Protein AF-0000000081412700 (afdb_homodimer)

Sequence (424 aa):
MPMPERCSRFAEYRDKVLELFASKGFGQVGMRELATCLGLAPGSLYHHYPSKQHLLLDLIEEFYEELLATLERIEQTPPTQRGRLNQLICAHLNLHQEMPWHFRLAERDSGCLNEDQHEQVRQLRTQYERKLLMMLGARPLLSEQALLAAGHAVASLLNSAPSWLRHYSLDERERDTLMVSMVSGAIERLLAPNRTSETISVASQRPRQSTKMPMPERCSRFAEYRDKVLELFASKGFGQVGMRELATCLGLAPGSLYHHYPSKQHLLLDLIEEFYEELLATLERIEQTPPTQRGRLNQLICAHLNLHQEMPWHFRLAERDSGCLNEDQHEQVRQLRTQYERKLLMMLGARPLLSEQALLAAGHAVASLLNSAPSWLRHYSLDERERDTLMVSMVSGAIERLLAPNRTSETISVASQRPRQSTK

Secondary structure (DSSP, 8-state):
--HHHHHHHHHHHHHHHHHHHHHH-GGG--HHHHHHHTT--HHHHHHH-SSHHHHHHHHHHHHHHHHHHHHHHHHTSPPPTT-HHHHHHHHHHHHHHH-HHHHHHHHHGGGGS-HHHHHHHHHHHHHHHHHHHHHTT--TTS-HHHHHHHHHHHHHHHHHHHHHTTTS---HHHHHHHHHHHHHHHHHHHHS--TT------S---------/--HHHHHHHHHHHHHHHHHHHHHH-GGG--HHHHHHHTT--HHHHHHH-SSHHHHHHHHHHHHHHHHHHHHHHHHTSPPPTT-HHHHHHHHHHHHHHH-HHHHHHHHHGGGGS-HHHHHHHHHHHHHHHHHHHHHTT--TTS-HHHHHHHHHHHHHHHHHHHHHSTTS---HHHHHHHHHHHHHHHHHHHHS--TT-----SS---------

Radius of gyration: 23.93 Å; Cα contacts (8 Å, |Δi|>4): 379; chains: 2; bounding box: 54×68×72 Å

Solvent-accessible surface area (backbone atoms only — not comparable to full-atom values): 23801 Å² total; per-residue (Å²): 135,64,75,65,64,59,54,49,55,46,53,69,36,42,57,55,52,34,46,48,36,53,73,66,31,60,88,73,56,47,66,59,58,49,12,55,74,64,72,41,55,52,68,60,42,41,72,78,31,84,40,69,52,56,50,50,48,51,53,44,48,51,43,47,50,49,53,45,49,50,52,51,54,50,72,74,40,78,66,51,97,78,29,56,62,51,52,50,52,48,52,51,55,47,45,46,70,76,37,48,46,50,56,52,38,56,71,67,50,57,74,72,42,52,72,69,54,35,51,53,50,49,50,46,51,49,50,43,26,50,52,52,34,55,71,67,58,56,64,76,87,45,53,71,62,52,46,52,34,48,18,42,32,50,53,49,47,66,67,45,47,69,64,47,46,64,91,46,90,58,56,68,63,59,47,38,50,53,48,50,33,23,54,49,21,15,51,50,21,60,59,51,63,63,82,78,70,60,87,63,73,74,72,71,84,58,79,78,77,71,86,120,135,64,76,65,62,58,53,50,56,45,52,68,37,43,56,56,50,34,45,49,36,54,73,66,32,60,89,71,56,48,67,60,58,48,13,55,75,64,70,40,54,51,68,59,42,43,72,78,32,84,40,69,52,55,50,49,48,52,53,46,50,50,45,47,51,50,53,43,50,50,52,52,53,50,72,74,40,77,68,52,96,76,30,56,65,51,52,51,51,46,52,50,53,45,45,44,70,75,38,48,45,51,56,53,38,56,71,67,48,59,75,72,43,52,72,70,54,37,51,53,51,49,50,47,50,49,51,42,27,49,51,52,34,54,72,67,58,55,65,78,89,46,54,71,62,52,47,53,34,49,17,43,31,51,50,48,48,64,70,46,48,68,64,46,46,64,92,45,89,59,56,69,63,57,46,38,51,54,49,50,32,22,53,48,22,15,51,51,21,60,60,52,62,62,82,78,70,60,86,62,70,78,73,67,82,57,78,78,77,72,86,121

Foldseek 3Di:
DDPPVVVVLVVVQVVQLLCVCLPQNLVRDALCNSCVSSVHDSVVSCVVPVGVLRVLLVLLVVLLVVLVVLLVVLVVDPADPVGSLLSNLVSLVVVCVVCVSNLSSNVPCLPVHDPVSNVVSVVSLQVSLLSVCVSLVQDPPDDPVVSSVLSVVLVVLSSCLVVVCVPPDDDPVVSCCVSSVVSVVVNVCNRVVPPVPPDPPPDDPPPPPPPD/DDPVVVVVLVVVLVVQLLCVCLPQNLVVDALCNSCVSSVHDSVVSCVVPVGVLRVLLVLLVVLLVVLVVLLVVLVVDPADPVGSLLSNLVSLVVVCVVCVSNLSSNVPCLPVHDPVSNVVSVVSLQVSLLSVCVSLVQDDPDDPVVSSVLSVVLVVLSSCLVVVCVPDDDDPVVSCCVSSVVSVVVNVCNRVVPVVPPDPPPPPPPPPPPPD

Organism: NCBI:txid198620

pLDDT: mean 80.53, std 16.9, range [24.94, 96.38]

Structure (mmCIF, N/CA/C/O backbone):
data_AF-0000000081412700-model_v1
#
loop_
_entity.id
_entity.type
_entity.pdbx_description
1 polymer 'TetR/AcrR family transcriptional regulator'
#
loop_
_atom_site.group_PDB
_atom_site.id
_atom_site.type_symbol
_atom_site.label_atom_id
_atom_site.label_alt_id
_atom_site.label_comp_id
_atom_site.label_asym_id
_atom_site.label_entity_id
_atom_site.label_seq_id
_atom_site.pdbx_PDB_ins_code
_atom_site.Cartn_x
_atom_site.Cartn_y
_atom_site.Cartn_z
_atom_site.occupancy
_atom_site.B_iso_or_equiv
_atom_site.auth_seq_id
_atom_site.auth_comp_id
_atom_site.auth_asym_id
_atom_site.auth_atom_id
_atom_site.pdbx_PDB_model_num
ATOM 1 N N . MET A 1 1 ? -17.891 39.562 9.047 1 30.22 1 MET A N 1
ATOM 2 C CA . MET A 1 1 ? -17.906 38.312 9.82 1 30.22 1 MET A CA 1
ATOM 3 C C . MET A 1 1 ? -16.594 37.562 9.648 1 30.22 1 MET A C 1
ATOM 5 O O . MET A 1 1 ? -16.203 37.219 8.531 1 30.22 1 MET A O 1
ATOM 9 N N . PRO A 1 2 ? -15.586 37.469 10.531 1 35.38 2 PRO A N 1
ATOM 10 C CA . PRO A 1 2 ? -14.141 37.281 10.352 1 35.38 2 PRO A CA 1
ATOM 11 C C . PRO A 1 2 ? -13.797 35.844 9.922 1 35.38 2 PRO A C 1
ATOM 13 O O . PRO A 1 2 ? -14.594 34.938 10.125 1 35.38 2 PRO A O 1
ATOM 16 N N . MET A 1 3 ? -12.812 35.688 9.164 1 39.5 3 MET A N 1
ATOM 17 C CA . MET A 1 3 ? -12.141 34.469 8.664 1 39.5 3 MET A CA 1
ATOM 18 C C . MET A 1 3 ? -12.023 33.406 9.75 1 39.5 3 MET A C 1
ATOM 20 O O . MET A 1 3 ? -11.828 32.25 9.445 1 39.5 3 MET A O 1
ATOM 24 N N . PRO A 1 4 ? -11.867 33.812 10.938 1 42.22 4 PRO A N 1
ATOM 25 C CA . PRO A 1 4 ? -11.633 32.844 12.039 1 42.22 4 PRO A CA 1
ATOM 26 C C . PRO A 1 4 ? -12.844 31.969 12.32 1 42.22 4 PRO A C 1
ATOM 28 O O . PRO A 1 4 ? -12.688 30.812 12.688 1 42.22 4 PRO A O 1
ATOM 31 N N . GLU A 1 5 ? -14.07 32.531 12.516 1 44.72 5 GLU A N 1
ATOM 32 C CA . GLU A 1 5 ? -15.297 31.797 12.828 1 44.72 5 GLU A CA 1
ATOM 33 C C . GLU A 1 5 ? -15.633 30.781 11.742 1 44.72 5 GLU A C 1
ATOM 35 O O . GLU A 1 5 ? -16.281 29.766 12.016 1 44.72 5 GLU A O 1
ATOM 40 N N . ARG A 1 6 ? -15.484 31.188 10.547 1 42.88 6 ARG A N 1
ATOM 41 C CA . ARG A 1 6 ? -15.719 30.359 9.359 1 42.88 6 ARG A CA 1
ATOM 42 C C . ARG A 1 6 ? -14.828 29.125 9.367 1 42.88 6 ARG A C 1
ATOM 44 O O . ARG A 1 6 ? -15.219 28.062 8.867 1 42.88 6 ARG A O 1
ATOM 51 N N . CYS A 1 7 ? -13.602 29.359 9.852 1 44.53 7 CYS A N 1
ATOM 52 C CA . CYS A 1 7 ? -12.578 28.312 9.961 1 44.53 7 CYS A CA 1
ATOM 53 C C . CYS A 1 7 ? -13 27.25 10.969 1 44.53 7 CYS A C 1
ATOM 55 O O . CYS A 1 7 ? -12.656 26.078 10.812 1 44.53 7 CYS A O 1
ATOM 57 N N . SER A 1 8 ? -13.781 27.781 12.008 1 48.72 8 SER A N 1
ATOM 58 C CA . SER A 1 8 ? -14.203 26.891 13.078 1 48.72 8 SER A CA 1
ATOM 59 C C . SER A 1 8 ? -15.289 25.938 12.602 1 48.72 8 SER A C 1
ATOM 61 O O . SER A 1 8 ? -15.266 24.75 12.938 1 48.72 8 SER A O 1
ATOM 63 N N . ARG A 1 9 ? -16.344 26.547 12.047 1 49.03 9 ARG A N 1
ATOM 64 C CA . ARG A 1 9 ? -17.469 25.703 11.641 1 49.03 9 ARG A CA 1
ATOM 65 C C . ARG A 1 9 ? -17.031 24.703 10.578 1 49.03 9 ARG A C 1
ATOM 67 O O . ARG A 1 9 ? -17.531 23.562 10.555 1 49.03 9 ARG A O 1
ATOM 74 N N . PHE A 1 10 ? -16.234 25.219 9.75 1 53.38 10 PHE A N 1
ATOM 75 C CA . PHE A 1 10 ? -15.75 24.312 8.711 1 53.38 10 PHE A CA 1
ATOM 76 C C . PHE A 1 10 ? -14.93 23.188 9.32 1 53.38 10 PHE A C 1
ATOM 78 O O . PHE A 1 10 ? -14.938 22.062 8.805 1 53.38 10 PHE A O 1
ATOM 85 N N . ALA A 1 11 ? -14.445 23.531 10.508 1 59.16 11 ALA A N 1
ATOM 86 C CA . ALA A 1 11 ? -13.75 22.453 11.195 1 59.16 11 ALA A CA 1
ATOM 87 C C . ALA A 1 11 ? -14.703 21.312 11.539 1 59.16 11 ALA A C 1
ATOM 89 O O . ALA A 1 11 ? -14.359 20.141 11.383 1 59.16 11 ALA A O 1
ATOM 90 N N . GLU A 1 12 ? -15.938 21.719 11.977 1 60.12 12 GLU A N 1
ATOM 91 C CA . GLU A 1 12 ? -16.938 20.719 12.328 1 60.12 12 GLU A CA 1
ATOM 92 C C . GLU A 1 12 ? -17.422 19.969 11.094 1 60.12 12 GLU A C 1
ATOM 94 O O . GLU A 1 12 ? -17.75 18.781 11.172 1 60.12 12 GLU A O 1
ATOM 99 N N . TYR A 1 13 ? -17.266 20.625 10.031 1 69.06 13 TYR A N 1
ATOM 100 C CA . TYR A 1 13 ? -17.859 20.047 8.828 1 69.06 13 TYR A CA 1
ATOM 101 C C . TYR A 1 13 ? -16.828 19.328 7.988 1 69.06 13 TYR A C 1
ATOM 103 O O . TYR A 1 13 ? -17.172 18.562 7.086 1 69.06 13 TYR A O 1
ATOM 111 N N . ARG A 1 14 ? -15.688 19.531 8.445 1 77 14 ARG A N 1
ATOM 112 C CA . ARG A 1 14 ? -14.617 18.969 7.633 1 77 14 ARG A CA 1
ATOM 113 C C . ARG A 1 14 ? -14.648 17.438 7.676 1 77 14 ARG A C 1
ATOM 115 O O . ARG A 1 14 ? -14.453 16.781 6.652 1 77 14 ARG A O 1
ATOM 122 N N . ASP A 1 15 ? -15.148 17.016 8.781 1 81.06 15 ASP A N 1
ATOM 123 C CA . ASP A 1 15 ? -15.195 15.555 8.93 1 81.06 15 ASP A CA 1
ATOM 124 C C . ASP A 1 15 ? -16.266 14.953 8.039 1 81.06 15 ASP A C 1
ATOM 126 O O . ASP A 1 15 ? -16.062 13.891 7.441 1 81.06 15 ASP A O 1
ATOM 130 N N . LYS A 1 16 ? -17.281 15.711 7.953 1 83.31 16 LYS A N 1
ATOM 131 C CA . LYS A 1 16 ? -18.375 15.219 7.129 1 83.31 16 LYS A CA 1
ATOM 132 C C . LYS A 1 16 ? -18 15.242 5.648 1 83.31 16 LYS A C 1
ATOM 134 O O . LYS A 1 16 ? -18.328 14.312 4.91 1 83.31 16 LYS A O 1
ATOM 139 N N . VAL A 1 17 ? -17.406 16.312 5.32 1 87.19 17 VAL A N 1
ATOM 140 C CA . VAL A 1 17 ? -17 16.469 3.928 1 87.19 17 VAL A CA 1
ATOM 141 C C . VAL A 1 17 ? -15.953 15.406 3.584 1 87.19 17 VAL A C 1
ATOM 143 O O . VAL A 1 17 ? -16.016 14.773 2.523 1 87.19 17 VAL A O 1
ATOM 146 N N . LEU A 1 18 ? -15.086 15.188 4.527 1 87.75 18 LEU A N 1
ATOM 147 C CA . LEU A 1 18 ? -14.039 14.195 4.352 1 87.75 18 LEU A CA 1
ATOM 148 C C . LEU A 1 18 ? -14.633 12.805 4.164 1 87.75 18 LEU A C 1
ATOM 150 O O . LEU A 1 18 ? -14.234 12.062 3.258 1 87.75 18 LEU A O 1
ATOM 154 N N . GLU A 1 19 ? -15.562 12.578 4.977 1 85.69 19 GLU A N 1
ATOM 155 C CA . GLU A 1 19 ? -16.234 11.281 4.887 1 85.69 19 GLU A CA 1
ATOM 156 C C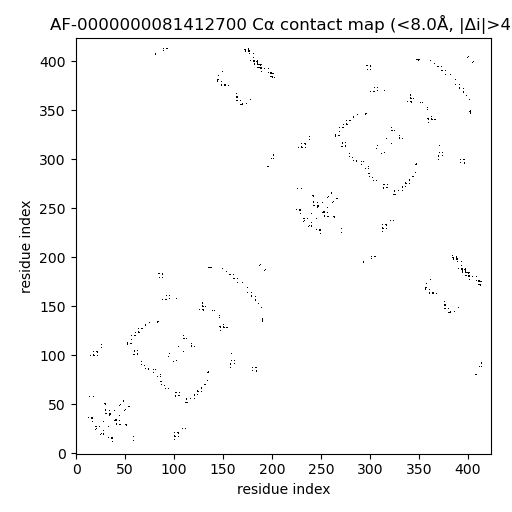 . GLU A 1 19 ? -16.953 11.125 3.553 1 85.69 19 GLU A C 1
ATOM 158 O O . GLU A 1 19 ? -16.906 10.062 2.936 1 85.69 19 GLU A O 1
ATOM 163 N N . LEU A 1 20 ? -17.547 12.172 3.186 1 87.69 20 LEU A N 1
ATOM 164 C CA . LEU A 1 20 ? -18.281 12.164 1.921 1 87.69 20 LEU A CA 1
ATOM 165 C C . LEU A 1 20 ? -17.328 11.906 0.751 1 87.69 20 LEU A C 1
ATOM 167 O O . LEU A 1 20 ? -17.594 11.039 -0.084 1 87.69 20 LEU A O 1
ATOM 171 N N . PHE A 1 21 ? -16.25 12.648 0.715 1 87.19 21 PHE A N 1
ATOM 172 C CA . PHE A 1 21 ? -15.25 12.477 -0.34 1 87.19 21 PHE A CA 1
ATOM 173 C C . PHE A 1 21 ? -14.625 11.086 -0.273 1 87.19 21 PHE A C 1
ATOM 175 O O . PHE A 1 21 ? -14.422 10.445 -1.303 1 87.19 21 PHE A O 1
ATOM 182 N N . ALA A 1 22 ? -14.352 10.633 0.883 1 82 22 ALA A N 1
ATOM 183 C CA . ALA A 1 22 ? -13.656 9.359 1.067 1 82 22 ALA A CA 1
ATOM 184 C C . ALA A 1 22 ? -14.562 8.188 0.718 1 82 22 ALA A C 1
ATOM 186 O O . ALA A 1 22 ? -14.102 7.172 0.186 1 82 22 ALA A O 1
ATOM 187 N N . SER A 1 23 ? -15.859 8.266 0.949 1 82.31 23 SER A N 1
ATOM 188 C CA . SER A 1 23 ? -16.812 7.176 0.768 1 82.31 23 SER A CA 1
ATOM 189 C C . SER A 1 23 ? -17.297 7.105 -0.674 1 82.31 23 SER A C 1
ATOM 191 O O . SER A 1 23 ? -17.344 6.027 -1.271 1 82.31 23 SER A O 1
ATOM 193 N N . LYS A 1 24 ? -17.625 8.242 -1.285 1 82.62 24 LYS A N 1
ATOM 194 C CA . LYS A 1 24 ? -18.234 8.258 -2.611 1 82.62 24 LYS A CA 1
ATOM 195 C C . LYS A 1 24 ? -17.188 8.5 -3.695 1 82.62 24 LYS A C 1
ATOM 197 O O . LYS A 1 24 ? -17.391 8.133 -4.855 1 82.62 24 LYS A O 1
ATOM 202 N N . GLY A 1 25 ? -16.109 9.039 -3.209 1 83 25 GLY A N 1
ATOM 203 C CA . GLY A 1 25 ? -15.141 9.484 -4.191 1 83 25 GLY A CA 1
ATOM 204 C C . GLY A 1 25 ? -15.32 10.93 -4.605 1 83 25 GLY A C 1
ATOM 205 O O . GLY A 1 25 ? -16.453 11.391 -4.793 1 83 25 GLY A O 1
ATOM 206 N N . PHE A 1 26 ? -14.32 11.594 -4.809 1 85.31 26 PHE A N 1
ATOM 207 C CA . PHE A 1 26 ? -14.312 13.023 -5.113 1 85.31 26 PHE A CA 1
ATOM 208 C C . PHE A 1 26 ? -15.07 13.312 -6.402 1 85.31 26 PHE A C 1
ATOM 210 O O . PHE A 1 26 ? -15.867 14.242 -6.469 1 85.31 26 PHE A O 1
ATOM 217 N N . GLY A 1 27 ? -14.836 12.57 -7.379 1 83.44 27 GLY A N 1
ATOM 218 C CA . GLY A 1 27 ? -15.445 12.797 -8.68 1 83.44 27 GLY A CA 1
ATOM 219 C C . GLY A 1 27 ? -16.953 12.656 -8.664 1 83.44 27 GLY A C 1
ATOM 220 O O . GLY A 1 27 ? -17.641 13.227 -9.508 1 83.44 27 GLY A O 1
ATOM 221 N N . GLN A 1 28 ? -17.469 11.953 -7.738 1 86.06 28 GLN A N 1
ATOM 222 C CA . GLN A 1 28 ? -18.891 11.641 -7.703 1 86.06 28 GLN A CA 1
ATOM 223 C C . GLN A 1 28 ? -19.656 12.641 -6.848 1 86.06 28 GLN A C 1
ATOM 225 O O . GLN A 1 28 ? -20.891 12.586 -6.766 1 86.06 28 GLN A O 1
ATOM 230 N N . VAL A 1 29 ? -18.984 13.422 -6.152 1 90.44 29 VAL A N 1
ATOM 231 C CA . VAL A 1 29 ? -19.641 14.391 -5.281 1 90.44 29 VAL A CA 1
ATOM 232 C C . VAL A 1 29 ? -19.703 15.75 -5.98 1 90.44 29 VAL A C 1
ATOM 234 O O . VAL A 1 29 ? -18.703 16.234 -6.523 1 90.44 29 VAL A O 1
ATOM 237 N N . GLY A 1 30 ? -20.891 16.266 -6.02 1 90.81 30 GLY A N 1
ATOM 238 C CA . GLY A 1 30 ? -21.062 17.578 -6.613 1 90.81 30 GLY A CA 1
ATOM 239 C C . GLY A 1 30 ? -21.156 18.688 -5.586 1 90.81 30 GLY A C 1
ATOM 240 O O . GLY A 1 30 ? -21.234 18.422 -4.383 1 90.81 30 GLY A O 1
ATOM 241 N N . MET A 1 31 ? -21.141 19.922 -6.133 1 91.19 31 MET A N 1
ATOM 242 C CA . MET A 1 31 ? -21.172 21.094 -5.258 1 91.19 31 MET A CA 1
ATOM 243 C C . MET A 1 31 ? -22.5 21.188 -4.52 1 91.19 31 MET A C 1
ATOM 245 O O . MET A 1 31 ? -22.531 21.562 -3.348 1 91.19 31 MET A O 1
ATOM 249 N N . ARG A 1 32 ? -23.5 20.828 -5.145 1 91.38 32 ARG A N 1
ATOM 250 C CA . ARG A 1 32 ? -24.812 20.891 -4.512 1 91.38 32 ARG A CA 1
ATOM 251 C C . ARG A 1 32 ? -24.922 19.891 -3.363 1 91.38 32 ARG A C 1
ATOM 253 O O . ARG A 1 32 ? -25.422 20.219 -2.289 1 91.38 32 ARG A O 1
ATOM 260 N N . GLU A 1 33 ? -24.453 18.734 -3.586 1 91.62 33 GLU A N 1
ATOM 261 C CA . GLU A 1 33 ? -24.438 17.703 -2.547 1 91.62 33 GLU A CA 1
ATOM 262 C C . GLU A 1 33 ? -23.547 18.125 -1.378 1 91.62 33 GLU A C 1
ATOM 264 O O . GLU A 1 33 ? -23.891 17.891 -0.216 1 91.62 33 GLU A O 1
ATOM 269 N N . LEU A 1 34 ? -22.484 18.672 -1.702 1 91.06 34 LEU A N 1
ATOM 270 C CA . LEU A 1 34 ? -21.562 19.172 -0.682 1 91.06 34 LEU A CA 1
ATOM 271 C C . LEU A 1 34 ? -22.234 20.234 0.177 1 91.06 34 LEU A C 1
ATOM 273 O O . LEU A 1 34 ? -22.094 20.234 1.402 1 91.06 34 LEU A O 1
ATOM 277 N N . ALA A 1 35 ? -22.906 21.141 -0.507 1 89.88 35 ALA A N 1
ATOM 278 C CA . ALA A 1 35 ? -23.609 22.188 0.213 1 89.88 35 ALA A CA 1
ATOM 279 C C . ALA A 1 35 ? -24.641 21.609 1.179 1 89.88 35 ALA A C 1
ATOM 281 O O . ALA A 1 35 ? -24.719 22.016 2.336 1 89.88 35 ALA A O 1
ATOM 282 N N . THR A 1 36 ? -25.312 20.609 0.719 1 88.81 36 THR A N 1
ATOM 283 C CA . THR A 1 36 ? -26.328 19.938 1.531 1 88.81 36 THR A CA 1
ATOM 284 C C . THR A 1 36 ? -25.688 19.266 2.74 1 88.81 36 THR A C 1
ATOM 286 O O . THR A 1 36 ? -26.188 19.375 3.859 1 88.81 36 THR A O 1
ATOM 289 N N . CYS A 1 37 ? -24.609 18.625 2.479 1 87 37 CYS A N 1
ATOM 290 C CA . CYS A 1 37 ? -23.891 17.938 3.537 1 87 37 CYS A CA 1
ATOM 291 C C . CYS A 1 37 ? -23.438 18.906 4.613 1 87 37 CYS A C 1
ATOM 293 O O . CYS A 1 37 ? -23.438 18.578 5.801 1 87 37 CYS A O 1
ATOM 295 N N . LEU A 1 38 ? -23.078 20.062 4.207 1 84.69 38 LEU A N 1
ATOM 296 C CA . LEU A 1 38 ? -22.531 21.078 5.117 1 84.69 38 LEU A CA 1
ATOM 297 C C . LEU A 1 38 ? -23.656 21.906 5.727 1 84.69 38 LEU A C 1
ATOM 299 O O . LEU A 1 38 ? -23.406 22.766 6.578 1 84.69 38 LEU A O 1
ATOM 303 N N . GLY A 1 39 ? -24.828 21.609 5.246 1 84.25 39 GLY A N 1
ATOM 304 C CA . GLY A 1 39 ? -25.953 22.406 5.719 1 84.25 39 GLY A CA 1
ATOM 305 C C . GLY A 1 39 ? -25.938 23.828 5.219 1 84.25 39 GLY A C 1
ATOM 306 O O . GLY A 1 39 ? -26.344 24.75 5.93 1 84.25 39 GLY A O 1
ATOM 307 N N . LEU A 1 40 ? -25.344 24.031 4.199 1 84.69 40 LEU A N 1
ATOM 308 C CA . LEU A 1 40 ? -25.234 25.359 3.592 1 84.69 40 LEU A CA 1
ATOM 309 C C . LEU A 1 40 ? -26.109 25.469 2.35 1 84.69 40 LEU A C 1
ATOM 311 O O . LEU A 1 40 ? -26.422 24.453 1.719 1 84.69 40 LEU A O 1
ATOM 315 N N . ALA A 1 41 ? -26.484 26.703 2.109 1 87.19 41 ALA A N 1
ATOM 316 C CA . ALA A 1 41 ? -27.031 26.969 0.78 1 87.19 41 ALA A CA 1
ATOM 317 C C . ALA A 1 41 ? -25.953 26.844 -0.292 1 87.19 41 ALA A C 1
ATOM 319 O O . ALA A 1 41 ? -24.797 27.219 -0.068 1 87.19 41 ALA A O 1
ATOM 320 N N . PRO A 1 42 ? -26.297 26.266 -1.436 1 86.81 42 PRO A N 1
ATOM 321 C CA . PRO A 1 42 ? -25.312 26.125 -2.502 1 86.81 42 PRO A CA 1
ATOM 322 C C . PRO A 1 42 ? -24.562 27.422 -2.795 1 86.81 42 PRO A C 1
ATOM 324 O O . PRO A 1 42 ? -23.344 27.406 -3.002 1 86.81 42 PRO A O 1
ATOM 327 N N . GLY A 1 43 ? -25.234 28.5 -2.828 1 87.44 43 GLY A N 1
ATOM 328 C CA . GLY A 1 43 ? -24.609 29.781 -3.09 1 87.44 43 GLY A CA 1
ATOM 329 C C . GLY A 1 43 ? -23.562 30.172 -2.064 1 87.44 43 GLY A C 1
ATOM 330 O O . GLY A 1 43 ? -22.516 30.703 -2.416 1 87.44 43 GLY A O 1
ATOM 331 N N . SER A 1 44 ? -23.844 29.922 -0.834 1 86.81 44 SER A N 1
ATOM 332 C CA . SER A 1 44 ? -22.906 30.203 0.245 1 86.81 44 SER A CA 1
ATOM 333 C C . SER A 1 44 ? -21.625 29.406 0.091 1 86.81 44 SER A C 1
ATOM 335 O O . SER A 1 44 ? -20.531 29.922 0.298 1 86.81 44 SER A O 1
ATOM 337 N N . LEU A 1 45 ? -21.719 28.109 -0.281 1 86.88 45 LEU A N 1
ATOM 338 C CA . LEU A 1 45 ? -20.547 27.266 -0.476 1 86.88 45 LEU A CA 1
ATOM 339 C C . LEU A 1 45 ? -19.672 27.797 -1.616 1 86.88 45 LEU A C 1
ATOM 341 O O . LEU A 1 45 ? -18.453 27.844 -1.498 1 86.88 45 LEU A O 1
ATOM 345 N N . TYR A 1 46 ? -20.359 28.25 -2.625 1 88.75 46 TYR A N 1
ATOM 346 C CA . TYR A 1 46 ? -19.656 28.75 -3.797 1 88.75 46 TYR A CA 1
ATOM 347 C C . TYR A 1 46 ? -18.875 30.016 -3.463 1 88.75 46 TYR A C 1
ATOM 349 O O . TYR A 1 46 ? -17.828 30.281 -4.051 1 88.75 46 TYR A O 1
ATOM 357 N N . HIS A 1 47 ? -19.438 30.75 -2.541 1 88.44 47 HIS A N 1
ATOM 358 C CA . HIS A 1 47 ? -18.75 31.969 -2.104 1 88.44 47 HIS A CA 1
ATOM 359 C C . HIS A 1 47 ? -17.453 31.641 -1.378 1 88.44 47 HIS A C 1
ATOM 361 O O . HIS A 1 47 ? -16.453 32.344 -1.546 1 88.44 47 HIS A O 1
ATOM 367 N N . HIS A 1 48 ? -17.422 30.578 -0.677 1 84.5 48 HIS A N 1
ATOM 368 C CA . HIS A 1 48 ? -16.25 30.188 0.093 1 84.5 48 HIS A CA 1
ATOM 369 C C . HIS A 1 48 ? -15.297 29.328 -0.743 1 84.5 48 HIS A C 1
ATOM 371 O O . HIS A 1 48 ? -14.078 29.453 -0.625 1 84.5 48 HIS A O 1
ATOM 377 N N . TYR A 1 49 ? -15.977 28.469 -1.54 1 89 49 TYR A N 1
ATOM 378 C CA . TYR A 1 49 ? -15.211 27.547 -2.377 1 89 49 TYR A CA 1
ATOM 379 C C . TYR A 1 49 ? -15.727 27.562 -3.811 1 89 49 TYR A C 1
ATOM 381 O O . TYR A 1 49 ? -16.734 26.922 -4.121 1 89 49 TYR A O 1
ATOM 389 N N . PRO A 1 50 ? -14.961 28.25 -4.637 1 87.81 50 PRO A N 1
ATOM 390 C CA . PRO A 1 50 ? -15.398 28.359 -6.031 1 87.81 50 PRO A CA 1
ATOM 391 C C . PRO A 1 50 ? -15.555 27 -6.707 1 87.81 50 PRO A C 1
ATOM 393 O O . PRO A 1 50 ? -16.281 26.875 -7.691 1 87.81 50 PRO A O 1
ATOM 396 N N . SER A 1 51 ? -14.797 26.047 -6.184 1 88.94 51 SER A N 1
ATOM 397 C CA . SER A 1 51 ? -14.906 24.688 -6.719 1 88.94 51 SER A CA 1
ATOM 398 C C . SER A 1 51 ? -14.625 23.641 -5.645 1 88.94 51 SER A C 1
ATOM 400 O O . SER A 1 51 ? -14.07 23.969 -4.59 1 88.94 51 SER A O 1
ATOM 402 N N . LYS A 1 52 ? -15.047 22.453 -5.957 1 89.62 52 LYS A N 1
ATOM 403 C CA . LYS A 1 52 ? -14.773 21.375 -5.004 1 89.62 52 LYS A CA 1
ATOM 404 C C . LYS A 1 52 ? -13.273 21.094 -4.918 1 89.62 52 LYS A C 1
ATOM 406 O O . LYS A 1 52 ? -12.797 20.562 -3.91 1 89.62 52 LYS A O 1
ATOM 411 N N . GLN A 1 53 ? -12.57 21.453 -5.938 1 90.31 53 GLN A N 1
ATOM 412 C CA . GLN A 1 53 ? -11.125 21.266 -5.926 1 90.31 53 GLN A CA 1
ATOM 413 C C . GLN A 1 53 ? -10.461 22.109 -4.852 1 90.31 53 GLN A C 1
ATOM 415 O O . GLN A 1 53 ? -9.484 21.688 -4.223 1 90.31 53 GLN A O 1
ATOM 420 N N . HIS A 1 54 ? -10.992 23.266 -4.699 1 90 54 HIS A N 1
ATOM 421 C CA . HIS A 1 54 ? -10.445 24.141 -3.662 1 90 54 HIS A CA 1
ATOM 422 C C . HIS A 1 54 ? -10.672 23.562 -2.273 1 90 54 HIS A C 1
ATOM 424 O O . HIS A 1 54 ? -9.797 23.656 -1.404 1 90 54 HIS A O 1
ATOM 430 N N . LEU A 1 55 ? -11.812 23 -2.145 1 88.12 55 LEU A N 1
ATOM 431 C CA . LEU A 1 55 ? -12.117 22.359 -0.875 1 88.12 55 LEU A CA 1
ATOM 432 C C . LEU A 1 55 ? -11.227 21.141 -0.663 1 88.12 55 LEU A C 1
ATOM 434 O O . LEU A 1 55 ? -10.711 20.922 0.437 1 88.12 55 LEU A O 1
ATOM 438 N N . LEU A 1 56 ? -11.07 20.375 -1.68 1 90.19 56 LEU A N 1
ATOM 439 C CA . LEU A 1 56 ? -10.195 19.203 -1.627 1 90.19 56 LEU A CA 1
ATOM 440 C C . LEU A 1 56 ? -8.773 19.594 -1.254 1 90.19 56 LEU A C 1
ATOM 442 O O . LEU A 1 56 ? -8.148 18.953 -0.407 1 90.19 56 LEU A O 1
ATOM 446 N N . LEU A 1 57 ? -8.312 20.641 -1.875 1 91.12 57 LEU A N 1
ATOM 447 C CA . LEU A 1 57 ? -6.965 21.125 -1.592 1 91.12 57 LEU A CA 1
ATOM 448 C C . LEU A 1 57 ? -6.82 21.5 -0.119 1 91.12 57 LEU A C 1
ATOM 450 O O . LEU A 1 57 ? -5.832 21.125 0.521 1 91.12 57 LEU A O 1
ATOM 454 N N . ASP A 1 58 ? -7.793 22.141 0.388 1 90.25 58 ASP A N 1
ATOM 455 C CA . ASP A 1 58 ? -7.773 22.547 1.788 1 90.25 58 ASP A CA 1
ATOM 456 C C . ASP A 1 58 ? -7.66 21.344 2.715 1 90.25 58 ASP A C 1
ATOM 458 O O . ASP A 1 58 ? -6.906 21.375 3.691 1 90.25 58 ASP A O 1
ATOM 462 N N . LEU A 1 59 ? -8.367 20.375 2.439 1 90.31 59 LEU A N 1
ATOM 463 C CA . LEU A 1 59 ? -8.375 19.172 3.254 1 90.31 59 LEU A CA 1
ATOM 464 C C . LEU A 1 59 ? -7.031 18.453 3.17 1 90.31 59 LEU A C 1
ATOM 466 O O . LEU A 1 59 ? -6.512 17.969 4.18 1 90.31 59 LEU A O 1
ATOM 470 N N . ILE A 1 60 ? -6.461 18.391 2.018 1 91.31 60 ILE A N 1
ATOM 471 C CA . ILE A 1 60 ? -5.184 17.703 1.814 1 91.31 60 ILE A CA 1
ATOM 472 C C . ILE A 1 60 ? -4.066 18.5 2.48 1 91.31 60 ILE A C 1
ATOM 474 O O . ILE A 1 60 ? -3.174 17.938 3.109 1 91.31 60 ILE A O 1
ATOM 478 N N . GLU A 1 61 ? -4.145 19.812 2.318 1 91.81 61 GLU A N 1
ATOM 479 C CA . GLU A 1 61 ? -3.145 20.656 2.955 1 91.81 61 GLU A CA 1
ATOM 480 C C . GLU A 1 61 ? -3.182 20.516 4.473 1 91.81 61 GLU A C 1
ATOM 482 O O . GLU A 1 61 ? -2.137 20.453 5.121 1 91.81 61 GLU A O 1
ATOM 487 N N . GLU A 1 62 ? -4.352 20.484 4.98 1 90.56 62 GLU A N 1
ATOM 488 C CA . GLU A 1 62 ? -4.516 20.266 6.418 1 90.56 62 GLU A CA 1
ATOM 489 C C . GLU A 1 62 ? -3.842 18.969 6.859 1 90.56 62 GLU A C 1
ATOM 491 O O . GLU A 1 62 ? -3.211 18.922 7.918 1 90.56 62 GLU A O 1
ATOM 496 N N . PHE A 1 63 ? -4 18.031 6.105 1 91.19 63 PHE A N 1
ATOM 497 C CA . PHE A 1 63 ? -3.426 16.719 6.395 1 91.19 63 PHE A CA 1
ATOM 498 C C . PHE A 1 63 ? -1.906 16.812 6.473 1 91.19 63 PHE A C 1
ATOM 500 O O . PHE A 1 63 ? -1.306 16.375 7.461 1 91.19 63 PHE A O 1
ATOM 507 N N . TYR A 1 64 ? -1.288 17.359 5.48 1 93.94 64 TYR A N 1
ATOM 508 C CA . TYR A 1 64 ? 0.169 17.406 5.441 1 93.94 64 TYR A CA 1
ATOM 509 C C . TYR A 1 64 ? 0.701 18.375 6.492 1 93.94 64 TYR A C 1
ATOM 511 O O . TYR A 1 64 ? 1.777 18.172 7.055 1 93.94 64 TYR A O 1
ATOM 519 N N . GLU A 1 65 ? -0.079 19.438 6.746 1 93.94 65 GLU A N 1
ATOM 520 C CA . GLU A 1 65 ? 0.312 20.359 7.812 1 93.94 65 GLU A CA 1
ATOM 521 C C . GLU A 1 65 ? 0.328 19.656 9.164 1 93.94 65 GLU A C 1
ATOM 523 O O . GLU A 1 65 ? 1.227 19.875 9.977 1 93.94 65 GLU A O 1
ATOM 528 N N . GLU A 1 66 ? -0.634 18.797 9.328 1 94.62 66 GLU A N 1
ATOM 529 C CA . GLU A 1 66 ? -0.673 18.031 10.57 1 94.62 66 GLU A CA 1
ATOM 530 C C . GLU A 1 66 ? 0.484 17.047 10.648 1 94.62 66 GLU A C 1
ATOM 532 O O . GLU A 1 66 ? 1.079 16.859 11.711 1 94.62 66 GLU A O 1
ATOM 537 N N . LEU A 1 67 ? 0.797 16.422 9.594 1 95.69 67 LEU A N 1
ATOM 538 C CA . LEU A 1 67 ? 1.939 15.516 9.539 1 95.69 67 LEU A CA 1
ATOM 539 C C . LEU A 1 67 ? 3.23 16.25 9.883 1 95.69 67 LEU A C 1
ATOM 541 O O . LEU A 1 67 ? 4.02 15.773 10.703 1 95.69 67 LEU A O 1
ATOM 545 N N . LEU A 1 68 ? 3.402 17.438 9.289 1 96.38 68 LEU A N 1
ATOM 546 C CA . LEU A 1 68 ? 4.605 18.234 9.531 1 96.38 68 LEU A CA 1
ATOM 547 C C . LEU A 1 68 ? 4.668 18.703 10.977 1 96.38 68 LEU A C 1
ATOM 549 O O . LEU A 1 68 ? 5.734 18.688 11.594 1 96.38 68 LEU A O 1
ATOM 553 N N . ALA A 1 69 ? 3.504 19.109 11.484 1 95.75 69 ALA A N 1
ATOM 554 C CA . ALA A 1 69 ? 3.439 19.531 12.883 1 95.75 69 ALA A CA 1
ATOM 555 C C . ALA A 1 69 ? 3.818 18.391 13.82 1 95.75 69 ALA A C 1
ATOM 557 O O . ALA A 1 69 ? 4.484 18.609 14.836 1 95.75 69 ALA A O 1
ATOM 558 N N . THR A 1 70 ? 3.363 17.25 13.492 1 94.75 70 THR A N 1
ATOM 559 C CA . THR A 1 70 ? 3.689 16.078 14.289 1 94.75 70 THR A CA 1
ATOM 560 C C . THR A 1 70 ? 5.195 15.828 14.305 1 94.75 70 THR A C 1
ATOM 562 O O . THR A 1 70 ? 5.777 15.562 15.359 1 94.75 70 THR A O 1
ATOM 565 N N . LEU A 1 71 ? 5.844 15.898 13.18 1 95.19 71 LEU A N 1
ATOM 566 C CA . LEU A 1 71 ? 7.289 15.734 13.102 1 95.19 71 LEU A CA 1
ATOM 567 C C . LEU A 1 71 ? 8 16.781 13.945 1 95.19 71 LEU A C 1
ATOM 569 O O . LEU A 1 71 ? 8.984 16.484 14.625 1 95.19 71 LEU A O 1
ATOM 573 N N . GLU A 1 72 ? 7.504 18 13.883 1 95 72 GLU A N 1
ATOM 574 C CA . GLU A 1 72 ? 8.109 19.078 14.648 1 95 72 GLU A CA 1
ATOM 575 C C . GLU A 1 72 ? 8.016 18.812 16.156 1 95 72 GLU A C 1
ATOM 577 O O . GLU A 1 72 ? 8.977 19.062 16.891 1 95 72 GLU A O 1
ATOM 582 N N . ARG A 1 73 ? 6.914 18.344 16.547 1 93.81 73 ARG A N 1
ATOM 583 C CA . ARG A 1 73 ? 6.73 18 17.969 1 93.81 73 ARG A CA 1
ATOM 584 C C . ARG A 1 73 ? 7.711 16.922 18.391 1 93.81 73 ARG A C 1
ATOM 586 O O . ARG A 1 73 ? 8.305 17 19.469 1 93.81 73 ARG A O 1
ATOM 593 N N . ILE A 1 74 ? 7.887 15.969 17.562 1 93.31 74 ILE A N 1
ATOM 594 C CA . ILE A 1 74 ? 8.789 14.859 17.875 1 93.31 74 ILE A CA 1
ATOM 595 C C . ILE A 1 74 ? 10.227 15.367 17.938 1 93.31 74 ILE A C 1
ATOM 597 O O . ILE A 1 74 ? 11 14.953 18.797 1 93.31 74 ILE A O 1
ATOM 601 N N . GLU A 1 75 ? 10.578 16.172 17 1 90.5 75 GLU A N 1
ATOM 602 C CA . GLU A 1 75 ? 11.922 16.734 16.938 1 90.5 75 GLU A CA 1
ATOM 603 C C . GLU A 1 75 ? 12.25 17.5 18.234 1 90.5 75 GLU A C 1
ATOM 605 O O . GLU A 1 75 ? 13.406 17.531 18.656 1 90.5 75 GLU A O 1
ATOM 610 N N . GLN A 1 76 ? 11.273 18.094 18.828 1 91.06 76 GLN A N 1
ATOM 611 C CA . GLN A 1 76 ? 11.461 18.906 20.016 1 91.06 76 GLN A CA 1
ATOM 612 C C . GLN A 1 76 ? 11.438 18.047 21.281 1 91.06 76 GLN A C 1
ATOM 614 O O . GLN A 1 76 ? 11.734 18.531 22.375 1 91.06 76 GLN A O 1
ATOM 619 N N . THR A 1 77 ? 11.125 16.781 21.109 1 87.69 77 THR A N 1
ATOM 620 C CA . THR A 1 77 ? 11.078 15.852 22.234 1 87.69 77 THR A CA 1
ATOM 621 C C . THR A 1 77 ? 12.305 14.953 22.234 1 87.69 77 THR A C 1
ATOM 623 O O . THR A 1 77 ? 12.688 14.406 21.203 1 87.69 77 THR A O 1
ATOM 626 N N . PRO A 1 78 ? 12.977 14.891 23.281 1 83.12 78 PRO A N 1
ATOM 627 C CA . PRO A 1 78 ? 14.109 13.969 23.344 1 83.12 78 PRO A CA 1
ATOM 628 C C . PRO A 1 78 ? 13.734 12.547 22.953 1 83.12 78 PRO A C 1
ATOM 630 O O . PRO A 1 78 ? 12.602 12.117 23.188 1 83.12 78 PRO A O 1
ATOM 633 N N . PRO A 1 79 ? 14.664 11.945 22.281 1 76.62 79 PRO A N 1
ATOM 634 C CA . PRO A 1 79 ? 14.359 10.562 21.906 1 76.62 79 PRO A CA 1
ATOM 635 C C . PRO A 1 79 ? 14.062 9.672 23.125 1 76.62 79 PRO A C 1
ATOM 637 O O . PRO A 1 79 ? 14.641 9.875 24.188 1 76.62 79 PRO A O 1
ATOM 640 N N . THR A 1 80 ? 13.117 8.906 22.891 1 72.81 80 THR A N 1
ATOM 641 C CA . THR A 1 80 ? 12.75 7.965 23.938 1 72.81 80 THR A CA 1
ATOM 642 C C . THR A 1 80 ? 13.758 6.82 24 1 72.81 80 THR A C 1
ATOM 644 O O . THR A 1 80 ? 14.703 6.766 23.219 1 72.81 80 THR A O 1
ATOM 647 N N . GLN A 1 81 ? 13.562 6.047 24.969 1 64.81 81 GLN A N 1
ATOM 648 C CA . GLN A 1 81 ? 14.391 4.859 25.125 1 64.81 81 GLN A CA 1
ATOM 649 C C . GLN A 1 81 ? 14.352 3.986 23.859 1 64.81 81 GLN A C 1
ATOM 651 O O . GLN A 1 81 ? 15.336 3.342 23.516 1 64.81 81 GLN A O 1
ATOM 656 N N . ARG A 1 82 ? 13.258 4.066 23.172 1 70.69 82 ARG A N 1
ATOM 657 C CA . ARG A 1 82 ? 13.062 3.199 22.016 1 70.69 82 ARG A CA 1
ATOM 658 C C . ARG A 1 82 ? 13.656 3.828 20.75 1 70.69 82 ARG A C 1
ATOM 660 O O . ARG A 1 82 ? 13.844 3.148 19.75 1 70.69 82 ARG A O 1
ATOM 667 N N . GLY A 1 83 ? 13.906 5.043 20.875 1 83.06 83 GLY A N 1
ATOM 668 C CA . GLY A 1 83 ? 14.609 5.703 19.797 1 83.06 83 GLY A CA 1
ATOM 669 C C . GLY A 1 83 ? 13.703 6.547 18.922 1 83.06 83 GLY A C 1
ATOM 670 O O . GLY A 1 83 ? 12.477 6.484 19.047 1 83.06 83 GLY A O 1
ATOM 671 N N . ARG A 1 84 ? 14.211 7.312 18.125 1 88.19 84 ARG A N 1
ATOM 672 C CA . ARG A 1 84 ? 13.539 8.258 17.25 1 88.19 84 ARG A CA 1
ATOM 673 C C . ARG A 1 84 ? 12.656 7.531 16.234 1 88.19 84 ARG A C 1
ATOM 675 O O . ARG A 1 84 ? 11.555 7.988 15.922 1 88.19 84 ARG A O 1
ATOM 682 N N . LEU A 1 85 ? 13.133 6.426 15.828 1 89.81 85 LEU A N 1
ATOM 683 C CA . LEU A 1 85 ? 12.391 5.645 14.852 1 89.81 85 LEU A CA 1
ATOM 684 C C . LEU A 1 85 ? 11.047 5.191 15.422 1 89.81 85 LEU A C 1
ATOM 686 O O . LEU A 1 85 ? 10.008 5.375 14.789 1 89.81 85 LEU A O 1
ATOM 690 N N . ASN A 1 86 ? 11.109 4.66 16.547 1 88.94 86 ASN A N 1
ATOM 691 C CA . ASN A 1 86 ? 9.883 4.195 17.203 1 88.94 86 ASN A CA 1
ATOM 692 C C . ASN A 1 86 ? 8.914 5.348 17.453 1 88.94 86 ASN A C 1
ATOM 694 O O . ASN A 1 86 ? 7.707 5.195 17.281 1 88.94 86 ASN A O 1
ATOM 698 N N . GLN A 1 87 ? 9.414 6.453 17.875 1 91.12 87 GLN A N 1
ATOM 699 C CA . GLN A 1 87 ? 8.578 7.633 18.094 1 91.12 87 GLN A CA 1
ATOM 700 C C . GLN A 1 87 ? 7.863 8.055 16.828 1 91.12 87 GLN A C 1
ATOM 702 O O . GLN A 1 87 ? 6.668 8.359 16.844 1 91.12 87 GLN A O 1
ATOM 707 N N . LEU A 1 88 ? 8.602 8.047 15.789 1 93 88 LEU A N 1
ATOM 708 C CA . LEU A 1 88 ? 8.047 8.453 14.508 1 93 88 LEU A CA 1
ATOM 709 C C . LEU A 1 88 ? 6.98 7.473 14.031 1 93 88 LEU A C 1
ATOM 711 O O . LEU A 1 88 ? 5.906 7.883 13.586 1 93 88 LEU A O 1
ATOM 715 N N . ILE A 1 89 ? 7.234 6.215 14.141 1 92.81 89 ILE A N 1
ATOM 716 C CA . ILE A 1 89 ? 6.293 5.184 13.719 1 92.81 89 ILE A CA 1
ATOM 717 C C . ILE A 1 89 ? 5.004 5.293 14.531 1 92.81 89 ILE A C 1
ATOM 719 O O . ILE A 1 89 ? 3.91 5.344 13.969 1 92.81 89 ILE A O 1
ATOM 723 N N . CYS A 1 90 ? 5.141 5.391 15.797 1 90.25 90 CYS A N 1
ATOM 724 C CA . CYS A 1 90 ? 3.982 5.461 16.672 1 90.25 90 CYS A CA 1
ATOM 725 C C . CYS A 1 90 ? 3.162 6.715 16.406 1 90.25 90 CYS A C 1
ATOM 727 O O . CYS A 1 90 ? 1.934 6.66 16.344 1 90.25 90 CYS A O 1
ATOM 729 N N . ALA A 1 91 ? 3.857 7.777 16.281 1 92 91 ALA A N 1
ATOM 730 C CA . ALA A 1 91 ? 3.164 9.031 16.016 1 92 91 ALA A CA 1
ATOM 731 C C . ALA A 1 91 ? 2.379 8.953 14.703 1 92 91 ALA A C 1
ATOM 733 O O . ALA A 1 91 ? 1.244 9.43 14.625 1 92 91 ALA A O 1
ATOM 734 N N . HIS A 1 92 ? 2.986 8.43 13.711 1 91.56 92 HIS A N 1
ATOM 735 C CA . HIS A 1 92 ? 2.324 8.305 12.414 1 91.56 92 HIS A CA 1
ATOM 736 C C . HIS A 1 92 ? 1.102 7.398 12.508 1 91.56 92 HIS A C 1
ATOM 738 O O . HIS A 1 92 ? 0.038 7.73 11.984 1 91.56 92 HIS A O 1
ATOM 744 N N . LEU A 1 93 ? 1.27 6.301 13.141 1 89.06 93 LEU A N 1
ATOM 745 C CA . LEU A 1 93 ? 0.17 5.352 13.266 1 89.06 93 LEU A CA 1
ATOM 746 C C . LEU A 1 93 ? -0.975 5.941 14.078 1 89.06 93 LEU A C 1
ATOM 748 O O . LEU A 1 93 ? -2.146 5.703 13.773 1 89.06 93 LEU A O 1
ATOM 752 N N . ASN A 1 94 ? -0.629 6.676 15.078 1 90.38 94 ASN A N 1
ATOM 753 C CA . ASN A 1 94 ? -1.647 7.375 15.852 1 90.38 94 ASN A CA 1
ATOM 754 C C . ASN A 1 94 ? -2.402 8.391 15 1 90.38 94 ASN A C 1
ATOM 756 O O . ASN A 1 94 ? -3.627 8.492 15.086 1 90.38 94 ASN A O 1
ATOM 760 N N . LEU A 1 95 ? -1.694 9.07 14.266 1 92.19 95 LEU A N 1
ATOM 761 C CA . LEU A 1 95 ? -2.32 10.047 13.391 1 92.19 95 LEU A CA 1
ATOM 762 C C . LEU A 1 95 ? -3.242 9.367 12.383 1 92.19 95 LEU A C 1
ATOM 764 O O . LEU A 1 95 ? -4.309 9.891 12.062 1 92.19 95 LEU A O 1
ATOM 768 N N . HIS A 1 96 ? -2.781 8.281 11.883 1 89.75 96 HIS A N 1
ATOM 769 C CA . HIS A 1 96 ? -3.602 7.512 10.961 1 89.75 96 HIS A CA 1
ATOM 770 C C . HIS A 1 96 ? -4.934 7.129 11.594 1 89.75 96 HIS A C 1
ATOM 772 O O . HIS A 1 96 ? -5.969 7.121 10.914 1 89.75 96 HIS A O 1
ATOM 778 N N . GLN A 1 97 ? -4.969 6.809 12.812 1 86.5 97 GLN A N 1
ATOM 779 C CA . GLN A 1 97 ? -6.188 6.469 13.539 1 86.5 97 GLN A CA 1
ATOM 780 C C . GLN A 1 97 ? -7.066 7.699 13.742 1 86.5 97 GLN A C 1
ATOM 782 O O . GLN A 1 97 ? -8.289 7.613 13.672 1 86.5 97 GLN A O 1
ATOM 787 N N . GLU A 1 98 ? -6.453 8.82 13.961 1 88.44 98 GLU A N 1
ATOM 788 C CA . GLU A 1 98 ? -7.164 10.055 14.266 1 88.44 98 GLU A CA 1
ATOM 789 C C . GLU A 1 98 ? -7.754 10.68 13.008 1 88.44 98 GLU A C 1
ATOM 791 O O . GLU A 1 98 ? -8.797 11.344 13.062 1 88.44 98 GLU A O 1
ATOM 796 N N . MET A 1 99 ? -7.027 10.453 11.922 1 88.81 99 MET A N 1
ATOM 797 C CA . MET A 1 99 ? -7.422 11.125 10.688 1 88.81 99 MET A CA 1
ATOM 798 C C . MET A 1 99 ? -7.52 10.125 9.539 1 88.81 99 MET A C 1
ATOM 800 O O . MET A 1 99 ? -6.934 10.328 8.477 1 88.81 99 MET A O 1
ATOM 804 N N . PRO A 1 100 ? -8.297 9.109 9.719 1 86 100 PRO A N 1
ATOM 805 C CA . PRO A 1 100 ? -8.336 8.055 8.711 1 86 100 PRO A CA 1
ATOM 806 C C . PRO A 1 100 ? -8.836 8.547 7.352 1 86 100 PRO A C 1
ATOM 808 O O . PRO A 1 100 ? -8.32 8.133 6.312 1 86 100 PRO A O 1
ATOM 811 N N . TRP A 1 101 ? -9.797 9.461 7.348 1 85.12 101 TRP A N 1
ATOM 812 C CA . TRP A 1 101 ? -10.375 9.93 6.094 1 85.12 101 TRP A CA 1
ATOM 813 C C . TRP A 1 101 ? -9.383 10.812 5.336 1 85.12 101 TRP A C 1
ATOM 815 O O . TRP A 1 101 ? -9.352 10.797 4.102 1 85.12 101 TRP A O 1
ATOM 825 N N . HIS A 1 102 ? -8.578 11.539 6.047 1 89.19 102 HIS A N 1
ATOM 826 C CA . HIS A 1 102 ? -7.547 12.359 5.414 1 89.19 102 HIS A CA 1
ATOM 827 C C . HIS A 1 102 ? -6.535 11.5 4.672 1 89.19 102 HIS A C 1
ATOM 829 O O . HIS A 1 102 ? -6.164 11.805 3.535 1 89.19 102 HIS A O 1
ATOM 835 N N . PHE A 1 103 ? -6.125 10.391 5.297 1 88.56 103 PHE A N 1
ATOM 836 C CA . PHE A 1 103 ? -5.164 9.484 4.684 1 88.56 103 PHE A CA 1
ATOM 837 C C . PHE A 1 103 ? -5.73 8.875 3.402 1 88.56 103 PHE A C 1
ATOM 839 O O . PHE A 1 103 ? -5.047 8.828 2.379 1 88.56 103 PHE A O 1
ATOM 846 N N . ARG A 1 104 ? -6.922 8.5 3.453 1 84.25 104 ARG A N 1
ATOM 847 C CA . ARG A 1 104 ? -7.578 7.906 2.293 1 84.25 104 ARG A CA 1
ATOM 848 C C . ARG A 1 104 ? -7.715 8.922 1.162 1 84.25 104 ARG A C 1
ATOM 850 O O . ARG A 1 104 ? -7.488 8.586 -0.004 1 84.25 104 ARG A O 1
ATOM 857 N N . LEU A 1 105 ? -8.062 10.07 1.508 1 85.62 105 LEU A N 1
ATOM 858 C CA . LEU A 1 105 ? -8.258 11.133 0.528 1 85.62 105 LEU A CA 1
ATOM 859 C C . LEU A 1 105 ? -6.945 11.5 -0.152 1 85.62 105 LEU A C 1
ATOM 861 O O . LEU A 1 105 ? -6.891 11.641 -1.376 1 85.62 105 LEU A O 1
ATOM 865 N N . ALA A 1 106 ? -5.895 11.609 0.617 1 81.69 106 ALA A N 1
ATOM 866 C CA . ALA A 1 106 ? -4.594 12.023 0.096 1 81.69 106 ALA A CA 1
ATOM 867 C C . ALA A 1 106 ? -4.016 10.977 -0.849 1 81.69 106 ALA A C 1
ATOM 869 O O . ALA A 1 106 ? -3.301 11.312 -1.795 1 81.69 106 ALA A O 1
ATOM 870 N N . GLU A 1 107 ? -4.336 9.797 -0.608 1 77.12 107 GLU A N 1
ATOM 871 C CA . GLU A 1 107 ? -3.828 8.711 -1.438 1 77.12 107 GLU A CA 1
ATOM 872 C C . GLU A 1 107 ? -4.555 8.648 -2.777 1 77.12 107 GLU A C 1
ATOM 874 O O . GLU A 1 107 ? -3.947 8.359 -3.809 1 77.12 107 GLU A O 1
ATOM 879 N N . ARG A 1 108 ? -5.777 8.836 -2.83 1 71.5 108 ARG A N 1
ATOM 880 C CA . ARG A 1 108 ? -6.629 8.586 -3.99 1 71.5 108 ARG A CA 1
ATOM 881 C C . ARG A 1 108 ? -6.723 9.828 -4.875 1 71.5 108 ARG A C 1
ATOM 883 O O . ARG A 1 108 ? -6.715 9.719 -6.105 1 71.5 108 ARG A O 1
ATOM 890 N N . ASP A 1 109 ? -6.875 11.016 -4.305 1 64.06 109 ASP A N 1
ATOM 891 C CA . ASP A 1 109 ? -7.516 12.086 -5.07 1 64.06 109 ASP A CA 1
ATOM 892 C C . ASP A 1 109 ? -6.535 13.219 -5.363 1 64.06 109 ASP A C 1
ATOM 894 O O . ASP A 1 109 ? -6.934 14.289 -5.82 1 64.06 109 ASP A O 1
ATOM 898 N N . SER A 1 110 ? -5.355 12.844 -5.168 1 66.69 110 SER A N 1
ATOM 899 C CA . SER A 1 110 ? -4.457 13.93 -5.547 1 66.69 110 SER A CA 1
ATOM 900 C C . SER A 1 110 ? -4.477 14.164 -7.055 1 66.69 110 SER A C 1
ATOM 902 O O . SER A 1 110 ? -4.145 15.258 -7.523 1 66.69 110 SER A O 1
ATOM 904 N N . GLY A 1 111 ? -5.125 13.281 -7.668 1 66.88 111 GLY A N 1
ATOM 905 C CA . GLY A 1 111 ? -5.164 13.375 -9.117 1 66.88 111 GLY A CA 1
ATOM 906 C C . GLY A 1 111 ? -6.27 14.281 -9.625 1 66.88 111 GLY A C 1
ATOM 907 O O . GLY A 1 111 ? -6.281 14.664 -10.797 1 66.88 111 GLY A O 1
ATOM 908 N N . CYS A 1 112 ? -7.148 14.688 -8.867 1 79.69 112 CYS A N 1
ATOM 909 C CA . CYS A 1 112 ? -8.297 15.477 -9.297 1 79.69 112 CYS A CA 1
ATOM 910 C C . CYS A 1 112 ? -8.016 16.969 -9.156 1 79.69 112 CYS A C 1
ATOM 912 O O . CYS A 1 112 ? -8.883 17.797 -9.461 1 79.69 112 CYS A O 1
ATOM 914 N N . LEU A 1 113 ? -6.91 17.328 -8.789 1 87.06 113 LEU A N 1
ATOM 915 C CA . LEU A 1 113 ? -6.52 18.719 -8.586 1 87.06 113 LEU A CA 1
ATOM 916 C C . LEU A 1 113 ? -5.969 19.328 -9.875 1 87.06 113 LEU A C 1
ATOM 918 O O . LEU A 1 113 ? -5.551 18.594 -10.773 1 87.06 113 LEU A O 1
ATOM 922 N N . ASN A 1 114 ? -6.148 20.578 -9.906 1 87.06 114 ASN A N 1
ATOM 923 C CA . ASN A 1 114 ? -5.512 21.219 -11.047 1 87.06 114 ASN A CA 1
ATOM 924 C C . ASN A 1 114 ? -3.994 21.25 -10.914 1 87.06 114 ASN A C 1
ATOM 926 O O . ASN A 1 114 ? -3.455 20.844 -9.875 1 87.06 114 ASN A O 1
ATOM 930 N N . GLU A 1 115 ? -3.33 21.672 -11.93 1 89.69 115 GLU A N 1
ATOM 931 C CA . GLU A 1 115 ? -1.874 21.578 -11.984 1 89.69 115 GLU A CA 1
ATOM 932 C C . GLU A 1 115 ? -1.229 22.359 -10.852 1 89.69 115 GLU A C 1
ATOM 934 O O . GLU A 1 115 ? -0.311 21.875 -10.188 1 89.69 115 GLU A O 1
ATOM 939 N N . ASP A 1 116 ? -1.75 23.562 -10.656 1 92.25 116 ASP A N 1
ATOM 940 C CA . ASP A 1 116 ? -1.188 24.406 -9.602 1 92.25 116 ASP A CA 1
ATOM 941 C C . ASP A 1 116 ? -1.405 23.781 -8.227 1 92.25 116 ASP A C 1
ATOM 943 O O . ASP A 1 116 ? -0.498 23.766 -7.391 1 92.25 116 ASP A O 1
ATOM 947 N N . GLN A 1 117 ? -2.543 23.297 -8.055 1 91.38 117 GLN A N 1
ATOM 948 C CA . GLN A 1 117 ? -2.891 22.656 -6.789 1 91.38 117 GLN A CA 1
ATOM 949 C C . GLN A 1 117 ? -2.082 21.391 -6.574 1 91.38 117 GLN A C 1
ATOM 951 O O . GLN A 1 117 ? -1.64 21.109 -5.461 1 91.38 117 GLN A O 1
ATOM 956 N N . HIS A 1 118 ? -1.883 20.688 -7.617 1 90.69 118 HIS A N 1
ATOM 957 C CA . HIS A 1 118 ? -1.062 19.484 -7.57 1 90.69 118 HIS A CA 1
ATOM 958 C C . HIS A 1 118 ? 0.362 19.812 -7.125 1 90.69 118 HIS A C 1
ATOM 960 O O . HIS A 1 118 ? 0.948 19.062 -6.332 1 90.69 118 HIS A O 1
ATOM 966 N N . GLU A 1 119 ? 0.847 20.875 -7.656 1 92.12 119 GLU A N 1
ATOM 967 C CA . GLU A 1 119 ? 2.207 21.266 -7.305 1 92.12 119 GLU A CA 1
ATOM 968 C C . GLU A 1 119 ? 2.305 21.672 -5.832 1 92.12 119 GLU A C 1
ATOM 970 O O . GLU A 1 119 ? 3.295 21.359 -5.168 1 92.12 119 GLU A O 1
ATOM 975 N N . GLN A 1 120 ? 1.28 22.312 -5.348 1 92.5 120 GLN A N 1
ATOM 976 C CA . GLN A 1 120 ? 1.247 22.688 -3.939 1 92.5 120 GLN A CA 1
ATOM 977 C C . GLN A 1 120 ? 1.258 21.469 -3.037 1 92.5 120 GLN A C 1
ATOM 979 O O . GLN A 1 120 ? 2.006 21.406 -2.061 1 92.5 120 GLN A O 1
ATOM 984 N N . VAL A 1 121 ? 0.517 20.516 -3.396 1 91.75 121 VAL A N 1
ATOM 985 C CA . VAL A 1 121 ? 0.436 19.281 -2.625 1 91.75 121 VAL A CA 1
ATOM 986 C C . VAL A 1 121 ? 1.759 18.516 -2.725 1 91.75 121 VAL A C 1
ATOM 988 O O . VAL A 1 121 ? 2.242 17.969 -1.731 1 91.75 121 VAL A O 1
ATOM 991 N N . ARG A 1 122 ? 2.305 18.531 -3.9 1 90.06 122 ARG A N 1
ATOM 992 C CA . ARG A 1 122 ? 3.588 17.875 -4.105 1 90.06 122 ARG A CA 1
ATOM 993 C C . ARG A 1 122 ? 4.668 18.484 -3.221 1 90.06 122 ARG A C 1
ATOM 995 O O . ARG A 1 122 ? 5.496 17.766 -2.656 1 90.06 122 ARG A O 1
ATOM 1002 N N . GLN A 1 123 ? 4.652 19.75 -3.098 1 93.31 123 GLN A N 1
ATOM 1003 C CA . GLN A 1 123 ? 5.637 20.438 -2.275 1 93.31 123 GLN A CA 1
ATOM 1004 C C . GLN A 1 123 ? 5.484 20.062 -0.803 1 93.31 123 GLN A C 1
ATOM 1006 O O . GLN A 1 123 ? 6.477 19.812 -0.116 1 93.31 123 GLN A O 1
ATOM 1011 N N . LEU A 1 124 ? 4.258 20.031 -0.374 1 93.56 124 LEU A N 1
ATOM 1012 C CA . LEU A 1 124 ? 3.998 19.656 1.012 1 93.56 124 LEU A CA 1
ATOM 1013 C C . LEU A 1 124 ? 4.41 18.219 1.272 1 93.56 124 LEU A C 1
ATOM 1015 O O . LEU A 1 124 ? 5.035 17.922 2.293 1 93.56 124 LEU A O 1
ATOM 1019 N N . ARG A 1 125 ? 4.059 17.391 0.362 1 92.12 125 ARG A N 1
ATOM 1020 C CA . ARG A 1 125 ? 4.418 15.984 0.482 1 92.12 125 ARG A CA 1
ATOM 1021 C C . ARG A 1 125 ? 5.934 15.805 0.509 1 92.12 125 ARG A C 1
ATOM 1023 O O . ARG A 1 125 ? 6.461 15.086 1.359 1 92.12 125 ARG A O 1
ATOM 1030 N N . THR A 1 126 ? 6.598 16.469 -0.375 1 92.38 126 THR A N 1
ATOM 1031 C CA . THR A 1 126 ? 8.047 16.375 -0.459 1 92.38 126 THR A CA 1
ATOM 1032 C C . THR A 1 126 ? 8.703 16.906 0.813 1 92.38 126 THR A C 1
ATOM 1034 O O . THR A 1 126 ? 9.664 16.328 1.315 1 92.38 126 THR A O 1
ATOM 1037 N N . GLN A 1 127 ? 8.172 18 1.267 1 94.12 127 GLN A N 1
ATOM 1038 C CA . GLN A 1 127 ? 8.688 18.578 2.506 1 94.12 127 GLN A CA 1
ATOM 1039 C C . GLN A 1 127 ? 8.547 17.594 3.666 1 94.12 127 GLN A C 1
ATOM 1041 O O . GLN A 1 127 ? 9.484 17.422 4.449 1 94.12 127 GLN A O 1
ATOM 1046 N N . TYR A 1 128 ? 7.441 16.984 3.758 1 94.69 128 TYR A N 1
ATOM 1047 C CA . TYR A 1 128 ? 7.195 16.016 4.812 1 94.69 128 TYR A CA 1
ATOM 1048 C C . TYR A 1 128 ? 8.148 14.828 4.695 1 94.69 128 TYR A C 1
ATOM 1050 O O . TYR A 1 128 ? 8.789 14.445 5.676 1 94.69 128 TYR A O 1
ATOM 1058 N N . GLU A 1 129 ? 8.25 14.312 3.555 1 92.69 129 GLU A N 1
ATOM 1059 C CA . GLU A 1 129 ? 9.07 13.125 3.326 1 92.69 129 GLU A CA 1
ATOM 1060 C C . GLU A 1 129 ? 10.547 13.422 3.572 1 92.69 129 GLU A C 1
ATOM 1062 O O . GLU A 1 129 ? 11.258 12.594 4.145 1 92.69 129 GLU A O 1
ATOM 1067 N N . ARG A 1 130 ? 10.961 14.562 3.178 1 89.75 130 ARG A N 1
ATOM 1068 C CA . ARG A 1 130 ? 12.344 14.969 3.416 1 89.75 130 ARG A CA 1
ATOM 1069 C C . ARG A 1 130 ? 12.625 15.125 4.906 1 89.75 130 ARG A C 1
ATOM 1071 O O . ARG A 1 130 ? 13.648 14.656 5.406 1 89.75 130 ARG A O 1
ATOM 1078 N N . LYS A 1 131 ? 11.742 15.805 5.535 1 92.38 131 LYS A N 1
ATOM 1079 C CA . LYS A 1 131 ? 11.898 15.992 6.977 1 92.38 131 LYS A CA 1
ATOM 1080 C C . LYS A 1 131 ? 11.898 14.648 7.707 1 92.38 131 LYS A C 1
ATOM 1082 O O . LYS A 1 131 ? 12.688 14.438 8.625 1 92.38 131 LYS A O 1
ATOM 1087 N N . LEU A 1 132 ? 11.055 13.781 7.301 1 92.5 132 LEU A N 1
ATOM 1088 C CA . LEU A 1 132 ? 10.969 12.438 7.867 1 92.5 132 LEU A CA 1
ATOM 1089 C C . LEU A 1 132 ? 12.289 11.703 7.719 1 92.5 132 LEU A C 1
ATOM 1091 O O . LEU A 1 132 ? 12.82 11.156 8.695 1 92.5 132 LEU A O 1
ATOM 1095 N N . LEU A 1 133 ? 12.812 11.75 6.566 1 89.5 133 LEU A N 1
ATOM 1096 C CA . LEU A 1 133 ? 14.062 11.055 6.285 1 89.5 133 LEU A CA 1
ATOM 1097 C C . LEU A 1 133 ? 15.211 11.672 7.074 1 89.5 133 LEU A C 1
ATOM 1099 O O . LEU A 1 133 ? 16.062 10.945 7.59 1 89.5 133 LEU A O 1
ATOM 1103 N N . MET A 1 134 ? 15.242 12.977 7.137 1 86.5 134 MET A N 1
ATOM 1104 C CA . MET A 1 134 ? 16.281 13.664 7.887 1 86.5 134 MET A CA 1
ATOM 1105 C C . MET A 1 134 ? 16.234 13.289 9.359 1 86.5 134 MET A C 1
ATOM 1107 O O . MET A 1 134 ? 17.281 13.078 9.984 1 86.5 134 MET A O 1
ATOM 1111 N N . MET A 1 135 ? 15.125 13.195 9.859 1 89.25 135 MET A N 1
ATOM 1112 C CA . MET A 1 135 ? 14.961 12.844 11.266 1 89.25 135 MET A CA 1
ATOM 1113 C C . MET A 1 135 ? 15.414 11.414 11.523 1 89.25 135 MET A C 1
ATOM 1115 O O . MET A 1 135 ? 15.828 11.078 12.641 1 89.25 135 MET A O 1
ATOM 1119 N N . LEU A 1 136 ? 15.344 10.594 10.5 1 89.12 136 LEU A N 1
ATOM 1120 C CA . LEU A 1 136 ? 15.727 9.195 10.633 1 89.12 136 LEU A CA 1
ATOM 1121 C C . LEU A 1 136 ? 17.234 9.023 10.406 1 89.12 136 LEU A C 1
ATOM 1123 O O . LEU A 1 136 ? 17.766 7.926 10.586 1 89.12 136 LEU A O 1
ATOM 1127 N N . GLY A 1 137 ? 17.922 10.008 10.078 1 81.75 137 GLY A N 1
ATOM 1128 C CA . GLY A 1 137 ? 19.375 9.992 9.945 1 81.75 137 GLY A CA 1
ATOM 1129 C C . GLY A 1 137 ? 19.844 9.445 8.602 1 81.75 137 GLY A C 1
ATOM 1130 O O . GLY A 1 137 ? 20.938 8.891 8.5 1 81.75 137 GLY A O 1
ATOM 1131 N N . ALA A 1 138 ? 18.906 9.383 7.672 1 71.19 138 ALA A N 1
ATOM 1132 C CA . ALA A 1 138 ? 19.328 8.891 6.363 1 71.19 138 ALA A CA 1
ATOM 1133 C C . ALA A 1 138 ? 20.469 9.727 5.805 1 71.19 138 ALA A C 1
ATOM 1135 O O . ALA A 1 138 ? 20.5 10.945 5.965 1 71.19 138 ALA A O 1
ATOM 1136 N N . ARG A 1 139 ? 21.625 8.891 5.586 1 65.44 139 ARG A N 1
ATOM 1137 C CA . ARG A 1 139 ? 22.859 9.57 5.211 1 65.44 139 ARG A CA 1
ATOM 1138 C C . ARG A 1 139 ? 22.922 9.805 3.703 1 65.44 139 ARG A C 1
ATOM 1140 O O . ARG A 1 139 ? 22.312 9.062 2.93 1 65.44 139 ARG A O 1
ATOM 1147 N N . PRO A 1 140 ? 23.531 10.898 3.318 1 60.5 140 PRO A N 1
ATOM 1148 C CA . PRO A 1 140 ? 23.75 11.57 2.037 1 60.5 140 PRO A CA 1
ATOM 1149 C C . PRO A 1 140 ? 24.422 10.68 0.998 1 60.5 140 PRO A C 1
ATOM 1151 O O . PRO A 1 140 ? 24.594 11.086 -0.154 1 60.5 140 PRO A O 1
ATOM 1154 N N . LEU A 1 141 ? 24.688 9.375 1.339 1 63.38 141 LEU A N 1
ATOM 1155 C CA . LEU A 1 141 ? 25.391 8.727 0.242 1 63.38 141 LEU A CA 1
ATOM 1156 C C . LEU A 1 141 ? 24.453 8.445 -0.926 1 63.38 141 LEU A C 1
ATOM 1158 O O . LEU A 1 141 ? 24.906 8.094 -2.02 1 63.38 141 LEU A O 1
ATOM 1162 N N . LEU A 1 142 ? 23.312 8.812 -0.78 1 72.88 142 LEU A N 1
ATOM 1163 C CA . LEU A 1 142 ? 22.328 8.586 -1.843 1 72.88 142 LEU A CA 1
ATOM 1164 C C . LEU A 1 142 ? 22.188 9.82 -2.717 1 72.88 142 LEU A C 1
ATOM 1166 O O . LEU A 1 142 ? 22.375 10.945 -2.248 1 72.88 142 LEU A O 1
ATOM 1170 N N . SER A 1 143 ? 22.062 9.516 -3.99 1 79.5 143 SER A N 1
ATOM 1171 C CA . SER A 1 143 ? 21.719 10.641 -4.855 1 79.5 143 SER A CA 1
ATOM 1172 C C . SER A 1 143 ? 20.484 11.375 -4.34 1 79.5 143 SER A C 1
ATOM 1174 O O . SER A 1 143 ? 19.75 10.844 -3.504 1 79.5 143 SER A O 1
ATOM 1176 N N . GLU A 1 144 ? 20.344 12.547 -4.727 1 82.81 144 GLU A N 1
ATOM 1177 C CA . GLU A 1 144 ? 19.172 13.328 -4.332 1 82.81 144 GLU A CA 1
ATOM 1178 C C . GLU A 1 144 ? 17.875 12.609 -4.707 1 82.81 144 GLU A C 1
ATOM 1180 O O . GLU A 1 144 ? 16.938 12.57 -3.916 1 82.81 144 GLU A O 1
ATOM 1185 N N . GLN A 1 145 ? 17.891 12.039 -5.871 1 84.31 145 GLN A N 1
ATOM 1186 C CA . GLN A 1 145 ? 16.703 11.312 -6.328 1 84.31 145 GLN A CA 1
ATOM 1187 C C . GLN A 1 145 ? 16.453 10.078 -5.461 1 84.31 145 GLN A C 1
ATOM 1189 O O . GLN A 1 145 ? 15.297 9.766 -5.152 1 84.31 145 GLN A O 1
ATOM 1194 N N . ALA A 1 146 ? 17.516 9.453 -5.082 1 84.5 146 ALA A N 1
ATOM 1195 C CA . ALA A 1 146 ? 17.391 8.273 -4.238 1 84.5 146 ALA A CA 1
ATOM 1196 C C . ALA A 1 146 ? 16.875 8.641 -2.848 1 84.5 146 ALA A C 1
ATOM 1198 O O . ALA A 1 146 ? 16.125 7.875 -2.232 1 84.5 146 ALA A O 1
ATOM 1199 N N . LEU A 1 147 ? 17.312 9.805 -2.438 1 85.56 147 LEU A N 1
ATOM 1200 C CA . LEU A 1 147 ? 16.844 10.266 -1.136 1 85.56 147 LEU A CA 1
ATOM 1201 C C . LEU A 1 147 ? 15.352 10.57 -1.166 1 85.56 147 LEU A C 1
ATOM 1203 O O . LEU A 1 147 ? 14.617 10.195 -0.244 1 85.56 147 LEU A O 1
ATOM 1207 N N . LEU A 1 148 ? 14.961 11.195 -2.225 1 87.12 148 LEU A N 1
ATOM 1208 C CA . LEU A 1 148 ? 13.539 11.484 -2.387 1 87.12 148 LEU A CA 1
ATOM 1209 C C . LEU A 1 148 ? 12.727 10.195 -2.48 1 87.12 148 LEU A C 1
ATOM 1211 O O . LEU A 1 148 ? 11.672 10.07 -1.848 1 87.12 148 LEU A O 1
ATOM 1215 N N . ALA A 1 149 ? 13.25 9.281 -3.225 1 90.38 149 ALA A N 1
ATOM 1216 C CA . ALA A 1 149 ? 12.586 7.992 -3.387 1 90.38 149 ALA A CA 1
ATOM 1217 C C . ALA A 1 149 ? 12.5 7.25 -2.057 1 90.38 149 ALA A C 1
ATOM 1219 O O . ALA A 1 149 ? 11.477 6.645 -1.742 1 90.38 149 ALA A O 1
ATOM 1220 N N . ALA A 1 150 ? 13.578 7.32 -1.336 1 90.38 150 ALA A N 1
ATOM 1221 C CA . ALA A 1 150 ? 13.617 6.672 -0.029 1 90.38 150 ALA A CA 1
ATOM 1222 C C . ALA A 1 150 ? 12.578 7.273 0.913 1 90.38 150 ALA A C 1
ATOM 1224 O O . ALA A 1 150 ? 11.875 6.547 1.621 1 90.38 150 ALA A O 1
ATOM 1225 N N . GLY A 1 151 ? 12.523 8.602 0.933 1 91.38 151 GLY A N 1
ATOM 1226 C CA . GLY A 1 151 ? 11.508 9.258 1.74 1 91.38 151 GLY A CA 1
ATOM 1227 C C . GLY A 1 151 ? 10.094 8.852 1.373 1 91.38 151 GLY A C 1
ATOM 1228 O O . GLY A 1 151 ? 9.266 8.609 2.252 1 91.38 151 GLY A O 1
ATOM 1229 N N . HIS A 1 152 ? 9.875 8.773 0.136 1 92.75 152 HIS A N 1
ATOM 1230 C CA . HIS A 1 152 ? 8.562 8.359 -0.352 1 92.75 152 HIS A CA 1
ATOM 1231 C C . HIS A 1 152 ? 8.266 6.914 0.038 1 92.75 152 HIS A C 1
ATOM 1233 O O . HIS A 1 152 ? 7.148 6.594 0.441 1 92.75 152 HIS A O 1
ATOM 1239 N N . ALA A 1 153 ? 9.219 6.102 -0.093 1 92.38 153 ALA A N 1
ATOM 1240 C CA . ALA A 1 153 ? 9.039 4.695 0.26 1 92.38 153 ALA A CA 1
ATOM 1241 C C . ALA A 1 153 ? 8.703 4.539 1.74 1 92.38 153 ALA A C 1
ATOM 1243 O O . ALA A 1 153 ? 7.82 3.758 2.102 1 92.38 153 ALA A O 1
ATOM 1244 N N . VAL A 1 154 ? 9.383 5.25 2.529 1 93.38 154 VAL A N 1
ATOM 1245 C CA . VAL A 1 154 ? 9.133 5.207 3.965 1 93.38 154 VAL A CA 1
ATOM 1246 C C . VAL A 1 154 ? 7.711 5.691 4.258 1 93.38 154 VAL A C 1
ATOM 1248 O O . VAL A 1 154 ? 6.973 5.051 5.012 1 93.38 154 VAL A O 1
ATOM 1251 N N . ALA A 1 155 ? 7.387 6.781 3.705 1 92.62 155 ALA A N 1
ATOM 1252 C CA . ALA A 1 155 ? 6.043 7.32 3.898 1 92.62 155 ALA A CA 1
ATOM 1253 C C . ALA A 1 155 ? 4.984 6.336 3.408 1 92.62 155 ALA A C 1
ATOM 1255 O O . ALA A 1 155 ? 3.953 6.148 4.059 1 92.62 155 ALA A O 1
ATOM 1256 N N . SER A 1 156 ? 5.223 5.762 2.291 1 91.56 156 SER A N 1
ATOM 1257 C CA . SER A 1 156 ? 4.293 4.789 1.729 1 91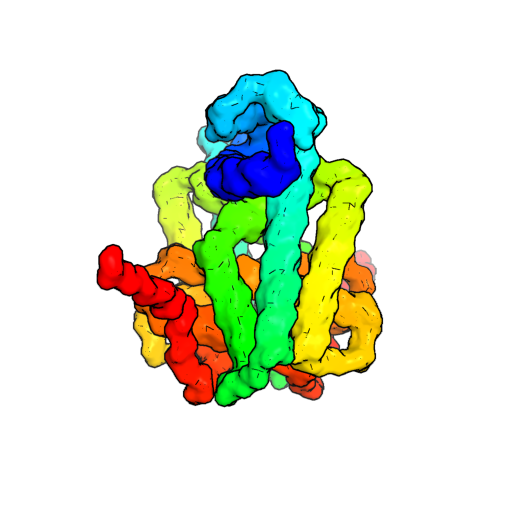.56 156 SER A CA 1
ATOM 1258 C C . SER A 1 156 ? 4.125 3.586 2.65 1 91.56 156 SER A C 1
ATOM 1260 O O . SER A 1 156 ? 3.014 3.094 2.846 1 91.56 156 SER A O 1
ATOM 1262 N N . LEU A 1 157 ? 5.195 3.158 3.154 1 92.44 157 LEU A N 1
ATOM 1263 C CA . LEU A 1 157 ? 5.176 2.049 4.102 1 92.44 157 LEU A CA 1
ATOM 1264 C C . LEU A 1 157 ? 4.336 2.395 5.324 1 92.44 157 LEU A C 1
ATOM 1266 O O . LEU A 1 157 ? 3.451 1.629 5.715 1 92.44 157 LEU A O 1
ATOM 1270 N N . LEU A 1 158 ? 4.574 3.514 5.867 1 92.94 158 LEU A N 1
ATOM 1271 C CA . LEU A 1 158 ? 3.846 3.969 7.047 1 92.94 158 LEU A CA 1
ATOM 1272 C C . LEU A 1 158 ? 2.357 4.109 6.742 1 92.94 158 LEU A C 1
ATOM 1274 O O . LEU A 1 158 ? 1.515 3.795 7.586 1 92.94 158 LEU A O 1
ATOM 1278 N N . ASN A 1 159 ? 2.078 4.551 5.609 1 89.94 159 ASN A N 1
ATOM 1279 C CA . ASN A 1 159 ? 0.694 4.781 5.211 1 89.94 159 ASN A CA 1
ATOM 1280 C C . ASN A 1 159 ? -0.043 3.469 4.961 1 89.94 159 ASN A C 1
ATOM 1282 O O . ASN A 1 159 ? -1.258 3.387 5.152 1 89.94 159 ASN A O 1
ATOM 1286 N N . SER A 1 160 ? 0.683 2.531 4.578 1 90.5 160 SER A N 1
ATOM 1287 C CA . SER A 1 160 ? 0.015 1.291 4.195 1 90.5 160 SER A CA 1
ATOM 1288 C C . SER A 1 160 ? -0.052 0.315 5.363 1 90.5 160 SER A C 1
ATOM 1290 O O . SER A 1 160 ? -0.897 -0.583 5.383 1 90.5 160 SER A O 1
ATOM 1292 N N . ALA A 1 161 ? 0.737 0.439 6.309 1 91.19 161 ALA A N 1
ATOM 1293 C CA . ALA A 1 161 ? 0.927 -0.525 7.387 1 91.19 161 ALA A CA 1
ATOM 1294 C C . ALA A 1 161 ? -0.393 -0.825 8.094 1 91.19 161 ALA A C 1
ATOM 1296 O O . ALA A 1 161 ? -0.727 -1.987 8.328 1 91.19 161 ALA A O 1
ATOM 1297 N N . PRO A 1 162 ? -1.207 0.173 8.391 1 87.94 162 PRO A N 1
ATOM 1298 C CA . PRO A 1 162 ? -2.453 -0.107 9.117 1 87.94 162 PRO A CA 1
ATOM 1299 C C . PRO A 1 162 ? -3.389 -1.028 8.336 1 87.94 162 PRO A C 1
ATOM 1301 O O . PRO A 1 162 ? -4.195 -1.744 8.938 1 87.94 162 PRO A O 1
ATOM 1304 N N . SER A 1 163 ? -3.258 -1.044 7.07 1 87.5 163 SER A N 1
ATOM 1305 C CA . SER A 1 163 ? -4.18 -1.831 6.258 1 87.5 163 SER A CA 1
ATOM 1306 C C . SER A 1 163 ? -3.734 -3.287 6.176 1 87.5 163 SER A C 1
ATOM 1308 O O . SER A 1 163 ? -4.523 -4.16 5.809 1 87.5 163 SER A O 1
ATOM 1310 N N . TRP A 1 164 ? -2.492 -3.531 6.504 1 87 164 TRP A N 1
ATOM 1311 C CA . TRP A 1 164 ? -1.955 -4.883 6.359 1 87 164 TRP A CA 1
ATOM 1312 C C . TRP A 1 164 ? -2.715 -5.867 7.246 1 87 164 TRP A C 1
ATOM 1314 O O . TRP A 1 164 ? -2.879 -7.035 6.883 1 87 164 TRP A O 1
ATOM 1324 N N . LEU A 1 165 ? -3.193 -5.336 8.359 1 85 165 LEU A N 1
ATOM 1325 C CA . LEU A 1 165 ? -3.672 -6.266 9.383 1 85 165 LEU A CA 1
ATOM 1326 C C . LEU A 1 165 ? -5.137 -6 9.711 1 85 165 LEU A C 1
ATOM 1328 O O . LEU A 1 165 ? -5.688 -6.602 10.641 1 85 165 LEU A O 1
ATOM 1332 N N . ARG A 1 166 ? -5.742 -5.164 8.922 1 81.12 166 ARG A N 1
ATOM 1333 C CA . ARG A 1 166 ? -7.086 -4.676 9.219 1 81.12 166 ARG A CA 1
ATOM 1334 C C . ARG A 1 166 ? -8.094 -5.816 9.211 1 81.12 166 ARG A C 1
ATOM 1336 O O . ARG A 1 166 ? -9.055 -5.805 9.984 1 81.12 166 ARG A O 1
ATOM 1343 N N . HIS A 1 167 ? -7.883 -6.871 8.422 1 79.62 167 HIS A N 1
ATOM 1344 C CA . HIS A 1 167 ? -8.891 -7.91 8.25 1 79.62 167 HIS A CA 1
ATOM 1345 C C . HIS A 1 167 ? -8.617 -9.102 9.164 1 79.62 167 HIS A C 1
ATOM 1347 O O . HIS A 1 167 ? -9.281 -10.133 9.07 1 79.62 167 HIS A O 1
ATOM 1353 N N . TYR A 1 168 ? -7.699 -8.914 10.07 1 83.44 168 TYR A N 1
ATOM 1354 C CA . TYR A 1 168 ? -7.359 -10 10.984 1 83.44 168 TYR A CA 1
ATOM 1355 C C . TYR A 1 168 ? -7.676 -9.625 12.43 1 83.44 168 TYR A C 1
ATOM 1357 O O . TYR A 1 168 ? -7.488 -8.469 12.828 1 83.44 168 TYR A O 1
ATOM 1365 N N . SER A 1 169 ? -8.219 -10.531 13.055 1 84.44 169 SER A N 1
ATOM 1366 C CA . SER A 1 169 ? -8.555 -10.328 14.461 1 84.44 169 SER A CA 1
ATOM 1367 C C . SER A 1 169 ? -7.352 -10.586 15.359 1 84.44 169 SER A C 1
ATOM 1369 O O . SER A 1 169 ? -7.141 -11.711 15.82 1 84.44 169 SER A O 1
ATOM 1371 N N . LEU A 1 170 ? -6.598 -9.609 15.578 1 86.62 170 LEU A N 1
ATOM 1372 C CA . LEU A 1 170 ? -5.441 -9.664 16.469 1 86.62 170 LEU A CA 1
ATOM 1373 C C . LEU A 1 170 ? -5.66 -8.797 17.703 1 86.62 170 LEU A C 1
ATOM 1375 O O . LEU A 1 170 ? -6.383 -7.797 17.641 1 86.62 170 LEU A O 1
ATOM 1379 N N . ASP A 1 171 ? -5.098 -9.312 18.734 1 86.56 171 ASP A N 1
ATOM 1380 C CA . ASP A 1 171 ? -5.062 -8.391 19.875 1 86.56 171 ASP A CA 1
ATOM 1381 C C . ASP A 1 171 ? -4.18 -7.184 19.578 1 86.56 171 ASP A C 1
ATOM 1383 O O . ASP A 1 171 ? -3.32 -7.242 18.688 1 86.56 171 ASP A O 1
ATOM 1387 N N . GLU A 1 172 ? -4.492 -6.117 20.25 1 84.25 172 GLU A N 1
ATOM 1388 C CA . GLU A 1 172 ? -3.834 -4.844 20 1 84.25 172 GLU A CA 1
ATOM 1389 C C . GLU A 1 172 ? -2.316 -4.973 20.109 1 84.25 172 GLU A C 1
ATOM 1391 O O . GLU A 1 172 ? -1.581 -4.418 19.281 1 84.25 172 GLU A O 1
ATOM 1396 N N . ARG A 1 173 ? -1.875 -5.645 21.078 1 84.25 173 ARG A N 1
ATOM 1397 C CA . ARG A 1 173 ? -0.441 -5.801 21.297 1 84.25 173 ARG A CA 1
ATOM 1398 C C . ARG A 1 173 ? 0.208 -6.562 20.141 1 84.25 173 ARG A C 1
ATOM 1400 O O . ARG A 1 173 ? 1.262 -6.16 19.641 1 84.25 173 ARG A O 1
ATOM 1407 N N . GLU A 1 174 ? -0.463 -7.652 19.75 1 84.31 174 GLU A N 1
ATOM 1408 C CA . GLU A 1 174 ? 0.054 -8.445 18.641 1 84.31 174 GLU A CA 1
ATOM 1409 C C . GLU A 1 174 ? 0.085 -7.641 17.359 1 84.31 174 GLU A C 1
ATOM 1411 O O . GLU A 1 174 ? 1.056 -7.707 16.594 1 84.31 174 GLU A O 1
ATOM 1416 N N . ARG A 1 175 ? -0.935 -6.918 17.141 1 87.88 175 ARG A N 1
ATOM 1417 C CA . ARG A 1 175 ? -1.054 -6.09 15.945 1 87.88 175 ARG A CA 1
ATOM 1418 C C . ARG A 1 175 ? 0.055 -5.043 15.898 1 87.88 175 ARG A C 1
ATOM 1420 O O . ARG A 1 175 ? 0.728 -4.895 14.875 1 87.88 175 ARG A O 1
ATOM 1427 N N . ASP A 1 176 ? 0.231 -4.434 17 1 85 176 ASP A N 1
ATOM 1428 C CA . ASP A 1 176 ? 1.234 -3.373 17.062 1 85 176 ASP A CA 1
ATOM 1429 C C . ASP A 1 176 ? 2.643 -3.939 16.891 1 85 176 ASP A C 1
ATOM 1431 O O . ASP A 1 176 ? 3.465 -3.367 16.172 1 85 176 ASP A O 1
ATOM 1435 N N . THR A 1 177 ? 2.885 -4.984 17.562 1 84.38 177 THR A N 1
ATOM 1436 C CA . THR A 1 177 ? 4.207 -5.598 17.5 1 84.38 177 THR A CA 1
ATOM 1437 C C . THR A 1 177 ? 4.547 -6.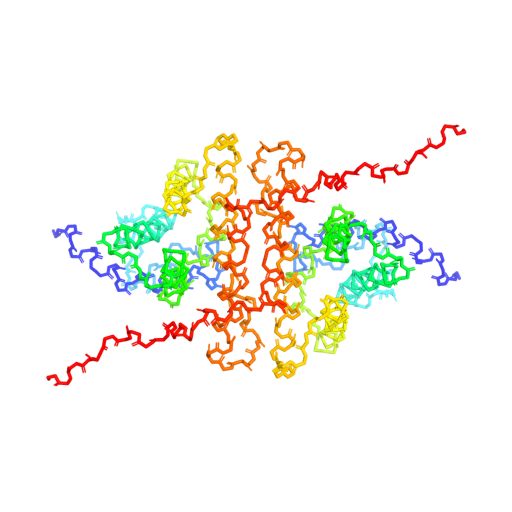008 16.062 1 84.38 177 THR A C 1
ATOM 1439 O O . THR A 1 177 ? 5.645 -5.727 15.578 1 84.38 177 THR A O 1
ATOM 1442 N N . LEU A 1 178 ? 3.574 -6.633 15.438 1 86.62 178 LEU A N 1
ATOM 1443 C CA . LEU A 1 178 ? 3.783 -7.086 14.062 1 86.62 178 LEU A CA 1
ATOM 1444 C C . LEU A 1 178 ? 4.023 -5.906 13.133 1 86.62 178 LEU A C 1
ATOM 1446 O O . LEU A 1 178 ? 5 -5.891 12.383 1 86.62 178 LEU A O 1
ATOM 1450 N N . MET A 1 179 ? 3.195 -4.98 13.25 1 89.81 179 MET A N 1
ATOM 1451 C CA . MET A 1 179 ? 3.258 -3.814 12.375 1 89.81 179 MET A CA 1
ATOM 1452 C C . MET A 1 179 ? 4.539 -3.023 12.617 1 89.81 179 MET A C 1
ATOM 1454 O O . MET A 1 179 ? 5.277 -2.73 11.672 1 89.81 179 MET A O 1
ATOM 1458 N N . VAL A 1 180 ? 4.809 -2.715 13.836 1 88.81 180 VAL A N 1
ATOM 1459 C CA . VAL A 1 180 ? 5.961 -1.895 14.195 1 88.81 180 VAL A CA 1
ATOM 1460 C C . VAL A 1 180 ? 7.25 -2.639 13.859 1 88.81 180 VAL A C 1
ATOM 1462 O O . VAL A 1 180 ? 8.211 -2.039 13.359 1 88.81 180 VAL A O 1
ATOM 1465 N N . SER A 1 181 ? 7.289 -3.902 14.102 1 89 181 SER A N 1
ATOM 1466 C CA . SER A 1 181 ? 8.477 -4.695 13.789 1 89 181 SER A CA 1
ATOM 1467 C C . SER A 1 181 ? 8.797 -4.648 12.297 1 89 181 SER A C 1
ATOM 1469 O O . SER A 1 181 ? 9.938 -4.379 11.906 1 89 181 SER A O 1
ATOM 1471 N N . MET A 1 182 ? 7.809 -4.828 11.531 1 91.31 182 MET A N 1
ATOM 1472 C CA . MET A 1 182 ? 8.023 -4.863 10.086 1 91.31 182 MET A CA 1
ATOM 1473 C C . MET A 1 182 ? 8.43 -3.49 9.562 1 91.31 182 MET A C 1
ATOM 1475 O O . MET A 1 182 ? 9.375 -3.369 8.781 1 91.31 182 MET A O 1
ATOM 1479 N N . VAL A 1 183 ? 7.742 -2.498 10.016 1 93.44 183 VAL A N 1
ATOM 1480 C CA . VAL A 1 183 ? 8.031 -1.143 9.562 1 93.44 183 VAL A CA 1
ATOM 1481 C C . VAL A 1 183 ? 9.43 -0.73 10.023 1 93.44 183 VAL A C 1
ATOM 1483 O O . VAL A 1 183 ? 10.211 -0.186 9.242 1 93.44 183 VAL A O 1
ATOM 1486 N N . SER A 1 184 ? 9.742 -1.017 11.273 1 92.69 184 SER A N 1
ATOM 1487 C CA . SER A 1 184 ? 11.055 -0.686 11.805 1 92.69 184 SER A CA 1
ATOM 1488 C C . SER A 1 184 ? 12.164 -1.407 11.039 1 92.69 184 SER A C 1
ATOM 1490 O O . SER A 1 184 ? 13.188 -0.807 10.703 1 92.69 184 SER A O 1
ATOM 1492 N N . GLY A 1 185 ? 11.938 -2.658 10.82 1 91.69 185 GLY A N 1
ATOM 1493 C CA . GLY A 1 185 ? 12.914 -3.424 10.062 1 91.69 185 GLY A CA 1
ATOM 1494 C C . GLY A 1 185 ? 13.195 -2.85 8.688 1 91.69 185 GLY A C 1
ATOM 1495 O O . GLY A 1 185 ? 14.352 -2.752 8.273 1 91.69 185 GLY A O 1
ATOM 1496 N N . ALA A 1 186 ? 12.172 -2.498 8 1 92.81 186 ALA A N 1
ATOM 1497 C CA . ALA A 1 186 ? 12.297 -1.925 6.664 1 92.81 186 ALA A CA 1
ATOM 1498 C C . ALA A 1 186 ? 13.102 -0.627 6.699 1 92.81 186 ALA A C 1
ATOM 1500 O O . ALA A 1 186 ? 14.016 -0.436 5.898 1 92.81 186 ALA A O 1
ATOM 1501 N N . ILE A 1 187 ? 12.789 0.21 7.625 1 91.44 187 ILE A N 1
ATOM 1502 C CA . ILE A 1 187 ? 13.398 1.534 7.688 1 91.44 187 ILE A CA 1
ATOM 1503 C C . ILE A 1 187 ? 14.836 1.416 8.18 1 91.44 187 ILE A C 1
ATOM 1505 O O . ILE A 1 187 ? 15.727 2.107 7.68 1 91.44 187 ILE A O 1
ATOM 1509 N N . GLU A 1 188 ? 15.086 0.579 9.117 1 89.06 188 GLU A N 1
ATOM 1510 C CA . GLU A 1 188 ? 16.438 0.387 9.633 1 89.06 188 GLU A CA 1
ATOM 1511 C C . GLU A 1 188 ? 17.375 -0.128 8.539 1 89.06 188 GLU A C 1
ATOM 1513 O O . GLU A 1 188 ? 18.531 0.292 8.453 1 89.06 188 GLU A O 1
ATOM 1518 N N . ARG A 1 189 ? 16.844 -1.021 7.801 1 88.06 189 ARG A N 1
ATOM 1519 C CA . ARG A 1 189 ? 17.656 -1.56 6.719 1 88.06 189 ARG A CA 1
ATOM 1520 C C . ARG A 1 189 ? 17.938 -0.497 5.664 1 88.06 189 ARG A C 1
ATOM 1522 O O . ARG A 1 189 ? 19 -0.485 5.055 1 88.06 189 ARG A O 1
ATOM 1529 N N . LEU A 1 190 ? 16.969 0.276 5.375 1 84.88 190 LEU A N 1
ATOM 1530 C CA . LEU A 1 190 ? 17.156 1.393 4.457 1 84.88 190 LEU A CA 1
ATOM 1531 C C . LEU A 1 190 ? 18.281 2.311 4.938 1 84.88 190 LEU A C 1
ATOM 1533 O O . LEU A 1 190 ? 19.094 2.768 4.137 1 84.88 190 LEU A O 1
ATOM 1537 N N . LEU A 1 191 ? 18.297 2.545 6.191 1 82.56 191 LEU A N 1
ATOM 1538 C CA . LEU A 1 191 ? 19.234 3.49 6.785 1 82.56 191 LEU A CA 1
ATOM 1539 C C . LEU A 1 191 ? 20.625 2.859 6.93 1 82.56 191 LEU A C 1
ATOM 1541 O O . LEU A 1 191 ? 21.625 3.566 6.969 1 82.56 191 LEU A O 1
ATOM 1545 N N . ALA A 1 192 ? 20.672 1.556 7.164 1 78.94 192 ALA A N 1
ATOM 1546 C CA . ALA A 1 192 ? 21.922 0.807 7.273 1 78.94 192 ALA A CA 1
ATOM 1547 C C . ALA A 1 192 ? 21.906 -0.43 6.379 1 78.94 192 ALA A C 1
ATOM 1549 O O . ALA A 1 192 ? 21.688 -1.547 6.859 1 78.94 192 ALA A O 1
ATOM 1550 N N . PRO A 1 193 ? 22.016 -0.151 5.062 1 64.5 193 PRO A N 1
ATOM 1551 C CA . PRO A 1 193 ? 21.938 -1.297 4.152 1 64.5 193 PRO A CA 1
ATOM 1552 C C . PRO A 1 193 ? 23.047 -2.326 4.406 1 64.5 193 PRO A C 1
ATOM 1554 O O . PRO A 1 193 ? 24.156 -1.961 4.777 1 64.5 193 PRO A O 1
ATOM 1557 N N . ASN A 1 194 ? 22.766 -3.518 4.883 1 61.53 194 ASN A N 1
ATOM 1558 C CA . ASN A 1 194 ? 23.781 -4.551 5.059 1 61.53 194 ASN A CA 1
ATOM 1559 C C . ASN A 1 194 ? 24.516 -4.844 3.754 1 61.53 194 ASN A C 1
ATOM 1561 O O . ASN A 1 194 ? 23.938 -4.723 2.672 1 61.53 194 ASN A O 1
ATOM 1565 N N . ARG A 1 195 ? 25.844 -4.66 3.797 1 50.97 195 ARG A N 1
ATOM 1566 C CA . ARG A 1 195 ? 26.797 -4.906 2.719 1 50.97 195 ARG A CA 1
ATOM 1567 C C . ARG A 1 195 ? 26.406 -6.145 1.915 1 50.97 195 ARG A C 1
ATOM 1569 O O . ARG A 1 195 ? 26.875 -6.336 0.792 1 50.97 195 ARG A O 1
ATOM 1576 N N . THR A 1 196 ? 25.812 -7.066 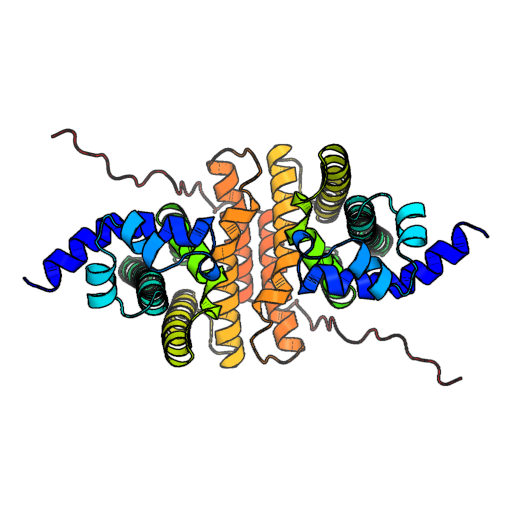2.457 1 47.34 196 THR A N 1
ATOM 1577 C CA . THR A 1 196 ? 25.656 -8.289 1.676 1 47.34 196 THR A CA 1
ATOM 1578 C C . THR A 1 196 ? 24.625 -8.094 0.566 1 47.34 196 THR A C 1
ATOM 1580 O O . THR A 1 196 ? 24.297 -9.039 -0.152 1 47.34 196 THR A O 1
ATOM 1583 N N . SER A 1 197 ? 23.828 -7.152 0.621 1 48.38 197 SER A N 1
ATOM 1584 C CA . SER A 1 197 ? 22.812 -7.02 -0.41 1 48.38 197 SER A CA 1
ATOM 1585 C C . SER A 1 197 ? 23.438 -6.758 -1.777 1 48.38 197 SER A C 1
ATOM 1587 O O . SER A 1 197 ? 23.766 -5.617 -2.107 1 48.38 197 SER A O 1
ATOM 1589 N N . GLU A 1 198 ? 24.312 -7.516 -2.176 1 44.84 198 GLU A N 1
ATOM 1590 C CA . GLU A 1 198 ? 24.812 -7.523 -3.543 1 44.84 198 GLU A CA 1
ATOM 1591 C C . GLU A 1 198 ? 23.703 -7.285 -4.551 1 44.84 198 GLU A C 1
ATOM 1593 O O . GLU A 1 198 ? 22.531 -7.574 -4.277 1 44.84 198 GLU A O 1
ATOM 1598 N N . THR A 1 199 ? 24.031 -6.648 -5.68 1 46.94 199 THR A N 1
ATOM 1599 C CA . THR A 1 199 ? 23.344 -6.184 -6.879 1 46.94 199 THR A CA 1
ATOM 1600 C C . THR A 1 199 ? 22.359 -7.234 -7.379 1 46.94 199 THR A C 1
ATOM 1602 O O . THR A 1 199 ? 22.766 -8.289 -7.871 1 46.94 199 THR A O 1
ATOM 1605 N N . ILE A 1 200 ? 21.391 -7.531 -6.691 1 46.16 200 ILE A N 1
ATOM 1606 C CA . ILE A 1 200 ? 20.422 -8.422 -7.312 1 46.16 200 ILE A CA 1
ATOM 1607 C C . ILE A 1 200 ? 19.781 -7.727 -8.516 1 46.16 200 ILE A C 1
ATOM 1609 O O . ILE A 1 200 ? 19.172 -6.66 -8.383 1 46.16 200 ILE A O 1
ATOM 1613 N N . SER A 1 201 ? 20.375 -7.844 -9.656 1 48.25 201 SER A N 1
ATOM 1614 C CA . SER A 1 201 ? 19.703 -7.375 -10.875 1 48.25 201 SER A CA 1
ATOM 1615 C C . SER A 1 201 ? 18.391 -8.102 -11.102 1 48.25 201 SER A C 1
ATOM 1617 O O . SER A 1 201 ? 18.359 -9.32 -11.25 1 48.25 201 SER A O 1
ATOM 1619 N N . VAL A 1 202 ? 17.266 -7.695 -10.625 1 52.09 202 VAL A N 1
ATOM 1620 C CA . VAL A 1 202 ? 15.969 -8.219 -11.023 1 52.09 202 VAL A CA 1
ATOM 1621 C C . VAL A 1 202 ? 15.891 -8.32 -12.539 1 52.09 202 VAL A C 1
ATOM 1623 O O . VAL A 1 202 ? 14.945 -8.891 -13.086 1 52.09 202 VAL A O 1
ATOM 1626 N N . ALA A 1 203 ? 16.562 -7.469 -13.461 1 43.22 203 ALA A N 1
ATOM 1627 C CA . ALA A 1 203 ? 16.375 -7.32 -14.898 1 43.22 203 ALA A CA 1
ATOM 1628 C C . ALA A 1 203 ? 16.484 -8.664 -15.609 1 43.22 203 ALA A C 1
ATOM 1630 O O . ALA A 1 203 ? 15.609 -9.023 -16.406 1 43.22 203 ALA A O 1
ATOM 1631 N N . SER A 1 204 ? 17.75 -9.008 -16 1 40.69 204 SER A N 1
ATOM 1632 C CA . SER A 1 204 ? 18.109 -9.375 -17.375 1 40.69 204 SER A CA 1
ATOM 1633 C C . SER A 1 204 ? 17.859 -10.852 -17.641 1 40.69 204 SER A C 1
ATOM 1635 O O . SER A 1 204 ? 18.547 -11.469 -18.453 1 40.69 204 SER A O 1
ATOM 1637 N N . GLN A 1 205 ? 17.25 -11.594 -16.672 1 39.25 205 GLN A N 1
ATOM 1638 C CA . GLN A 1 205 ? 17.328 -12.922 -17.281 1 39.25 205 GLN A CA 1
ATOM 1639 C C . GLN A 1 205 ? 16.391 -13.031 -18.484 1 39.25 205 GLN A C 1
ATOM 1641 O O . GLN A 1 205 ? 15.273 -13.531 -18.359 1 39.25 205 GLN A O 1
ATOM 1646 N N . ARG A 1 206 ? 16.328 -12.008 -19.391 1 39.72 206 ARG A N 1
ATOM 1647 C CA . ARG A 1 206 ? 15.695 -12.219 -20.672 1 39.72 206 ARG A CA 1
ATOM 1648 C C . ARG A 1 206 ? 16.203 -13.492 -21.344 1 39.72 206 ARG A C 1
ATOM 1650 O O . ARG A 1 206 ? 17.422 -13.703 -21.438 1 39.72 206 ARG A O 1
ATOM 1657 N N . PRO A 1 207 ? 15.391 -14.422 -21.484 1 38.06 207 PRO A N 1
ATOM 1658 C CA . PRO A 1 207 ? 15.891 -15.523 -22.312 1 38.06 207 PRO A CA 1
ATOM 1659 C C . PRO A 1 207 ? 16.578 -15.047 -23.594 1 38.06 207 PRO A C 1
ATOM 1661 O O . PRO A 1 207 ? 16.188 -14.023 -24.156 1 38.06 207 PRO A O 1
ATOM 1664 N N . ARG A 1 208 ? 17.875 -15.344 -23.984 1 35.69 208 ARG A N 1
ATOM 1665 C CA . ARG A 1 208 ? 18.609 -15.25 -25.234 1 35.69 208 ARG A CA 1
ATOM 1666 C C . ARG A 1 208 ? 17.781 -15.781 -26.406 1 35.69 208 ARG A C 1
ATOM 1668 O O . ARG A 1 208 ? 17.328 -16.922 -26.375 1 35.69 208 ARG A O 1
ATOM 1675 N N . GLN A 1 209 ? 16.891 -14.945 -27.016 1 33.81 209 GLN A N 1
ATOM 1676 C CA . GLN A 1 209 ? 16.422 -15.352 -28.344 1 33.81 209 GLN A CA 1
ATOM 1677 C C . GLN A 1 209 ? 17.578 -15.906 -29.172 1 33.81 209 GLN A C 1
ATOM 1679 O O . GLN A 1 209 ? 18.594 -15.242 -29.359 1 33.81 209 GLN A O 1
ATOM 1684 N N . SER A 1 210 ? 17.859 -17.203 -29.125 1 28.42 210 SER A N 1
ATOM 1685 C CA . SER A 1 210 ? 18.656 -17.859 -30.156 1 28.42 210 SER A CA 1
ATOM 1686 C C . SER A 1 210 ? 18.266 -17.359 -31.547 1 28.42 210 SER A C 1
ATOM 1688 O O . SER A 1 210 ? 17.094 -17.375 -31.906 1 28.42 210 SER A O 1
ATOM 1690 N N . THR A 1 211 ? 18.938 -16.375 -32.062 1 31.2 211 THR A N 1
ATOM 1691 C CA . THR A 1 211 ? 19.016 -16.125 -33.5 1 31.2 211 THR A CA 1
ATOM 1692 C C . THR A 1 211 ? 19.109 -17.453 -34.25 1 31.2 211 THR A C 1
ATOM 1694 O O . THR A 1 211 ? 20.125 -18.141 -34.188 1 31.2 211 THR A O 1
ATOM 1697 N N . LYS A 1 212 ? 18.234 -18.594 -34.094 1 24.94 212 LYS A N 1
ATOM 1698 C CA . LYS A 1 212 ? 18.203 -19.406 -35.312 1 24.94 212 LYS A CA 1
ATOM 1699 C C . LYS A 1 212 ? 17.312 -18.766 -36.375 1 24.94 212 LYS A C 1
ATOM 1701 O O . LYS A 1 212 ? 16.25 -18.234 -36.062 1 24.94 212 LYS A O 1
ATOM 1706 N N . MET B 1 1 ? -14.195 -29.609 -30.672 1 29.73 1 MET B N 1
ATOM 1707 C CA . MET B 1 1 ? -13.039 -28.719 -30.656 1 29.73 1 MET B CA 1
ATOM 1708 C C . MET B 1 1 ? -12.422 -28.656 -29.266 1 29.73 1 MET B C 1
ATOM 1710 O O . MET B 1 1 ? -13.094 -28.312 -28.297 1 29.73 1 MET B O 1
ATOM 1714 N N . PRO B 1 2 ? -11.297 -29.25 -28.875 1 35.41 2 PRO B N 1
ATOM 1715 C CA . PRO B 1 2 ? -10.891 -29.703 -27.547 1 35.41 2 PRO B CA 1
ATOM 1716 C C . PRO B 1 2 ? -10.562 -28.562 -26.594 1 35.41 2 PRO B C 1
ATOM 1718 O O . PRO B 1 2 ? -10.297 -27.438 -27.047 1 35.41 2 PRO B O 1
ATOM 1721 N N . MET B 1 3 ? -10.758 -28.719 -25.359 1 39.25 3 MET B N 1
ATOM 1722 C CA . MET B 1 3 ? -10.484 -27.891 -24.188 1 39.25 3 MET B CA 1
ATOM 1723 C C . MET B 1 3 ? -9.102 -27.25 -24.297 1 39.25 3 MET B C 1
ATOM 1725 O O . MET B 1 3 ? -8.852 -26.188 -23.703 1 39.25 3 MET B O 1
ATOM 1729 N N . PRO B 1 4 ? -8.188 -27.922 -24.828 1 42.28 4 PRO B N 1
ATOM 1730 C CA . PRO B 1 4 ? -6.801 -27.453 -24.891 1 42.28 4 PRO B CA 1
ATOM 1731 C C . PRO B 1 4 ? -6.633 -26.219 -25.766 1 42.28 4 PRO B C 1
ATOM 1733 O O . PRO B 1 4 ? -5.805 -25.344 -25.484 1 42.28 4 PRO B O 1
ATOM 1736 N N . GLU B 1 5 ? -7.109 -26.219 -27.016 1 44.88 5 GLU B N 1
ATOM 1737 C CA . GLU B 1 5 ? -6.992 -25.125 -27.984 1 44.88 5 GLU B CA 1
ATOM 1738 C C . GLU B 1 5 ? -7.648 -23.859 -27.469 1 44.88 5 GLU B C 1
ATOM 1740 O O . GLU B 1 5 ? -7.262 -22.75 -27.844 1 44.88 5 GLU B O 1
ATOM 1745 N N . ARG B 1 6 ? -8.773 -24 -26.875 1 42.75 6 ARG B N 1
ATOM 1746 C CA . ARG B 1 6 ? -9.547 -22.938 -26.266 1 42.75 6 ARG B CA 1
ATOM 1747 C C . ARG B 1 6 ? -8.742 -22.219 -25.188 1 42.75 6 ARG B C 1
ATOM 1749 O O . ARG B 1 6 ? -8.891 -21.016 -24.984 1 42.75 6 ARG B O 1
ATOM 1756 N N . CYS B 1 7 ? -7.957 -23.047 -24.469 1 44.22 7 CYS B N 1
ATOM 1757 C CA . CYS B 1 7 ? -7.098 -22.594 -23.391 1 44.22 7 CYS B CA 1
ATOM 1758 C C . CYS B 1 7 ? -5.984 -21.688 -23.922 1 44.22 7 CYS B C 1
ATOM 1760 O O . CYS B 1 7 ? -5.57 -20.75 -23.234 1 44.22 7 CYS B O 1
ATOM 1762 N N . SER B 1 8 ? -5.578 -22.062 -25.203 1 48.62 8 SER B N 1
ATOM 1763 C CA . SER B 1 8 ? -4.473 -21.328 -25.812 1 48.62 8 SER B CA 1
ATOM 1764 C C . SER B 1 8 ? -4.914 -19.938 -26.234 1 48.62 8 SER B C 1
ATOM 1766 O O . SER B 1 8 ? -4.18 -18.953 -26.047 1 48.62 8 SER B O 1
ATOM 1768 N N . ARG B 1 9 ? -5.984 -19.922 -27.031 1 48.88 9 ARG B N 1
ATOM 1769 C CA . ARG B 1 9 ? -6.438 -18.641 -27.547 1 48.88 9 ARG B CA 1
ATOM 1770 C C . ARG B 1 9 ? -6.812 -17.688 -26.422 1 48.88 9 ARG B C 1
ATOM 1772 O O . ARG B 1 9 ? -6.59 -16.484 -26.516 1 48.88 9 ARG B O 1
ATOM 1779 N N . PHE B 1 10 ? -7.402 -18.297 -25.484 1 53.25 10 PHE B N 1
ATOM 1780 C CA . PHE B 1 10 ? -7.781 -17.484 -24.344 1 53.25 10 PHE B CA 1
ATOM 1781 C C . PHE B 1 10 ? -6.547 -16.953 -23.625 1 53.25 10 PHE B C 1
ATOM 1783 O O . PHE B 1 10 ? -6.566 -15.852 -23.062 1 53.25 10 PHE B O 1
ATOM 1790 N N . ALA B 1 11 ? -5.469 -17.703 -23.922 1 58.91 11 ALA B N 1
ATOM 1791 C CA . ALA B 1 11 ? -4.234 -17.188 -23.328 1 58.91 11 ALA B CA 1
ATOM 1792 C C . ALA B 1 11 ? -3.861 -15.844 -23.938 1 58.91 11 ALA B C 1
ATOM 1794 O O . ALA B 1 11 ? -3.453 -14.922 -23.234 1 58.91 11 ALA B O 1
ATOM 1795 N N . GLU B 1 12 ? -3.996 -15.766 -25.281 1 59.69 12 GLU B N 1
ATOM 1796 C CA . GLU B 1 12 ? -3.691 -14.516 -25.969 1 59.69 12 GLU B CA 1
ATOM 1797 C C . GLU B 1 12 ? -4.684 -13.422 -25.578 1 59.69 12 GLU B C 1
ATOM 1799 O O . GLU B 1 12 ? -4.312 -12.25 -25.484 1 59.69 12 GLU B O 1
ATOM 1804 N N . TYR B 1 13 ? -5.781 -13.875 -25.25 1 68.44 13 TYR B N 1
ATOM 1805 C CA . TYR B 1 13 ? -6.859 -12.914 -25 1 68.44 13 TYR B CA 1
ATOM 1806 C C . TYR B 1 13 ? -6.902 -12.508 -23.531 1 68.44 13 TYR B C 1
ATOM 1808 O O . TYR B 1 13 ? -7.434 -11.445 -23.188 1 68.44 13 TYR B O 1
ATOM 1816 N N . ARG B 1 14 ? -6.18 -13.273 -22.875 1 76.88 14 ARG B N 1
ATOM 1817 C CA . ARG B 1 14 ? -6.262 -13.016 -21.438 1 76.88 14 ARG B CA 1
ATOM 1818 C C . ARG B 1 14 ? -5.594 -11.695 -21.078 1 76.88 14 ARG B C 1
ATOM 1820 O O . ARG B 1 14 ? -6.105 -10.938 -20.25 1 76.88 14 ARG B O 1
ATOM 1827 N N . ASP B 1 15 ? -4.648 -11.414 -21.906 1 80.69 15 ASP B N 1
ATOM 1828 C CA . ASP B 1 15 ? -3.93 -10.172 -21.625 1 80.69 15 ASP B CA 1
ATOM 1829 C C . ASP B 1 15 ? -4.789 -8.953 -21.969 1 80.69 15 ASP B C 1
ATOM 1831 O O . ASP B 1 15 ? -4.777 -7.965 -21.234 1 80.69 15 ASP B O 1
ATOM 1835 N N . LYS B 1 16 ? -5.512 -9.172 -22.984 1 83.19 16 LYS B N 1
ATOM 1836 C CA . LYS B 1 16 ? -6.371 -8.07 -23.391 1 83.19 16 LYS B CA 1
ATOM 1837 C C . LYS B 1 16 ? -7.504 -7.848 -22.391 1 83.19 16 LYS B C 1
ATOM 1839 O O . LYS B 1 16 ? -7.848 -6.707 -22.078 1 83.19 16 LYS B O 1
ATOM 1844 N N . VAL B 1 17 ? -8.008 -8.93 -22 1 87 17 VAL B N 1
ATOM 1845 C CA . VAL B 1 17 ? -9.102 -8.867 -21.047 1 87 17 VAL B CA 1
ATOM 1846 C C . VAL B 1 17 ? -8.602 -8.289 -19.719 1 87 17 VAL B C 1
ATOM 1848 O O . VAL B 1 17 ? -9.258 -7.438 -19.125 1 87 17 VAL B O 1
ATOM 1851 N N . LEU B 1 18 ? -7.422 -8.719 -19.391 1 87.56 18 LEU B N 1
ATOM 1852 C CA . LEU B 1 18 ? -6.801 -8.242 -18.156 1 87.56 18 LEU B CA 1
ATOM 1853 C C . LEU B 1 18 ? -6.582 -6.73 -18.203 1 87.56 18 LEU B C 1
ATOM 1855 O O . LEU B 1 18 ? -6.906 -6.023 -17.25 1 87.56 18 LEU B O 1
ATOM 1859 N N . GLU B 1 19 ? -6.117 -6.355 -19.312 1 85.31 19 GLU B N 1
ATOM 1860 C CA . GLU B 1 19 ? -5.879 -4.93 -19.5 1 85.31 19 GLU B CA 1
ATOM 1861 C C . GLU B 1 19 ? -7.188 -4.141 -19.438 1 85.31 19 GLU B C 1
ATOM 1863 O O . GLU B 1 19 ? -7.246 -3.068 -18.844 1 85.31 19 GLU B O 1
ATOM 1868 N N . LEU B 1 20 ? -8.141 -4.699 -20.047 1 87.56 20 LEU B N 1
ATOM 1869 C CA . LEU B 1 20 ? -9.453 -4.059 -20.062 1 87.56 20 LEU B CA 1
ATOM 1870 C C . LEU B 1 20 ? -10.016 -3.928 -18.641 1 87.56 20 LEU B C 1
ATOM 1872 O O . LEU B 1 20 ? -10.445 -2.846 -18.234 1 87.56 20 LEU B O 1
ATOM 1876 N N . PHE B 1 21 ? -9.969 -5.02 -17.906 1 87.06 21 PHE B N 1
ATOM 1877 C CA . PHE B 1 21 ? -10.453 -5.008 -16.531 1 87.06 21 PHE B CA 1
ATOM 1878 C C . PHE B 1 21 ? -9.609 -4.078 -15.672 1 87.06 21 PHE B C 1
ATOM 1880 O O . PHE B 1 21 ? -10.141 -3.332 -14.844 1 87.06 21 PHE B O 1
ATOM 1887 N N . ALA B 1 22 ? -8.352 -4.102 -15.867 1 81.81 22 ALA B N 1
ATOM 1888 C CA . ALA B 1 22 ? -7.43 -3.334 -15.031 1 81.81 22 ALA B CA 1
ATOM 1889 C C . ALA B 1 22 ? -7.543 -1.839 -15.32 1 81.81 22 ALA B C 1
ATOM 1891 O O . ALA B 1 22 ? -7.418 -1.014 -14.414 1 81.81 22 ALA B O 1
ATOM 1892 N N . SER B 1 23 ? -7.832 -1.427 -16.547 1 82.12 23 SER B N 1
ATOM 1893 C CA . SER B 1 23 ? -7.855 -0.032 -16.969 1 82.12 23 SER B CA 1
ATOM 1894 C C . SER B 1 23 ? -9.211 0.61 -16.688 1 82.12 23 SER B C 1
ATOM 1896 O O . SER B 1 23 ? -9.281 1.723 -16.156 1 82.12 23 SER B O 1
ATOM 1898 N N . LYS B 1 24 ? -10.305 -0.085 -16.969 1 82.5 24 LYS B N 1
ATOM 1899 C CA . LYS B 1 24 ? -11.641 0.504 -16.859 1 82.5 24 LYS B CA 1
ATOM 1900 C C . LYS B 1 24 ? -12.305 0.134 -15.539 1 82.5 24 LYS B C 1
ATOM 1902 O O . LYS B 1 24 ? -13.203 0.836 -15.07 1 82.5 24 LYS B O 1
ATOM 1907 N N . GLY B 1 25 ? -11.742 -0.92 -15.031 1 82.81 25 GLY B N 1
ATOM 1908 C CA . GLY B 1 25 ? -12.422 -1.461 -13.859 1 82.81 25 GLY B CA 1
ATOM 1909 C C . GLY B 1 25 ? -13.43 -2.539 -14.203 1 82.81 25 GLY B C 1
ATOM 1910 O O . GLY B 1 25 ? -14.156 -2.426 -15.195 1 82.81 25 GLY B O 1
ATOM 1911 N N . PHE B 1 26 ? -13.562 -3.48 -13.438 1 84.81 26 PHE B N 1
ATOM 1912 C CA . PHE B 1 26 ? -14.406 -4.648 -13.664 1 84.81 26 PHE B CA 1
ATOM 1913 C C . PHE B 1 26 ? -15.867 -4.246 -13.773 1 84.81 26 PHE B C 1
ATOM 1915 O O . PHE B 1 26 ? -16.578 -4.707 -14.672 1 84.81 26 PHE B O 1
ATOM 1922 N N . GLY B 1 27 ? -16.297 -3.422 -12.914 1 83.62 27 GLY B N 1
ATOM 1923 C CA . GLY B 1 27 ? -17.688 -3.023 -12.883 1 83.62 27 GLY B CA 1
ATOM 1924 C C . GLY B 1 27 ? -18.141 -2.275 -14.125 1 83.62 27 GLY B C 1
ATOM 1925 O O . GLY B 1 27 ? -19.312 -2.27 -14.461 1 83.62 27 GLY B O 1
ATOM 1926 N N . GLN B 1 28 ? -17.234 -1.707 -14.805 1 86 28 GLN B N 1
ATOM 1927 C CA . GLN B 1 28 ? -17.562 -0.847 -15.938 1 86 28 GLN B CA 1
ATOM 1928 C C . GLN B 1 28 ? -17.516 -1.624 -17.25 1 86 28 GLN B C 1
ATOM 1930 O O . GLN B 1 28 ? -17.828 -1.084 -18.312 1 86 28 GLN B O 1
ATOM 1935 N N . VAL B 1 29 ? -17.016 -2.762 -17.219 1 90.38 29 VAL B N 1
ATOM 1936 C CA . VAL B 1 29 ? -16.906 -3.566 -18.438 1 90.38 29 VAL B CA 1
ATOM 1937 C C . VAL B 1 29 ? -18.078 -4.531 -18.531 1 90.38 29 VAL B C 1
ATOM 1939 O O . VAL B 1 29 ? -18.406 -5.227 -17.562 1 90.38 29 VAL B O 1
ATOM 1942 N N . GLY B 1 30 ? -18.734 -4.48 -19.641 1 90.5 30 GLY B N 1
ATOM 1943 C CA . GLY B 1 30 ? -19.844 -5.395 -19.859 1 90.5 30 GLY B CA 1
ATOM 1944 C C . GLY B 1 30 ? -19.469 -6.594 -20.703 1 90.5 30 GLY B C 1
ATOM 1945 O O . GLY B 1 30 ? -18.359 -6.648 -21.266 1 90.5 30 GLY B O 1
ATOM 1946 N N . MET B 1 31 ? -20.422 -7.527 -20.75 1 91 31 MET B N 1
ATOM 1947 C CA . MET B 1 31 ? -20.172 -8.766 -21.5 1 91 31 MET B CA 1
ATOM 1948 C C . MET B 1 31 ? -20.031 -8.484 -22.984 1 91 31 MET B C 1
ATOM 1950 O O . MET B 1 31 ? -19.219 -9.117 -23.672 1 91 31 MET B O 1
ATOM 1954 N N . ARG B 1 32 ? -20.766 -7.598 -23.438 1 91.25 32 ARG B N 1
ATOM 1955 C CA . ARG B 1 32 ? -20.703 -7.27 -24.859 1 91.25 32 ARG B CA 1
ATOM 1956 C C . ARG B 1 32 ? -19.344 -6.664 -25.219 1 91.25 32 ARG B C 1
ATOM 1958 O O . ARG B 1 32 ? -18.75 -7.031 -26.234 1 91.25 32 ARG B O 1
ATOM 1965 N N . GLU B 1 33 ? -18.891 -5.777 -24.438 1 91.5 33 GLU B N 1
ATOM 1966 C CA . GLU B 1 33 ? -17.594 -5.164 -24.641 1 91.5 33 GLU B CA 1
ATOM 1967 C C . GLU B 1 33 ? -16.469 -6.199 -24.531 1 91.5 33 GLU B C 1
ATOM 1969 O O . GLU B 1 33 ? -15.508 -6.168 -25.312 1 91.5 33 GLU B O 1
ATOM 1974 N N . LEU B 1 34 ? -16.625 -7.047 -23.625 1 91 34 LEU B N 1
ATOM 1975 C CA . LEU B 1 34 ? -15.664 -8.125 -23.453 1 91 34 LEU B CA 1
ATOM 1976 C C . LEU B 1 34 ? -15.602 -9.008 -24.703 1 91 34 LEU B C 1
ATOM 1978 O O . LEU B 1 34 ? -14.516 -9.383 -25.141 1 91 34 LEU B O 1
ATOM 1982 N N . ALA B 1 35 ? -16.766 -9.328 -25.188 1 89.75 35 ALA B N 1
ATOM 1983 C CA . ALA B 1 35 ? -16.828 -10.141 -26.391 1 89.75 35 ALA B CA 1
ATOM 1984 C C . ALA B 1 35 ? -16.109 -9.453 -27.562 1 89.75 35 ALA B C 1
ATOM 1986 O O . ALA B 1 35 ? -15.344 -10.086 -28.281 1 89.75 35 ALA B O 1
ATOM 1987 N N . THR B 1 36 ? -16.344 -8.195 -27.672 1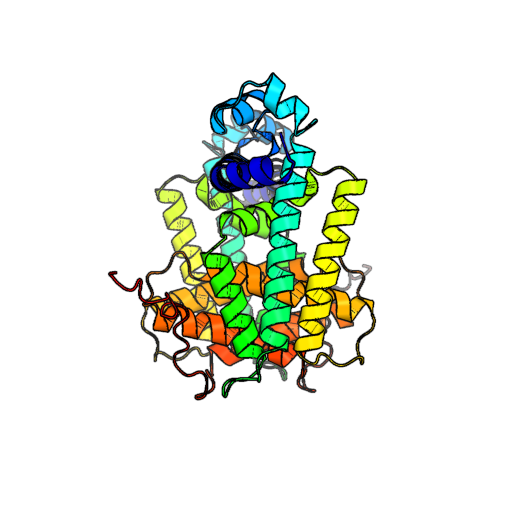 88.75 36 THR B N 1
ATOM 1988 C CA . THR B 1 36 ? -15.711 -7.406 -28.719 1 88.75 36 THR B CA 1
ATOM 1989 C C . THR B 1 36 ? -14.195 -7.402 -28.562 1 88.75 36 THR B C 1
ATOM 1991 O O . THR B 1 36 ? -13.461 -7.586 -29.531 1 88.75 36 THR B O 1
ATOM 1994 N N . CYS B 1 37 ? -13.789 -7.227 -27.375 1 86.88 37 CYS B N 1
ATOM 1995 C CA . CYS B 1 37 ? -12.359 -7.199 -27.062 1 86.88 37 CYS B CA 1
ATOM 1996 C C . CYS B 1 37 ? -11.703 -8.523 -27.438 1 86.88 37 CYS B C 1
ATOM 1998 O O . CYS B 1 37 ? -10.555 -8.547 -27.891 1 86.88 37 CYS B O 1
ATOM 2000 N N . LEU B 1 38 ? -12.406 -9.562 -27.25 1 84.38 38 LEU B N 1
ATOM 2001 C CA . LEU B 1 38 ? -11.875 -10.898 -27.484 1 84.38 38 LEU B CA 1
ATOM 2002 C C . LEU B 1 38 ? -12.094 -11.32 -28.938 1 84.38 38 LEU B C 1
ATOM 2004 O O . LEU B 1 38 ? -11.641 -12.398 -29.344 1 84.38 38 LEU B O 1
ATOM 2008 N N . GLY B 1 39 ? -12.766 -10.43 -29.625 1 83.94 39 GLY B N 1
ATOM 2009 C CA . GLY B 1 39 ? -13.07 -10.773 -31 1 83.94 39 GLY B CA 1
ATOM 2010 C C . GLY B 1 39 ? -14.086 -11.891 -31.125 1 83.94 39 GLY B C 1
ATOM 2011 O O . GLY B 1 39 ? -14.008 -12.703 -32.062 1 83.94 39 GLY B O 1
ATOM 2012 N N . LEU B 1 40 ? -14.836 -12.047 -30.219 1 84.5 40 LEU B N 1
ATOM 2013 C CA . LEU B 1 40 ? -15.859 -13.086 -30.188 1 84.5 40 LEU B CA 1
ATOM 2014 C C . LEU B 1 40 ? -17.25 -12.484 -30.375 1 84.5 40 LEU B C 1
ATOM 2016 O O . LEU B 1 40 ? -17.469 -11.305 -30.078 1 84.5 40 LEU B O 1
ATOM 2020 N N . ALA B 1 41 ? -18.078 -13.344 -30.906 1 87.06 41 ALA B N 1
ATOM 2021 C CA . ALA B 1 41 ? -19.5 -12.992 -30.828 1 87.06 41 ALA B CA 1
ATOM 2022 C C . ALA B 1 41 ? -19.984 -13.055 -29.375 1 87.06 41 ALA B C 1
ATOM 2024 O O . ALA B 1 41 ? -19.578 -13.93 -28.609 1 87.06 41 ALA B O 1
ATOM 2025 N N . PRO B 1 42 ? -20.828 -12.117 -28.984 1 86.5 42 PRO B N 1
ATOM 2026 C CA . PRO B 1 42 ? -21.344 -12.125 -27.609 1 86.5 42 PRO B CA 1
ATOM 2027 C C . PRO B 1 42 ? -21.875 -13.492 -27.188 1 86.5 42 PRO B C 1
ATOM 2029 O O . PRO B 1 42 ? -21.641 -13.93 -26.062 1 86.5 42 PRO B O 1
ATOM 2032 N N . GLY B 1 43 ? -22.578 -14.141 -28.031 1 87.19 43 GLY B N 1
ATOM 2033 C CA . GLY B 1 43 ? -23.125 -15.453 -27.719 1 87.19 43 GLY B CA 1
ATOM 2034 C C . GLY B 1 43 ? -22.062 -16.484 -27.422 1 87.19 43 GLY B C 1
ATOM 2035 O O . GLY B 1 43 ? -22.234 -17.312 -26.5 1 87.19 43 GLY B O 1
ATOM 2036 N N . SER B 1 44 ? -21.016 -16.484 -28.156 1 86.81 44 SER B N 1
ATOM 2037 C CA . SER B 1 44 ? -19.906 -17.406 -27.938 1 86.81 44 SER B CA 1
ATOM 2038 C C . SER B 1 44 ? -19.266 -17.203 -26.578 1 86.81 44 SER B C 1
ATOM 2040 O O . SER B 1 44 ? -18.938 -18.172 -25.891 1 86.81 44 SER B O 1
ATOM 2042 N N . LEU B 1 45 ? -19.078 -15.945 -26.141 1 86.88 45 LEU B N 1
ATOM 2043 C CA . LEU B 1 45 ? -18.5 -15.648 -24.828 1 86.88 45 LEU B CA 1
ATOM 2044 C C . LEU B 1 45 ? -19.391 -16.172 -23.703 1 86.88 45 LEU B C 1
ATOM 2046 O O . LEU B 1 45 ? -18.906 -16.766 -22.75 1 86.88 45 LEU B O 1
ATOM 2050 N N . TYR B 1 46 ? -20.672 -16.016 -23.953 1 88.62 46 TYR B N 1
ATOM 2051 C CA . TYR B 1 46 ? -21.625 -16.438 -22.938 1 88.62 46 TYR B CA 1
ATOM 2052 C C . TYR B 1 46 ? -21.609 -17.953 -22.781 1 88.62 46 TYR B C 1
ATOM 2054 O O . TYR B 1 46 ? -21.859 -18.484 -21.688 1 88.62 46 TYR B O 1
ATOM 2062 N N . HIS B 1 47 ? -21.312 -18.609 -23.859 1 88.38 47 HIS B N 1
ATOM 2063 C CA . HIS B 1 47 ? -21.219 -20.062 -23.812 1 88.38 47 HIS B CA 1
ATOM 2064 C C . HIS B 1 47 ? -20.031 -20.5 -22.969 1 88.38 47 HIS B C 1
ATOM 2066 O O . HIS B 1 47 ? -20.125 -21.484 -22.234 1 88.38 47 HIS B O 1
ATOM 2072 N N . HIS B 1 48 ? -18.984 -19.781 -23 1 84.5 48 HIS B N 1
ATOM 2073 C CA . HIS B 1 48 ? -17.766 -20.125 -22.266 1 84.5 48 HIS B CA 1
ATOM 2074 C C . HIS B 1 48 ? -17.797 -19.562 -20.844 1 84.5 48 HIS B C 1
ATOM 2076 O O . HIS B 1 48 ? -17.344 -20.219 -19.906 1 84.5 48 HIS B O 1
ATOM 2082 N N . TYR B 1 49 ? -18.359 -18.344 -20.812 1 88.94 49 TYR B N 1
ATOM 2083 C CA . TYR B 1 49 ? -18.422 -17.641 -19.531 1 88.94 49 TYR B CA 1
ATOM 2084 C C . TYR B 1 49 ? -19.812 -17.078 -19.297 1 88.94 49 TYR B C 1
ATOM 2086 O O . TYR B 1 49 ? -20.156 -16.016 -19.828 1 88.94 49 TYR B O 1
ATOM 2094 N N . PRO B 1 50 ? -20.531 -17.75 -18.438 1 87.75 50 PRO B N 1
ATOM 2095 C CA . PRO B 1 50 ? -21.906 -17.297 -18.172 1 87.75 50 PRO B CA 1
ATOM 2096 C C . PRO B 1 50 ? -21.969 -15.875 -17.641 1 87.75 50 PRO B C 1
ATOM 2098 O O . PRO B 1 50 ? -23 -15.211 -17.75 1 87.75 50 PRO B O 1
ATOM 2101 N N . SER B 1 51 ? -20.859 -15.5 -17 1 88.94 51 SER B N 1
ATOM 2102 C CA . SER B 1 51 ? -20.797 -14.133 -16.484 1 88.94 51 SER B CA 1
ATOM 2103 C C . SER B 1 51 ? -19.359 -13.617 -16.469 1 88.94 51 SER B C 1
ATOM 2105 O O . SER B 1 51 ? -18.406 -14.398 -16.578 1 88.94 51 SER B O 1
ATOM 2107 N N . LYS B 1 52 ? -19.266 -12.328 -16.359 1 89.69 52 LYS B N 1
ATOM 2108 C CA . LYS B 1 52 ? -17.922 -11.758 -16.297 1 89.69 52 LYS B CA 1
ATOM 2109 C C . LYS B 1 52 ? -17.219 -12.156 -15 1 89.69 52 LYS B C 1
ATOM 2111 O O . LYS B 1 52 ? -15.992 -12.164 -14.93 1 89.69 52 LYS B O 1
ATOM 2116 N N . GLN B 1 53 ? -18 -12.5 -14.023 1 90.31 53 GLN B N 1
ATOM 2117 C CA . GLN B 1 53 ? -17.438 -12.938 -12.758 1 90.31 53 GLN B CA 1
ATOM 2118 C C . GLN B 1 53 ? -16.656 -14.242 -12.93 1 90.31 53 GLN B C 1
ATOM 2120 O O . GLN B 1 53 ? -15.625 -14.445 -12.289 1 90.31 53 GLN B O 1
ATOM 2125 N N . HIS B 1 54 ? -17.188 -15.062 -13.758 1 90.12 54 HIS B N 1
ATOM 2126 C CA . HIS B 1 54 ? -16.484 -16.312 -14.008 1 90.12 54 HIS B CA 1
ATOM 2127 C C . HIS B 1 54 ? -15.148 -16.078 -14.703 1 90.12 54 HIS B C 1
ATOM 2129 O O . HIS B 1 54 ? -14.164 -16.75 -14.398 1 90.12 54 HIS B O 1
ATOM 2135 N N . LEU B 1 55 ? -15.203 -15.148 -15.578 1 88.06 55 LEU B N 1
ATOM 2136 C CA . LEU B 1 55 ? -13.961 -14.789 -16.25 1 88.06 55 LEU B CA 1
ATOM 2137 C C . LEU B 1 55 ? -12.969 -14.148 -15.281 1 88.06 55 LEU B C 1
ATOM 2139 O O . LEU B 1 55 ? -11.781 -14.469 -15.305 1 88.06 55 LEU B O 1
ATOM 2143 N N . LEU B 1 56 ? -13.461 -13.297 -14.469 1 90.06 56 LEU B N 1
ATOM 2144 C CA . LEU B 1 56 ? -12.641 -12.656 -13.445 1 90.06 56 LEU B CA 1
ATOM 2145 C C . LEU B 1 56 ? -12.008 -13.695 -12.523 1 90.06 56 LEU B C 1
ATOM 2147 O O . LEU B 1 56 ? -10.812 -13.625 -12.219 1 90.06 56 LEU B O 1
ATOM 2151 N N . LEU B 1 57 ? -12.805 -14.625 -12.125 1 91.12 57 LEU B N 1
ATOM 2152 C CA . LEU B 1 57 ? -12.312 -15.688 -11.25 1 91.12 57 LEU B CA 1
ATOM 2153 C C . LEU B 1 57 ? -11.172 -16.453 -11.914 1 91.12 57 LEU B C 1
ATOM 2155 O O . LEU B 1 57 ? -10.148 -16.719 -11.281 1 91.12 57 LEU B O 1
ATOM 2159 N N . ASP B 1 58 ? -11.352 -16.734 -13.141 1 90.19 58 ASP B N 1
ATOM 2160 C CA . ASP B 1 58 ? -10.336 -17.469 -13.891 1 90.19 58 ASP B CA 1
ATOM 2161 C C . ASP B 1 58 ? -9.008 -16.703 -13.906 1 90.19 58 ASP B C 1
ATOM 2163 O O . ASP B 1 58 ? -7.945 -17.297 -13.742 1 90.19 58 ASP B O 1
ATOM 2167 N N . LEU B 1 59 ? -9.086 -15.5 -14.125 1 90.25 59 LEU B N 1
ATOM 2168 C CA . LEU B 1 59 ? -7.895 -14.656 -14.188 1 90.25 59 LEU B CA 1
ATOM 2169 C C . LEU B 1 59 ? -7.215 -14.57 -12.828 1 90.25 59 LEU B C 1
ATOM 2171 O O . LEU B 1 59 ? -5.988 -14.641 -12.742 1 90.25 59 LEU B O 1
ATOM 2175 N N . ILE B 1 60 ? -7.961 -14.453 -11.789 1 91.12 60 ILE B N 1
ATOM 2176 C CA . ILE B 1 60 ? -7.418 -14.344 -10.438 1 91.12 60 ILE B CA 1
ATOM 2177 C C . ILE B 1 60 ? -6.809 -15.68 -10.016 1 91.12 60 ILE B C 1
ATOM 2179 O O . ILE B 1 60 ? -5.738 -15.719 -9.406 1 91.12 60 ILE B O 1
ATOM 2183 N N . GLU B 1 61 ? -7.52 -16.734 -10.352 1 91.75 61 GLU B N 1
ATOM 2184 C CA . GLU B 1 61 ? -7 -18.062 -10.031 1 91.75 61 GLU B CA 1
ATOM 2185 C C . GLU B 1 61 ? -5.668 -18.312 -10.734 1 91.75 61 GLU B C 1
ATOM 2187 O O . GLU B 1 61 ? -4.742 -18.859 -10.141 1 91.75 61 GLU B O 1
ATOM 2192 N N . GLU B 1 62 ? -5.625 -17.922 -11.961 1 90.56 62 GLU B N 1
ATOM 2193 C CA . GLU B 1 62 ? -4.383 -18.047 -12.711 1 90.56 62 GLU B CA 1
ATOM 2194 C C . GLU B 1 62 ? -3.238 -17.312 -12.008 1 90.56 62 GLU B C 1
ATOM 2196 O O . GLU B 1 62 ? -2.117 -17.828 -11.945 1 90.56 62 GLU B O 1
ATOM 2201 N N . PHE B 1 63 ? -3.496 -16.219 -11.555 1 91.12 63 PHE B N 1
ATOM 2202 C CA . PHE B 1 63 ? -2.52 -15.398 -10.852 1 91.12 63 PHE B CA 1
ATOM 2203 C C . PHE B 1 63 ? -1.98 -16.125 -9.625 1 91.12 63 PHE B C 1
ATOM 2205 O O . PHE B 1 63 ? -0.767 -16.266 -9.461 1 91.12 63 PHE B O 1
ATOM 2212 N N . TYR B 1 64 ? -2.857 -16.625 -8.781 1 93.75 64 TYR B N 1
ATOM 2213 C CA . TYR B 1 64 ? -2.42 -17.266 -7.551 1 93.75 64 TYR B CA 1
ATOM 2214 C C . TYR B 1 64 ? -1.753 -18.609 -7.848 1 93.75 64 TYR B C 1
ATOM 2216 O O . TYR B 1 64 ? -0.825 -19.016 -7.145 1 93.75 64 TYR B O 1
ATOM 2224 N N . GLU B 1 65 ? -2.258 -19.281 -8.891 1 93.75 65 GLU B N 1
ATOM 2225 C CA . GLU B 1 65 ? -1.601 -20.516 -9.305 1 93.75 65 GLU B CA 1
ATOM 2226 C C . GLU B 1 65 ? -0.159 -20.25 -9.734 1 93.75 65 GLU B C 1
ATOM 2228 O O . GLU B 1 65 ? 0.739 -21.031 -9.422 1 93.75 65 GLU B O 1
ATOM 2233 N N . GLU B 1 66 ? 0.004 -19.172 -10.406 1 94.62 66 GLU B N 1
ATOM 2234 C CA . GLU B 1 66 ? 1.358 -18.812 -10.812 1 94.62 66 GLU B CA 1
ATOM 2235 C C . GLU B 1 66 ? 2.225 -18.453 -9.609 1 94.62 66 GLU B C 1
ATOM 2237 O O . GLU B 1 66 ? 3.402 -18.812 -9.555 1 94.62 66 GLU B O 1
ATOM 2242 N N . LEU B 1 67 ? 1.694 -17.766 -8.688 1 95.62 67 LEU B N 1
ATOM 2243 C CA . LEU B 1 67 ? 2.41 -17.438 -7.457 1 95.62 67 LEU B CA 1
ATOM 2244 C C . LEU B 1 67 ? 2.836 -18.703 -6.723 1 95.62 67 LEU B C 1
ATOM 2246 O O . LEU B 1 67 ? 3.992 -18.828 -6.316 1 95.62 67 LEU B O 1
ATOM 2250 N N . LEU B 1 68 ? 1.898 -19.656 -6.621 1 96.38 68 LEU B N 1
ATOM 2251 C CA . LEU B 1 68 ? 2.174 -20.906 -5.93 1 96.38 68 LEU B CA 1
ATOM 2252 C C . LEU B 1 68 ? 3.223 -21.719 -6.676 1 96.38 68 LEU B C 1
ATOM 2254 O O . LEU B 1 68 ? 4.117 -22.312 -6.059 1 96.38 68 LEU B O 1
ATOM 2258 N N . ALA B 1 69 ? 3.092 -21.719 -8 1 95.69 69 ALA B N 1
ATOM 2259 C CA . ALA B 1 69 ? 4.07 -22.422 -8.82 1 95.69 69 ALA B CA 1
ATOM 2260 C C . ALA B 1 69 ? 5.465 -21.844 -8.641 1 95.69 69 ALA B C 1
ATOM 2262 O O . ALA B 1 69 ? 6.457 -22.578 -8.609 1 95.69 69 ALA B O 1
ATOM 2263 N N . THR B 1 70 ? 5.504 -20.578 -8.57 1 94.62 70 THR B N 1
ATOM 2264 C CA . THR B 1 70 ? 6.777 -19.891 -8.359 1 94.62 70 THR B CA 1
ATOM 2265 C C . THR B 1 70 ? 7.398 -20.312 -7.027 1 94.62 70 THR B C 1
ATOM 2267 O O . THR B 1 70 ? 8.594 -20.594 -6.957 1 94.62 70 THR B O 1
ATOM 2270 N N . LEU B 1 71 ? 6.645 -20.344 -5.969 1 95.06 71 LEU B N 1
ATOM 2271 C CA . LEU B 1 71 ? 7.137 -20.797 -4.668 1 95.06 71 LEU B CA 1
ATOM 2272 C C . LEU B 1 71 ? 7.648 -22.219 -4.742 1 95.06 71 LEU B C 1
ATOM 2274 O O . LEU B 1 71 ? 8.68 -22.547 -4.152 1 95.06 71 LEU B O 1
ATOM 2278 N N . GLU B 1 72 ? 6.922 -23.062 -5.449 1 94.94 72 GLU B N 1
ATOM 2279 C CA . GLU B 1 72 ? 7.32 -24.453 -5.594 1 94.94 72 GLU B CA 1
ATOM 2280 C C . GLU B 1 72 ? 8.672 -24.578 -6.297 1 94.94 72 GLU B C 1
ATOM 2282 O O . GLU B 1 72 ? 9.516 -25.375 -5.895 1 94.94 72 GLU B O 1
ATOM 2287 N N . ARG B 1 73 ? 8.828 -23.797 -7.305 1 93.75 73 ARG B N 1
ATOM 2288 C CA . ARG B 1 73 ? 10.094 -23.797 -8.031 1 93.75 73 ARG B CA 1
ATOM 2289 C C . ARG B 1 73 ? 11.242 -23.375 -7.121 1 93.75 73 ARG B C 1
ATOM 2291 O O . ARG B 1 73 ? 12.32 -23.984 -7.148 1 93.75 73 ARG B O 1
ATOM 2298 N N . ILE B 1 74 ? 11 -22.406 -6.32 1 93.25 74 ILE B N 1
ATOM 2299 C CA . ILE B 1 74 ? 12.023 -21.906 -5.414 1 93.25 74 ILE B CA 1
ATOM 2300 C C . ILE B 1 74 ? 12.352 -22.969 -4.367 1 93.25 74 ILE B C 1
ATOM 2302 O O . ILE B 1 74 ? 13.516 -23.156 -4.008 1 93.25 74 ILE B O 1
ATOM 2306 N N . GLU B 1 75 ? 11.344 -23.578 -3.836 1 90.44 75 GLU B N 1
ATOM 2307 C CA . GLU B 1 75 ? 11.523 -24.609 -2.828 1 90.44 75 GLU B CA 1
ATOM 2308 C C . GLU B 1 75 ? 12.406 -25.734 -3.35 1 90.44 75 GLU B C 1
ATOM 2310 O O . GLU B 1 75 ? 13.148 -26.359 -2.584 1 90.44 75 GLU B O 1
ATOM 2315 N N . GLN B 1 76 ? 12.328 -26 -4.617 1 90.94 76 GLN B N 1
ATOM 2316 C CA . GLN B 1 76 ? 13.062 -27.109 -5.234 1 90.94 76 GLN B CA 1
ATOM 2317 C C . GLN B 1 76 ? 14.477 -26.688 -5.609 1 90.94 76 GLN B C 1
ATOM 2319 O O . GLN B 1 76 ? 15.297 -27.516 -5.992 1 90.94 76 GLN B O 1
ATOM 2324 N N . THR B 1 77 ? 14.742 -25.406 -5.465 1 87.31 77 THR B N 1
ATOM 2325 C CA . THR B 1 77 ? 16.062 -24.875 -5.789 1 87.31 77 THR B CA 1
ATOM 2326 C C . THR B 1 77 ? 16.859 -24.594 -4.516 1 87.31 77 THR B C 1
ATOM 2328 O O . THR B 1 77 ? 16.344 -24 -3.566 1 87.31 77 THR B O 1
ATOM 2331 N N . PRO B 1 78 ? 18 -25.109 -4.434 1 83.12 78 PRO B N 1
ATOM 2332 C CA . PRO B 1 78 ? 18.812 -24.797 -3.262 1 83.12 78 PRO B CA 1
ATOM 2333 C C . PRO B 1 78 ? 18.953 -23.297 -3.023 1 83.12 78 PRO B C 1
ATOM 2335 O O . PRO B 1 78 ? 18.953 -22.5 -3.977 1 83.12 78 PRO B O 1
ATOM 2338 N N . PRO B 1 79 ? 18.922 -22.969 -1.752 1 76.56 79 PRO B N 1
ATOM 2339 C CA . PRO B 1 79 ? 19.094 -21.547 -1.472 1 76.56 79 PRO B CA 1
ATOM 2340 C C . PRO B 1 79 ? 20.375 -20.969 -2.051 1 76.56 79 PRO B C 1
ATOM 2342 O O . PRO B 1 79 ? 21.391 -21.672 -2.113 1 76.56 79 PRO B O 1
ATOM 2345 N N . THR B 1 80 ? 20.188 -19.859 -2.561 1 72.06 80 THR B N 1
ATOM 2346 C CA . THR B 1 80 ? 21.344 -19.156 -3.105 1 72.06 80 THR B CA 1
ATOM 2347 C C . THR B 1 80 ? 22.219 -18.594 -1.984 1 72.06 80 THR B C 1
ATOM 2349 O O . THR B 1 80 ? 21.891 -18.734 -0.806 1 72.06 80 THR B O 1
ATOM 2352 N N . GLN B 1 81 ? 23.281 -18.094 -2.395 1 64.69 81 GLN B N 1
ATOM 2353 C CA . GLN B 1 81 ? 24.188 -17.438 -1.454 1 64.69 81 GLN B CA 1
ATOM 2354 C C . GLN B 1 81 ? 23.469 -16.344 -0.675 1 64.69 81 GLN B C 1
ATOM 2356 O O . GLN B 1 81 ? 23.781 -16.094 0.491 1 64.69 81 GLN B O 1
ATOM 2361 N N . ARG B 1 82 ? 22.484 -15.773 -1.29 1 70.56 82 ARG B N 1
ATOM 2362 C CA . ARG B 1 82 ? 21.797 -14.633 -0.68 1 70.56 82 ARG B CA 1
ATOM 2363 C C . ARG B 1 82 ? 20.672 -15.094 0.248 1 70.56 82 ARG B C 1
ATOM 2365 O O . ARG B 1 82 ? 20.188 -14.32 1.065 1 70.56 82 ARG B O 1
ATOM 2372 N N . GLY B 1 83 ? 20.375 -16.281 0.079 1 83 83 GLY B N 1
ATOM 2373 C CA . GLY B 1 83 ? 19.422 -16.875 1.011 1 83 83 GLY B CA 1
ATOM 2374 C C . GLY B 1 83 ? 18.016 -17 0.436 1 83 83 GLY B C 1
ATOM 2375 O O . GLY B 1 83 ? 17.734 -16.469 -0.645 1 83 83 GLY B O 1
ATOM 2376 N N . ARG B 1 84 ? 17.219 -17.672 1.035 1 88.19 84 ARG B N 1
ATOM 2377 C CA . ARG B 1 84 ? 15.844 -17.969 0.631 1 88.19 84 ARG B CA 1
ATOM 2378 C C . ARG B 1 84 ? 15 -16.703 0.549 1 88.19 84 ARG B C 1
ATOM 2380 O O . ARG B 1 84 ? 14.172 -16.562 -0.356 1 88.19 84 ARG B O 1
ATOM 2387 N N . LEU B 1 85 ? 15.273 -15.836 1.43 1 89.75 85 LEU B N 1
ATOM 2388 C CA . LEU B 1 85 ? 14.523 -14.586 1.464 1 89.75 85 LEU B CA 1
ATOM 2389 C C . LEU B 1 85 ? 14.734 -13.781 0.185 1 89.75 85 LEU B C 1
ATOM 2391 O O . LEU B 1 85 ? 13.773 -13.344 -0.45 1 89.75 85 LEU B O 1
ATOM 2395 N N . ASN B 1 86 ? 15.945 -13.648 -0.155 1 89 86 ASN B N 1
ATOM 2396 C CA . ASN B 1 86 ? 16.266 -12.906 -1.366 1 89 86 ASN B CA 1
ATOM 2397 C C . ASN B 1 86 ? 15.68 -13.57 -2.607 1 89 86 ASN B C 1
ATOM 2399 O O . ASN B 1 86 ? 15.18 -12.891 -3.504 1 89 86 ASN B O 1
ATOM 2403 N N . GLN B 1 87 ? 15.734 -14.844 -2.672 1 91.12 87 GLN B N 1
ATOM 2404 C CA . GLN B 1 87 ? 15.156 -15.578 -3.789 1 91.12 87 GLN B CA 1
ATOM 2405 C C . GLN B 1 87 ? 13.664 -15.312 -3.91 1 91.12 87 GLN B C 1
ATOM 2407 O O . GLN B 1 87 ? 13.148 -15.094 -5.012 1 91.12 87 GLN B O 1
ATOM 2412 N N . LEU B 1 88 ? 13.047 -15.344 -2.809 1 93 88 LEU B N 1
ATOM 2413 C CA . LEU B 1 88 ? 11.602 -15.133 -2.785 1 93 88 LEU B CA 1
ATOM 2414 C C . LEU B 1 88 ? 11.25 -13.711 -3.207 1 93 88 LEU B C 1
ATOM 2416 O O . LEU B 1 88 ? 10.336 -13.5 -4.012 1 93 88 LEU B O 1
ATOM 2420 N N . ILE B 1 89 ? 11.953 -12.75 -2.709 1 92.81 89 ILE B N 1
ATOM 2421 C CA . ILE B 1 89 ? 11.711 -11.344 -3.033 1 92.81 89 ILE B CA 1
ATOM 2422 C C . ILE B 1 89 ? 11.914 -11.117 -4.527 1 92.81 89 ILE B C 1
ATOM 2424 O O . ILE B 1 89 ? 11.047 -10.562 -5.203 1 92.81 89 ILE B O 1
ATOM 2428 N N . CYS B 1 90 ? 12.992 -11.602 -5.035 1 90.38 90 CYS B N 1
ATOM 2429 C CA . CYS B 1 90 ? 13.312 -11.406 -6.441 1 90.38 90 CYS B CA 1
ATOM 2430 C C . CYS B 1 90 ? 12.289 -12.086 -7.336 1 90.38 90 CYS B C 1
ATOM 2432 O O . CYS B 1 90 ? 11.836 -11.508 -8.328 1 90.38 90 CYS B O 1
ATOM 2434 N N . ALA B 1 91 ? 11.961 -13.266 -6.969 1 92 91 ALA B N 1
ATOM 2435 C CA . ALA B 1 91 ? 10.977 -14 -7.758 1 92 91 ALA B CA 1
ATOM 2436 C C . ALA B 1 91 ? 9.641 -13.258 -7.793 1 92 91 ALA B C 1
ATOM 2438 O O . ALA B 1 91 ? 8.992 -13.18 -8.844 1 92 91 ALA B O 1
ATOM 2439 N N . HIS B 1 92 ? 9.242 -12.781 -6.68 1 91.62 92 HIS B N 1
ATOM 2440 C CA . HIS B 1 92 ? 7.977 -12.055 -6.602 1 91.62 92 HIS B CA 1
ATOM 2441 C C . HIS B 1 92 ? 8.023 -10.781 -7.438 1 91.62 92 HIS B C 1
ATOM 2443 O O . HIS B 1 92 ? 7.078 -10.484 -8.172 1 91.62 92 HIS B O 1
ATOM 2449 N N . LEU B 1 93 ? 9.07 -10.078 -7.305 1 89.19 93 LEU B N 1
ATOM 2450 C CA . LEU B 1 93 ? 9.203 -8.82 -8.039 1 89.19 93 LEU B CA 1
ATOM 2451 C C . LEU B 1 93 ? 9.258 -9.078 -9.539 1 89.19 93 LEU B C 1
ATOM 2453 O O . LEU B 1 93 ? 8.703 -8.305 -10.328 1 89.19 93 LEU B O 1
ATOM 2457 N N . ASN B 1 94 ? 9.906 -10.125 -9.898 1 90.44 94 ASN B N 1
ATOM 2458 C CA . ASN B 1 94 ? 9.922 -10.516 -11.305 1 90.44 94 ASN B CA 1
ATOM 2459 C C . ASN B 1 94 ? 8.523 -10.859 -11.812 1 90.44 94 ASN B C 1
ATOM 2461 O O . ASN B 1 94 ? 8.141 -10.461 -12.914 1 90.44 94 ASN B O 1
ATOM 2465 N N . LEU B 1 95 ? 7.855 -11.539 -11.055 1 92.19 95 LEU B N 1
ATOM 2466 C CA . LEU B 1 95 ? 6.492 -11.906 -11.43 1 92.19 95 LEU B CA 1
ATOM 2467 C C . LEU B 1 95 ? 5.617 -10.664 -11.562 1 92.19 95 LEU B C 1
ATOM 2469 O O . LEU B 1 95 ? 4.766 -10.586 -12.445 1 92.19 95 LEU B O 1
ATOM 2473 N N . HIS B 1 96 ? 5.801 -9.773 -10.648 1 89.56 96 HIS B N 1
ATOM 2474 C CA . HIS B 1 96 ? 5.062 -8.516 -10.703 1 89.56 96 HIS B CA 1
ATOM 2475 C C . HIS B 1 96 ? 5.305 -7.797 -12.023 1 89.56 96 HIS B C 1
ATOM 2477 O O . HIS B 1 96 ? 4.391 -7.18 -12.578 1 89.56 96 HIS B O 1
ATOM 2483 N N . GLN B 1 97 ? 6.469 -7.828 -12.539 1 86.31 97 GLN B N 1
ATOM 2484 C CA . GLN B 1 97 ? 6.812 -7.219 -13.82 1 86.31 97 GLN B CA 1
ATOM 2485 C C . GLN B 1 97 ? 6.18 -7.98 -14.977 1 86.31 97 GLN B C 1
ATOM 2487 O O . GLN B 1 97 ? 5.742 -7.375 -15.961 1 86.31 97 GLN B O 1
ATOM 2492 N N . GLU B 1 98 ? 6.09 -9.258 -14.859 1 88.44 98 GLU B N 1
ATOM 2493 C CA . GLU B 1 98 ? 5.594 -10.125 -15.922 1 88.44 98 GLU B CA 1
ATOM 2494 C C . GLU B 1 98 ? 4.07 -10.094 -16 1 88.44 98 GLU B C 1
ATOM 2496 O O . GLU B 1 98 ? 3.492 -10.25 -17.078 1 88.44 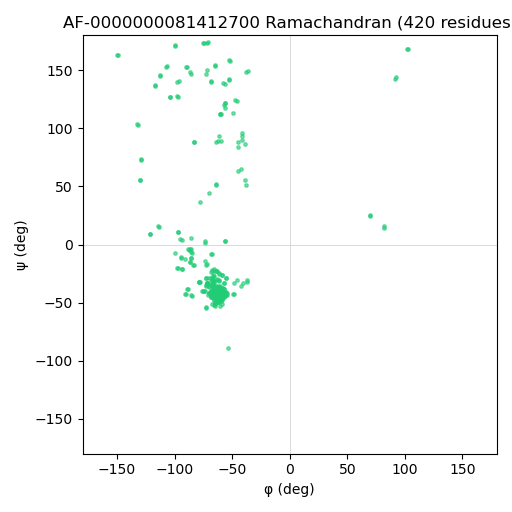98 GLU B O 1
ATOM 2501 N N . MET B 1 99 ? 3.508 -9.906 -14.805 1 88.81 99 MET B N 1
ATOM 2502 C CA . MET B 1 99 ? 2.053 -10 -14.734 1 88.81 99 MET B CA 1
ATOM 2503 C C . MET B 1 99 ? 1.465 -8.789 -14.016 1 88.81 99 MET B C 1
ATOM 2505 O O . MET B 1 99 ? 0.68 -8.938 -13.078 1 88.81 99 MET B O 1
ATOM 2509 N N . PRO B 1 100 ? 1.77 -7.637 -14.492 1 85.81 100 PRO B N 1
ATOM 2510 C CA . PRO B 1 100 ? 1.343 -6.434 -13.773 1 85.81 100 PRO B CA 1
ATOM 2511 C C . PRO B 1 100 ? -0.176 -6.305 -13.688 1 85.81 100 PRO B C 1
ATOM 2513 O O . PRO B 1 100 ? -0.707 -5.887 -12.656 1 85.81 100 PRO B O 1
ATOM 2516 N N . TRP B 1 101 ? -0.88 -6.703 -14.734 1 84.81 101 TRP B N 1
ATOM 2517 C CA . TRP B 1 101 ? -2.33 -6.543 -14.758 1 84.81 101 TRP B CA 1
ATOM 2518 C C . TRP B 1 101 ? -3.002 -7.527 -13.805 1 84.81 101 TRP B C 1
ATOM 2520 O O . TRP B 1 101 ? -4.023 -7.203 -13.188 1 84.81 101 TRP B O 1
ATOM 2530 N N . HIS B 1 102 ? -2.432 -8.68 -13.648 1 89 102 HIS B N 1
ATOM 2531 C CA . HIS B 1 102 ? -2.961 -9.656 -12.703 1 89 102 HIS B CA 1
ATOM 2532 C C . HIS B 1 102 ? -2.883 -9.133 -11.273 1 89 102 HIS B C 1
ATOM 2534 O O . HIS B 1 102 ? -3.844 -9.258 -10.508 1 89 102 HIS B O 1
ATOM 2540 N N . PHE B 1 103 ? -1.758 -8.5 -10.93 1 88.38 103 PHE B N 1
ATOM 2541 C CA . PHE B 1 103 ? -1.57 -7.949 -9.594 1 88.38 103 PHE B CA 1
ATOM 2542 C C . PHE B 1 103 ? -2.592 -6.852 -9.305 1 88.38 103 PHE B C 1
ATOM 2544 O O . PHE B 1 103 ? -3.197 -6.824 -8.234 1 88.38 103 PHE B O 1
ATOM 2551 N N . ARG B 1 104 ? -2.795 -6.039 -10.234 1 83.88 104 ARG B N 1
ATOM 2552 C CA . ARG B 1 104 ? -3.75 -4.945 -10.086 1 83.88 104 ARG B CA 1
ATOM 2553 C C . ARG B 1 104 ? -5.172 -5.477 -9.938 1 83.88 104 ARG B C 1
ATOM 2555 O O . ARG B 1 104 ? -5.941 -4.98 -9.117 1 83.88 104 ARG B O 1
ATOM 2562 N N . LEU B 1 105 ? -5.473 -6.426 -10.695 1 85.25 105 LEU B N 1
ATOM 2563 C CA . LEU B 1 105 ? -6.809 -7.012 -10.688 1 85.25 105 LEU B CA 1
ATOM 2564 C C . LEU B 1 105 ? -7.09 -7.699 -9.352 1 85.25 105 LEU B C 1
ATOM 2566 O O . LEU B 1 105 ? -8.164 -7.527 -8.773 1 85.25 105 LEU B O 1
ATOM 2570 N N . ALA B 1 106 ? -6.129 -8.43 -8.844 1 81.38 106 ALA B N 1
ATOM 2571 C CA . ALA B 1 106 ? -6.301 -9.203 -7.617 1 81.38 106 ALA B CA 1
ATOM 2572 C C . ALA B 1 106 ? -6.469 -8.289 -6.41 1 81.38 106 ALA B C 1
ATOM 2574 O O . ALA B 1 106 ? -7.156 -8.633 -5.449 1 81.38 106 ALA B O 1
ATOM 2575 N N . GLU B 1 107 ? -5.887 -7.188 -6.48 1 76.94 107 GLU B N 1
ATOM 2576 C CA . GLU B 1 107 ? -5.961 -6.234 -5.379 1 76.94 107 GLU B CA 1
ATOM 2577 C C . GLU B 1 107 ? -7.316 -5.539 -5.344 1 76.94 107 GLU B C 1
ATOM 2579 O O . GLU B 1 107 ? -7.855 -5.27 -4.266 1 76.94 107 GLU B O 1
ATOM 2584 N N . ARG B 1 108 ? -7.867 -5.184 -6.395 1 71.06 108 ARG B N 1
ATOM 2585 C CA . ARG B 1 108 ? -9.031 -4.312 -6.5 1 71.06 108 ARG B CA 1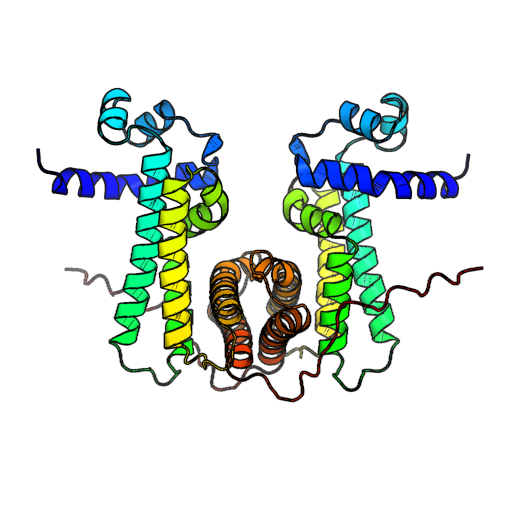
ATOM 2586 C C . ARG B 1 108 ? -10.328 -5.121 -6.496 1 71.06 108 ARG B C 1
ATOM 2588 O O . ARG B 1 108 ? -11.32 -4.715 -5.887 1 71.06 108 ARG B O 1
ATOM 2595 N N . ASP B 1 109 ? -10.391 -6.242 -7.211 1 63.91 109 ASP B N 1
ATOM 2596 C CA . ASP B 1 109 ? -11.695 -6.703 -7.68 1 63.91 109 ASP B CA 1
ATOM 2597 C C . ASP B 1 109 ? -12.086 -8.016 -7.012 1 63.91 109 ASP B C 1
ATOM 2599 O O . ASP B 1 109 ? -13.062 -8.664 -7.414 1 63.91 109 ASP B O 1
ATOM 2603 N N . SER B 1 110 ? -11.367 -8.25 -6 1 66.56 110 SER B N 1
ATOM 2604 C CA . SER B 1 110 ? -11.844 -9.469 -5.348 1 66.56 110 SER B CA 1
ATOM 2605 C C . SER B 1 110 ? -13.219 -9.266 -4.73 1 66.56 110 SER B C 1
ATOM 2607 O O . SER B 1 110 ? -13.961 -10.227 -4.52 1 66.56 110 SER B O 1
ATOM 2609 N N . GLY B 1 111 ? -13.586 -8.055 -4.766 1 66.62 111 GLY B N 1
ATOM 2610 C CA . GLY B 1 111 ? -14.859 -7.734 -4.156 1 66.62 111 GLY B CA 1
ATOM 2611 C C . GLY B 1 111 ? -16.031 -7.93 -5.094 1 66.62 111 GLY B C 1
ATOM 2612 O O . GLY B 1 111 ? -17.188 -7.941 -4.656 1 66.62 111 GLY B O 1
ATOM 2613 N N . CYS B 1 112 ? -15.852 -8.125 -6.297 1 79.69 112 CYS B N 1
ATOM 2614 C CA . CYS B 1 112 ? -16.938 -8.219 -7.273 1 79.69 112 CYS B CA 1
ATOM 2615 C C . CYS B 1 112 ? -17.328 -9.672 -7.504 1 79.69 112 CYS B C 1
ATOM 2617 O O . CYS B 1 112 ? -18.234 -9.953 -8.305 1 79.69 112 CYS B O 1
ATOM 2619 N N . LEU B 1 113 ? -16.812 -10.547 -6.836 1 87.12 113 LEU B N 1
ATOM 2620 C CA . LEU B 1 113 ? -17.078 -11.969 -6.973 1 87.12 113 LEU B CA 1
ATOM 2621 C C . LEU B 1 113 ? -18.234 -12.391 -6.066 1 87.12 113 LEU B C 1
ATOM 2623 O O . LEU B 1 113 ? -18.562 -11.695 -5.102 1 87.12 113 LEU B O 1
ATOM 2627 N N . ASN B 1 114 ? -18.844 -13.391 -6.516 1 87.12 114 ASN B N 1
ATOM 2628 C CA . ASN B 1 114 ? -19.859 -13.922 -5.617 1 87.12 114 ASN B CA 1
ATOM 2629 C C . ASN B 1 114 ? -19.234 -14.609 -4.402 1 87.12 114 ASN B C 1
ATOM 2631 O O . ASN B 1 114 ? -18.016 -14.758 -4.328 1 87.12 114 ASN B O 1
ATOM 2635 N N . GLU B 1 115 ? -20.047 -15 -3.494 1 89.75 115 GLU B N 1
ATOM 2636 C CA . GLU B 1 115 ? -19.562 -15.516 -2.217 1 89.75 115 GLU B CA 1
ATOM 2637 C C . GLU B 1 115 ? -18.703 -16.766 -2.412 1 89.75 115 GLU B C 1
ATOM 2639 O O . GLU B 1 115 ? -17.641 -16.891 -1.809 1 89.75 115 GLU B O 1
ATOM 2644 N N . ASP B 1 116 ? -19.219 -17.625 -3.264 1 92.31 116 ASP B N 1
ATOM 2645 C CA . ASP B 1 116 ? -18.484 -18.875 -3.504 1 92.31 116 ASP B CA 1
ATOM 2646 C C . ASP B 1 116 ? -17.141 -18.594 -4.16 1 92.31 116 ASP B C 1
ATOM 2648 O O . ASP B 1 116 ? -16.125 -19.172 -3.779 1 92.31 116 ASP B O 1
ATOM 2652 N N . GLN B 1 117 ? -17.172 -17.734 -5.074 1 91.44 117 GLN B N 1
ATOM 2653 C CA . GLN B 1 117 ? -15.961 -17.359 -5.789 1 91.44 117 GLN B CA 1
ATOM 2654 C C . GLN B 1 117 ? -14.977 -16.641 -4.867 1 91.44 117 GLN B C 1
ATOM 2656 O O . GLN B 1 117 ? -13.773 -16.875 -4.941 1 91.44 117 GLN B O 1
ATOM 2661 N N . HIS B 1 118 ? -15.5 -15.867 -4.023 1 90.69 118 HIS B N 1
ATOM 2662 C CA . HIS B 1 118 ? -14.688 -15.172 -3.031 1 90.69 118 HIS B CA 1
ATOM 2663 C C . HIS B 1 118 ? -13.961 -16.156 -2.123 1 90.69 118 HIS B C 1
ATOM 2665 O O . HIS B 1 118 ? -12.789 -15.969 -1.809 1 90.69 118 HIS B O 1
ATOM 2671 N N . GLU B 1 119 ? -14.688 -17.156 -1.749 1 92.19 119 GLU B N 1
ATOM 2672 C CA . GLU B 1 119 ? -14.094 -18.156 -0.871 1 92.19 119 GLU B CA 1
ATOM 2673 C C . GLU B 1 119 ? -12.984 -18.922 -1.58 1 92.19 119 GLU B C 1
ATOM 2675 O O . GLU B 1 119 ? -11.953 -19.234 -0.976 1 92.19 119 GLU B O 1
ATOM 2680 N N . GLN B 1 120 ? -13.195 -19.188 -2.84 1 92.5 120 GLN B N 1
ATOM 2681 C CA . GLN B 1 120 ? -12.18 -19.875 -3.627 1 92.5 120 GLN B CA 1
ATOM 2682 C C . GLN B 1 120 ? -10.906 -19.047 -3.717 1 92.5 120 GLN B C 1
ATOM 2684 O O . GLN B 1 120 ? -9.805 -19.562 -3.529 1 92.5 120 GLN B O 1
ATOM 2689 N N . VAL B 1 121 ? -11.055 -17.812 -3.926 1 91.75 121 VAL B N 1
ATOM 2690 C CA . VAL B 1 121 ? -9.922 -16.906 -4.031 1 91.75 121 VAL B CA 1
ATOM 2691 C C . VAL B 1 121 ? -9.242 -16.766 -2.668 1 91.75 121 VAL B C 1
ATOM 2693 O O . VAL B 1 121 ? -8.008 -16.75 -2.58 1 91.75 121 VAL B O 1
ATOM 2696 N N . ARG B 1 122 ? -10.055 -16.703 -1.659 1 90.06 122 ARG B N 1
ATOM 2697 C CA . ARG B 1 122 ? -9.516 -16.609 -0.306 1 90.06 122 ARG B CA 1
ATOM 2698 C C . ARG B 1 122 ? -8.656 -17.812 0.031 1 90.06 122 ARG B C 1
ATOM 2700 O O . ARG B 1 122 ? -7.602 -17.688 0.656 1 90.06 122 ARG B O 1
ATOM 2707 N N . GLN B 1 123 ? -9.086 -18.938 -0.37 1 93.25 123 GLN B N 1
ATOM 2708 C CA . GLN B 1 123 ? -8.344 -20.156 -0.106 1 93.25 123 GLN B CA 1
ATOM 2709 C C . GLN B 1 123 ? -7 -20.156 -0.828 1 93.25 123 GLN B C 1
ATOM 2711 O O . GLN B 1 123 ? -5.977 -20.531 -0.247 1 93.25 123 GLN B O 1
ATOM 2716 N N . LEU B 1 124 ? -7.047 -19.734 -2.053 1 93.5 124 LEU B N 1
ATOM 2717 C CA . LEU B 1 124 ? -5.809 -19.656 -2.826 1 93.5 124 LEU B CA 1
ATOM 2718 C C . LEU B 1 124 ? -4.848 -18.641 -2.221 1 93.5 124 LEU B C 1
ATOM 2720 O O . LEU B 1 124 ? -3.65 -18.922 -2.096 1 93.5 124 LEU B O 1
ATOM 2724 N N . ARG B 1 125 ? -5.398 -17.562 -1.87 1 92.06 125 ARG B N 1
ATOM 2725 C CA . ARG B 1 125 ? -4.586 -16.516 -1.252 1 92.06 125 ARG B CA 1
ATOM 2726 C C . ARG B 1 125 ? -3.979 -17 0.06 1 92.06 125 ARG B C 1
ATOM 2728 O O . ARG B 1 125 ? -2.783 -16.812 0.3 1 92.06 125 ARG B O 1
ATOM 2735 N N . THR B 1 126 ? -4.77 -17.609 0.862 1 92.31 126 THR B N 1
ATOM 2736 C CA . THR B 1 126 ? -4.309 -18.109 2.15 1 92.31 126 THR B CA 1
ATOM 2737 C C . THR B 1 126 ? -3.236 -19.188 1.963 1 92.31 126 THR B C 1
ATOM 2739 O O . THR B 1 126 ? -2.244 -19.203 2.695 1 92.31 126 THR B O 1
ATOM 2742 N N . GLN B 1 127 ? -3.49 -20.031 1.02 1 94 127 GLN B N 1
ATOM 2743 C CA . GLN B 1 127 ? -2.508 -21.062 0.722 1 94 127 GLN B CA 1
ATOM 2744 C C . GLN B 1 127 ? -1.169 -20.453 0.319 1 94 127 GLN B C 1
ATOM 2746 O O . GLN B 1 127 ? -0.115 -20.891 0.789 1 94 127 GLN B O 1
ATOM 2751 N N . TYR B 1 128 ? -1.22 -19.484 -0.5 1 94.62 128 TYR B N 1
ATOM 2752 C CA . TYR B 1 128 ? -0.009 -18.812 -0.946 1 94.62 128 TYR B CA 1
ATOM 2753 C C . TYR B 1 128 ? 0.709 -18.156 0.224 1 94.62 128 TYR B C 1
ATOM 2755 O O . TYR B 1 128 ? 1.916 -18.328 0.404 1 94.62 128 TYR B O 1
ATOM 2763 N N . GLU B 1 129 ? -0.003 -17.453 0.981 1 92.56 129 GLU B N 1
ATOM 2764 C CA . GLU B 1 129 ? 0.576 -16.688 2.09 1 92.56 129 GLU B CA 1
ATOM 2765 C C . GLU B 1 129 ? 1.162 -17.625 3.145 1 92.56 129 GLU B C 1
ATOM 2767 O O . GLU B 1 129 ? 2.229 -17.359 3.699 1 92.56 129 GLU B O 1
ATOM 2772 N N . ARG B 1 130 ? 0.491 -18.703 3.371 1 89.62 130 ARG B N 1
ATOM 2773 C CA . ARG B 1 130 ? 0.992 -19.688 4.32 1 89.62 130 ARG B CA 1
ATOM 2774 C C . ARG B 1 130 ? 2.281 -20.328 3.816 1 89.62 130 ARG B C 1
ATOM 2776 O O . ARG B 1 130 ? 3.242 -20.484 4.574 1 89.62 130 ARG B O 1
ATOM 2783 N N . LYS B 1 131 ? 2.227 -20.719 2.602 1 92.12 131 LYS B N 1
ATOM 2784 C CA . LYS B 1 131 ? 3.418 -21.328 2.016 1 92.12 131 LYS B CA 1
ATOM 2785 C C . LYS B 1 131 ? 4.59 -20.344 2.023 1 92.12 131 LYS B C 1
ATOM 2787 O O . LYS B 1 131 ? 5.727 -20.734 2.311 1 92.12 131 LYS B O 1
ATOM 2792 N N . LEU B 1 132 ? 4.32 -19.125 1.727 1 92.25 132 LEU B N 1
ATOM 2793 C CA . LEU B 1 132 ? 5.328 -18.078 1.74 1 92.25 132 LEU B CA 1
ATOM 2794 C C . LEU B 1 132 ? 5.961 -17.938 3.123 1 92.25 132 LEU B C 1
ATOM 2796 O O . LEU B 1 132 ? 7.188 -17.938 3.252 1 92.25 132 LEU B O 1
ATOM 2800 N N . LEU B 1 133 ? 5.145 -17.906 4.086 1 89.38 133 LEU B N 1
ATOM 2801 C CA . LEU B 1 133 ? 5.617 -17.75 5.457 1 89.38 133 LEU B CA 1
ATOM 2802 C C . LEU B 1 133 ? 6.422 -18.969 5.898 1 89.38 133 LEU B C 1
ATOM 2804 O O . LEU B 1 133 ? 7.449 -18.828 6.566 1 89.38 133 LEU B O 1
ATOM 2808 N N . MET B 1 134 ? 5.941 -20.141 5.543 1 86.31 134 MET B N 1
ATOM 2809 C CA . MET B 1 134 ? 6.641 -21.375 5.891 1 86.31 134 MET B CA 1
ATOM 2810 C C . MET B 1 134 ? 8.031 -21.406 5.262 1 86.31 134 MET B C 1
ATOM 2812 O O . MET B 1 134 ? 8.992 -21.828 5.902 1 86.31 134 MET B O 1
ATOM 2816 N N . MET B 1 135 ? 8.109 -21 4.121 1 89.06 135 MET B N 1
ATOM 2817 C CA . MET B 1 135 ? 9.391 -20.984 3.418 1 89.06 135 MET B CA 1
ATOM 2818 C C . MET B 1 135 ? 10.359 -20 4.059 1 89.06 135 MET B C 1
ATOM 2820 O O . MET B 1 135 ? 11.57 -20.172 3.975 1 89.06 135 MET B O 1
ATOM 2824 N N . LEU B 1 136 ? 9.797 -18.984 4.691 1 89 136 LEU B N 1
ATOM 2825 C CA . LEU B 1 136 ? 10.625 -17.969 5.328 1 89 136 LEU B CA 1
ATOM 2826 C C . LEU B 1 136 ? 11.016 -18.391 6.742 1 89 136 LEU B C 1
ATOM 2828 O O . LEU B 1 136 ? 11.805 -17.703 7.402 1 89 136 LEU B O 1
ATOM 2832 N N . GLY B 1 137 ? 10.555 -19.453 7.223 1 81.5 137 GLY B N 1
ATOM 2833 C CA . GLY B 1 137 ? 10.93 -20 8.516 1 81.5 137 GLY B CA 1
ATOM 2834 C C . GLY B 1 137 ? 10.195 -19.375 9.672 1 81.5 137 GLY B C 1
ATOM 2835 O O . GLY B 1 137 ? 10.703 -19.312 10.797 1 81.5 137 GLY B O 1
ATOM 2836 N N . ALA B 1 138 ? 9.125 -18.656 9.336 1 70.5 138 ALA B N 1
ATOM 2837 C CA . ALA B 1 138 ? 8.375 -18.047 10.43 1 70.5 138 ALA B CA 1
ATOM 2838 C C . ALA B 1 138 ? 7.918 -19.109 11.438 1 70.5 138 ALA B C 1
ATOM 2840 O O . ALA B 1 138 ? 7.508 -20.203 11.047 1 70.5 138 ALA B O 1
ATOM 2841 N N . ARG B 1 139 ? 8.516 -18.859 12.703 1 65.25 139 ARG B N 1
ATOM 2842 C CA . ARG B 1 139 ? 8.305 -19.875 13.734 1 65.25 139 ARG B CA 1
ATOM 2843 C C . ARG B 1 139 ? 7.008 -19.625 14.5 1 65.25 139 ARG B C 1
ATOM 2845 O O . ARG B 1 139 ? 6.539 -18.484 14.562 1 65.25 139 ARG B O 1
ATOM 2852 N N . PRO B 1 140 ? 6.383 -20.719 14.953 1 59.84 140 PRO B N 1
ATOM 2853 C CA . PRO B 1 140 ? 5.094 -21.047 15.578 1 59.84 140 PRO B CA 1
ATOM 2854 C C . PRO B 1 140 ? 4.836 -20.25 16.859 1 59.84 140 PRO B C 1
ATOM 2856 O O . PRO B 1 140 ? 3.779 -20.391 17.469 1 59.84 140 PRO B O 1
ATOM 2859 N N . LEU B 1 141 ? 5.762 -19.297 17.25 1 62.41 141 LEU B N 1
ATOM 2860 C CA . LEU B 1 141 ? 5.32 -18.766 18.531 1 62.41 141 LEU B CA 1
ATOM 2861 C C . LEU B 1 141 ? 4.125 -17.844 18.359 1 62.41 141 LEU B C 1
ATOM 2863 O O . LEU B 1 141 ? 3.51 -17.422 19.344 1 62.41 141 LEU B O 1
ATOM 2867 N N . LEU B 1 142 ? 3.697 -17.734 17.219 1 72.12 142 LEU B N 1
ATOM 2868 C CA . LEU B 1 142 ? 2.562 -16.859 16.953 1 72.12 142 LEU B CA 1
ATOM 2869 C C . LEU B 1 142 ? 1.263 -17.656 16.891 1 72.12 142 LEU B C 1
ATOM 2871 O O . LEU B 1 142 ? 1.269 -18.844 16.547 1 72.12 142 LEU B O 1
ATOM 2875 N N . SER B 1 143 ? 0.274 -17.016 17.469 1 79.25 143 SER B N 1
ATOM 2876 C CA . SER B 1 143 ? -1.038 -17.625 17.281 1 79.25 143 SER B CA 1
ATOM 2877 C C . SER B 1 143 ? -1.308 -17.891 15.805 1 79.25 143 SER B C 1
ATOM 2879 O O . SER B 1 143 ? -0.625 -17.344 14.93 1 79.25 143 SER B O 1
ATOM 2881 N N . GLU B 1 144 ? -2.158 -18.766 15.547 1 82.81 144 GLU B N 1
ATOM 2882 C CA . GLU B 1 144 ? -2.535 -19.062 14.164 1 82.81 144 GLU B CA 1
ATOM 2883 C C . GLU B 1 144 ? -2.992 -17.797 13.43 1 82.81 144 GLU B C 1
ATOM 2885 O O . GLU B 1 144 ? -2.629 -17.594 12.273 1 82.81 144 GLU B O 1
ATOM 2890 N N . GLN B 1 145 ? -3.746 -17 14.125 1 84.19 145 GLN B N 1
ATOM 2891 C CA . GLN B 1 145 ? -4.23 -15.766 13.531 1 84.19 145 GLN B CA 1
ATOM 2892 C C . GLN B 1 145 ? -3.08 -14.812 13.234 1 84.19 145 GLN B C 1
ATOM 2894 O O . GLN B 1 145 ? -3.074 -14.141 12.195 1 84.19 145 GLN B O 1
ATOM 2899 N N . ALA B 1 146 ? -2.148 -14.805 14.117 1 84.38 146 ALA B N 1
ATOM 2900 C CA . ALA B 1 146 ? -0.986 -13.938 13.938 1 84.38 146 ALA B CA 1
ATOM 2901 C C . ALA B 1 146 ? -0.134 -14.406 12.758 1 84.38 146 ALA B C 1
ATOM 2903 O O . ALA B 1 146 ? 0.451 -13.594 12.039 1 84.38 146 ALA B O 1
ATOM 2904 N N . LEU B 1 147 ? -0.115 -15.703 12.625 1 85.38 147 LEU B N 1
ATOM 2905 C CA . LEU B 1 147 ? 0.642 -16.266 11.508 1 85.38 147 LEU B CA 1
ATOM 2906 C C . LEU B 1 147 ? -0.01 -15.898 10.18 1 85.38 147 LEU B C 1
ATOM 2908 O O . LEU B 1 147 ? 0.678 -15.516 9.227 1 85.38 147 LEU B O 1
ATOM 2912 N N . LEU B 1 148 ? -1.299 -16 10.172 1 86.94 148 LEU B N 1
ATOM 2913 C CA . LEU B 1 148 ? -2.033 -15.633 8.969 1 86.94 148 LEU B CA 1
ATOM 2914 C C . LEU B 1 148 ? -1.857 -14.148 8.664 1 86.94 148 LEU B C 1
ATOM 2916 O O . LEU B 1 148 ? -1.628 -13.773 7.516 1 86.94 148 LEU B O 1
ATOM 2920 N N . ALA B 1 149 ? -1.935 -13.383 9.703 1 90.19 149 ALA B N 1
ATOM 2921 C CA . ALA B 1 149 ? -1.764 -11.938 9.547 1 90.19 149 ALA B CA 1
ATOM 2922 C C . ALA B 1 149 ? -0.36 -11.602 9.055 1 90.19 149 ALA B C 1
ATOM 2924 O O . ALA B 1 149 ? -0.189 -10.727 8.203 1 90.19 149 ALA B O 1
ATOM 2925 N N . ALA B 1 150 ? 0.587 -12.305 9.609 1 90.25 150 ALA B N 1
ATOM 2926 C CA . ALA B 1 150 ? 1.974 -12.094 9.195 1 90.25 150 ALA B CA 1
ATOM 2927 C C . ALA B 1 150 ? 2.17 -12.43 7.723 1 90.25 150 ALA B C 1
ATOM 2929 O O . ALA B 1 150 ? 2.832 -11.695 6.992 1 90.25 150 ALA B O 1
ATOM 2930 N N . GLY B 1 151 ? 1.618 -13.562 7.328 1 91.25 151 GLY B N 1
ATOM 2931 C CA . GLY B 1 151 ? 1.683 -13.93 5.922 1 91.25 151 GLY B CA 1
ATOM 2932 C C . GLY B 1 151 ? 1.062 -12.891 5.008 1 91.25 151 GLY B C 1
ATOM 2933 O O . GLY B 1 151 ? 1.622 -12.57 3.957 1 91.25 151 GLY B O 1
ATOM 2934 N N . HIS B 1 152 ? -0.029 -12.414 5.414 1 92.62 152 HIS B N 1
ATOM 2935 C CA . HIS B 1 152 ? -0.713 -11.375 4.645 1 92.62 152 HIS B CA 1
ATOM 2936 C C . HIS B 1 152 ? 0.113 -10.094 4.586 1 92.62 152 HIS B C 1
ATOM 2938 O O . HIS B 1 152 ? 0.203 -9.461 3.535 1 92.62 152 HIS B O 1
ATOM 2944 N N . ALA B 1 153 ? 0.659 -9.75 5.668 1 92.25 153 ALA B N 1
ATOM 2945 C CA . ALA B 1 153 ? 1.48 -8.539 5.723 1 92.25 153 ALA B CA 1
ATOM 2946 C C . ALA B 1 153 ? 2.682 -8.648 4.785 1 92.25 153 ALA B C 1
ATOM 2948 O O . ALA B 1 153 ? 3.012 -7.699 4.074 1 92.25 153 ALA B O 1
ATOM 2949 N N . VAL B 1 154 ? 3.285 -9.758 4.801 1 93.31 154 VAL B N 1
ATOM 2950 C CA . VAL B 1 154 ? 4.43 -9.992 3.928 1 93.31 154 VAL B CA 1
ATOM 2951 C C . VAL B 1 154 ? 3.996 -9.898 2.467 1 93.31 154 VAL B C 1
ATOM 2953 O O . VAL B 1 154 ? 4.648 -9.234 1.66 1 93.31 154 VAL B O 1
ATOM 2956 N N . ALA B 1 155 ? 2.965 -10.578 2.17 1 92.56 155 ALA B N 1
ATOM 2957 C CA . ALA B 1 155 ? 2.445 -10.531 0.806 1 92.56 155 ALA B CA 1
ATOM 2958 C C . ALA B 1 155 ? 2.082 -9.109 0.399 1 92.56 155 ALA B C 1
ATOM 2960 O O . ALA B 1 155 ? 2.357 -8.688 -0.727 1 92.56 155 ALA B O 1
ATOM 2961 N N . SER B 1 156 ? 1.463 -8.414 1.278 1 91.5 156 SER B N 1
ATOM 2962 C CA . SER B 1 156 ? 1.079 -7.027 1.013 1 91.5 156 SER B CA 1
ATOM 2963 C C . SER B 1 156 ? 2.303 -6.156 0.757 1 91.5 156 SER B C 1
ATOM 2965 O O . SER B 1 156 ? 2.293 -5.312 -0.144 1 91.5 156 SER B O 1
ATOM 2967 N N . LEU B 1 157 ? 3.273 -6.359 1.526 1 92.38 157 LEU B N 1
ATOM 2968 C CA . LEU B 1 157 ? 4.527 -5.633 1.356 1 92.38 157 LEU B CA 1
ATOM 2969 C C . LEU B 1 157 ? 5.133 -5.906 -0.017 1 92.38 157 LEU B C 1
ATOM 2971 O O . LEU B 1 157 ? 5.477 -4.973 -0.746 1 92.38 157 LEU B O 1
ATOM 2975 N N . LEU B 1 158 ? 5.203 -7.121 -0.36 1 92.88 158 LEU B N 1
ATOM 2976 C CA . LEU B 1 158 ? 5.758 -7.523 -1.648 1 92.88 158 LEU B CA 1
ATOM 2977 C C . LEU B 1 158 ? 4.941 -6.945 -2.797 1 92.88 158 LEU B C 1
ATOM 2979 O O . LEU B 1 158 ? 5.496 -6.543 -3.82 1 92.88 158 LEU B O 1
ATOM 2983 N N . ASN B 1 159 ? 3.705 -6.922 -2.621 1 89.88 159 ASN B N 1
ATOM 2984 C CA . ASN B 1 159 ? 2.805 -6.445 -3.664 1 89.88 159 ASN B CA 1
ATOM 2985 C C . ASN B 1 159 ? 2.887 -4.93 -3.826 1 89.88 159 ASN B C 1
ATOM 2987 O O . ASN B 1 159 ? 2.674 -4.406 -4.918 1 89.88 159 ASN B O 1
ATOM 2991 N N . SER B 1 160 ? 3.203 -4.305 -2.783 1 90.38 160 SER B N 1
ATOM 2992 C CA . SER B 1 160 ? 3.168 -2.848 -2.842 1 90.38 160 SER B CA 1
ATOM 2993 C C . SER B 1 160 ? 4.539 -2.275 -3.191 1 90.38 160 SER B C 1
ATOM 2995 O O . SER B 1 160 ? 4.637 -1.147 -3.68 1 90.38 160 SER B O 1
ATOM 2997 N N . ALA B 1 161 ? 5.555 -2.969 -3.002 1 91.19 161 ALA B N 1
ATOM 2998 C CA . ALA B 1 161 ? 6.934 -2.49 -3.09 1 91.19 161 ALA B CA 1
ATOM 2999 C C . ALA B 1 161 ? 7.211 -1.865 -4.453 1 91.19 161 ALA B C 1
ATOM 3001 O O . ALA B 1 161 ? 7.781 -0.775 -4.539 1 91.19 161 ALA B O 1
ATOM 3002 N N . PRO B 1 162 ? 6.777 -2.465 -5.547 1 87.94 162 PRO B N 1
ATOM 3003 C CA . PRO B 1 162 ? 7.082 -1.891 -6.859 1 87.94 162 PRO B CA 1
ATOM 3004 C C . PRO B 1 162 ? 6.492 -0.494 -7.043 1 87.94 162 PRO B C 1
ATOM 3006 O O . PRO B 1 162 ? 7.027 0.309 -7.812 1 87.94 162 PRO B O 1
ATOM 3009 N N . SER B 1 163 ? 5.469 -0.211 -6.348 1 87.44 163 SER B N 1
ATOM 3010 C CA . SER B 1 163 ? 4.793 1.068 -6.535 1 87.44 163 SER B CA 1
ATOM 3011 C C . SER B 1 163 ? 5.477 2.178 -5.742 1 87.44 163 SER B C 1
ATOM 3013 O O . SER B 1 163 ? 5.262 3.361 -6.008 1 87.44 163 SER B O 1
ATOM 3015 N N . TRP B 1 164 ? 6.277 1.792 -4.773 1 87.12 164 TRP B N 1
ATOM 3016 C CA . TRP B 1 164 ? 6.902 2.785 -3.906 1 87.12 164 TRP B CA 1
ATOM 3017 C C . TRP B 1 164 ? 7.805 3.719 -4.707 1 87.12 164 TRP B C 1
ATOM 3019 O O . TRP B 1 164 ? 7.918 4.902 -4.387 1 87.12 164 TRP B O 1
ATOM 3029 N N . LEU B 1 165 ? 8.367 3.158 -5.766 1 85.06 165 LEU B N 1
ATOM 3030 C CA . LEU B 1 165 ? 9.453 3.891 -6.402 1 85.06 165 LEU B CA 1
ATOM 3031 C C . LEU B 1 165 ? 9.133 4.18 -7.863 1 85.06 165 LEU B C 1
ATOM 3033 O O . LEU B 1 165 ? 9.977 4.691 -8.602 1 85.06 165 LEU B O 1
ATOM 3037 N N . ARG B 1 166 ? 7.91 3.904 -8.242 1 81.19 166 ARG B N 1
ATOM 3038 C CA . ARG B 1 166 ? 7.5 3.959 -9.641 1 81.19 166 ARG B CA 1
ATOM 3039 C C . ARG B 1 166 ? 7.629 5.375 -10.195 1 81.19 166 ARG B C 1
ATOM 3041 O O . ARG B 1 166 ? 7.965 5.559 -11.367 1 81.19 166 ARG B O 1
ATOM 3048 N N . HIS B 1 167 ? 7.469 6.418 -9.367 1 79.81 167 HIS B N 1
ATOM 3049 C CA . HIS B 1 167 ? 7.418 7.789 -9.859 1 79.81 167 HIS B CA 1
ATOM 3050 C C . HIS B 1 167 ? 8.773 8.469 -9.742 1 79.81 167 HIS B C 1
ATOM 3052 O O . HIS B 1 167 ? 8.891 9.68 -9.969 1 79.81 167 HIS B O 1
ATOM 3058 N N . TYR B 1 168 ? 9.773 7.699 -9.445 1 83.62 168 TYR B N 1
ATOM 3059 C CA . TYR B 1 168 ? 11.109 8.266 -9.297 1 83.62 168 TYR B CA 1
ATOM 3060 C C . TYR B 1 168 ? 12.07 7.695 -10.336 1 83.62 168 TYR B C 1
ATOM 3062 O O . TYR B 1 168 ? 11.992 6.512 -10.672 1 83.62 168 TYR B O 1
ATOM 3070 N N . SER B 1 169 ? 12.797 8.555 -10.836 1 84.38 169 SER B N 1
ATOM 3071 C CA . SER B 1 169 ? 13.789 8.156 -11.828 1 84.38 169 SER B CA 1
ATOM 3072 C C . SER B 1 169 ? 15.055 7.637 -11.164 1 84.38 169 SER B C 1
ATOM 3074 O O . SER B 1 169 ? 15.977 8.406 -10.891 1 84.38 169 SER B O 1
ATOM 3076 N N . LEU B 1 170 ? 15.094 6.406 -10.891 1 86.69 170 LEU B N 1
ATOM 3077 C CA . LEU B 1 170 ? 16.25 5.738 -10.312 1 86.69 170 LEU B CA 1
ATOM 3078 C C . LEU B 1 170 ? 16.859 4.75 -11.305 1 86.69 170 LEU B C 1
ATOM 3080 O O . LEU B 1 170 ? 16.156 4.207 -12.156 1 86.69 170 LEU B O 1
ATOM 3084 N N . ASP B 1 171 ? 18.156 4.711 -11.172 1 86.5 171 ASP B N 1
ATOM 3085 C CA . ASP B 1 171 ? 18.734 3.6 -11.914 1 86.5 171 ASP B CA 1
ATOM 3086 C C . ASP B 1 171 ? 18.281 2.258 -11.352 1 86.5 171 ASP B C 1
ATOM 3088 O O . ASP B 1 171 ? 17.844 2.176 -10.203 1 86.5 171 ASP B O 1
ATOM 3092 N N . GLU B 1 172 ? 18.297 1.271 -12.219 1 84.19 172 GLU B N 1
ATOM 3093 C CA . GLU B 1 172 ? 17.766 -0.045 -11.883 1 84.19 172 GLU B CA 1
ATOM 3094 C C . GLU B 1 172 ? 18.422 -0.6 -10.625 1 84.19 172 GLU B C 1
ATOM 3096 O O . GLU B 1 172 ? 17.75 -1.177 -9.766 1 84.19 172 GLU B O 1
ATOM 3101 N N . ARG B 1 173 ? 19.672 -0.459 -10.539 1 84.12 173 ARG B N 1
ATOM 3102 C CA . ARG B 1 173 ? 20.406 -0.983 -9.391 1 84.12 173 ARG B CA 1
ATOM 3103 C C . ARG B 1 173 ? 19.969 -0.291 -8.102 1 84.12 173 ARG B C 1
ATOM 3105 O O . ARG B 1 173 ? 19.75 -0.948 -7.086 1 84.12 173 ARG B O 1
ATOM 3112 N N . GLU B 1 174 ? 19.875 1.03 -8.195 1 84.31 174 GLU B N 1
ATOM 3113 C CA . GLU B 1 174 ? 19.438 1.799 -7.027 1 84.31 174 GLU B CA 1
ATOM 3114 C C . GLU B 1 174 ? 18.031 1.425 -6.605 1 84.31 174 GLU B C 1
ATOM 3116 O O . GLU B 1 174 ? 17.734 1.274 -5.414 1 84.31 174 GLU B O 1
ATOM 3121 N N . ARG B 1 175 ? 17.203 1.291 -7.551 1 87.88 175 ARG B N 1
ATOM 3122 C CA . ARG B 1 175 ? 15.805 0.932 -7.312 1 87.88 175 ARG B CA 1
ATOM 3123 C C . ARG B 1 175 ? 15.703 -0.428 -6.629 1 87.88 175 ARG B C 1
ATOM 3125 O O . ARG B 1 175 ? 15.008 -0.571 -5.621 1 87.88 175 ARG B O 1
ATOM 3132 N N . ASP B 1 176 ? 16.438 -1.316 -7.16 1 85.06 176 ASP B N 1
ATOM 3133 C CA . ASP B 1 176 ? 16.391 -2.676 -6.625 1 85.06 176 ASP B CA 1
ATOM 3134 C C . ASP B 1 176 ? 16.969 -2.725 -5.211 1 85.06 176 ASP B C 1
ATOM 3136 O O . ASP B 1 176 ? 16.406 -3.377 -4.328 1 85.06 176 ASP B O 1
ATOM 3140 N N . THR B 1 177 ? 18.047 -2.094 -5.035 1 84.31 177 THR B N 1
ATOM 3141 C CA . THR B 1 177 ? 18.688 -2.096 -3.729 1 84.31 177 THR B CA 1
ATOM 3142 C C . THR B 1 177 ? 17.781 -1.503 -2.664 1 84.31 177 THR B C 1
ATOM 3144 O O . THR B 1 177 ? 17.609 -2.078 -1.586 1 84.31 177 THR B O 1
ATOM 3147 N N . LEU B 1 178 ? 17.172 -0.392 -3.031 1 86.69 178 LEU B N 1
ATOM 3148 C CA . LEU B 1 178 ? 16.281 0.274 -2.094 1 86.69 178 LEU B CA 1
ATOM 3149 C C . LEU B 1 178 ? 15.086 -0.609 -1.766 1 86.69 178 LEU B C 1
ATOM 3151 O O . LEU B 1 178 ? 14.773 -0.834 -0.593 1 86.69 178 LEU B O 1
ATOM 3155 N N . MET B 1 179 ? 14.516 -1.101 -2.76 1 90 179 MET B N 1
ATOM 3156 C CA . MET B 1 179 ? 13.312 -1.911 -2.604 1 90 179 MET B CA 1
ATOM 3157 C C . MET B 1 179 ? 13.617 -3.197 -1.844 1 90 179 MET B C 1
ATOM 3159 O O . MET B 1 179 ? 12.953 -3.516 -0.858 1 90 179 MET B O 1
ATOM 3163 N N . VAL B 1 180 ? 14.609 -3.902 -2.27 1 88.88 180 VAL B N 1
ATOM 3164 C CA . VAL B 1 180 ? 14.961 -5.188 -1.679 1 88.88 180 VAL B CA 1
ATOM 3165 C C . VAL B 1 180 ? 15.414 -4.988 -0.235 1 88.88 180 VAL B C 1
ATOM 3167 O O . VAL B 1 180 ? 15.07 -5.777 0.647 1 88.88 180 VAL B O 1
ATOM 3170 N N . SER B 1 181 ? 16.156 -3.959 0.02 1 89 181 SER B N 1
ATOM 3171 C CA . SER B 1 181 ? 16.625 -3.682 1.375 1 89 181 SER B CA 1
ATOM 3172 C C . SER B 1 181 ? 15.453 -3.463 2.326 1 89 181 SER B C 1
ATOM 3174 O O . SER B 1 181 ? 15.398 -4.07 3.398 1 89 181 SER B O 1
ATOM 3176 N N . MET B 1 182 ? 14.555 -2.693 1.897 1 91.31 182 MET B N 1
ATOM 3177 C CA . MET B 1 182 ? 13.422 -2.373 2.762 1 91.31 182 MET B CA 1
ATOM 3178 C C . MET B 1 182 ? 12.539 -3.602 2.984 1 91.31 182 MET B C 1
ATOM 3180 O O . MET B 1 182 ? 12.156 -3.896 4.117 1 91.31 182 MET B O 1
ATOM 3184 N N . VAL B 1 183 ? 12.273 -4.289 1.939 1 93.44 183 VAL B N 1
ATOM 3185 C CA . VAL B 1 183 ? 11.422 -5.473 2.039 1 93.44 183 VAL B CA 1
ATOM 3186 C C . VAL B 1 183 ? 12.117 -6.535 2.893 1 93.44 183 VAL B C 1
ATOM 3188 O O . VAL B 1 183 ? 11.492 -7.129 3.775 1 93.44 183 VAL B O 1
ATOM 3191 N N . SER B 1 184 ? 13.391 -6.746 2.648 1 92.69 184 SER B N 1
ATOM 3192 C CA . SER B 1 184 ? 14.148 -7.727 3.424 1 92.69 184 SER B CA 1
ATOM 3193 C C . SER B 1 184 ? 14.172 -7.355 4.902 1 92.69 184 SER B C 1
ATOM 3195 O O . SER B 1 184 ? 13.984 -8.219 5.766 1 92.69 184 SER B O 1
ATOM 3197 N N . GLY B 1 185 ? 14.438 -6.117 5.148 1 91.62 185 GLY B N 1
ATOM 3198 C CA . GLY B 1 185 ? 14.453 -5.664 6.531 1 91.62 185 GLY B CA 1
ATOM 3199 C C . GLY B 1 185 ? 13.148 -5.922 7.258 1 91.62 185 GLY B C 1
ATOM 3200 O O . GLY B 1 185 ? 13.148 -6.379 8.398 1 91.62 185 GLY B O 1
ATOM 3201 N N . ALA B 1 186 ? 12.07 -5.617 6.625 1 92.81 186 ALA B N 1
ATOM 3202 C CA . ALA B 1 186 ? 10.75 -5.816 7.207 1 92.81 186 ALA B CA 1
ATOM 3203 C C . ALA B 1 186 ? 10.508 -7.289 7.523 1 92.81 186 ALA B C 1
ATOM 3205 O O . ALA B 1 186 ? 10.062 -7.629 8.625 1 92.81 186 ALA B O 1
ATOM 3206 N N . ILE B 1 187 ? 10.844 -8.125 6.605 1 91.38 187 ILE B N 1
ATOM 3207 C CA . ILE B 1 187 ? 10.547 -9.547 6.742 1 91.38 187 ILE B CA 1
ATOM 3208 C C . ILE B 1 187 ? 11.5 -10.172 7.758 1 91.38 187 ILE B C 1
ATOM 3210 O O . ILE B 1 187 ? 11.094 -11.016 8.562 1 91.38 187 ILE B O 1
ATOM 3214 N N . GLU B 1 188 ? 12.727 -9.805 7.742 1 88.94 188 GLU B N 1
ATOM 3215 C CA . GLU B 1 188 ? 13.695 -10.336 8.695 1 88.94 188 GLU B CA 1
ATOM 3216 C C . GLU B 1 188 ? 13.297 -9.992 10.133 1 88.94 188 GLU B C 1
ATOM 3218 O O . GLU B 1 188 ? 13.445 -10.82 11.039 1 88.94 188 GLU B O 1
ATOM 3223 N N . ARG B 1 189 ? 12.859 -8.805 10.258 1 88 189 ARG B N 1
ATOM 3224 C CA . ARG B 1 189 ? 12.453 -8.391 11.602 1 88 189 ARG B CA 1
ATOM 3225 C C . ARG B 1 189 ? 11.211 -9.164 12.047 1 88 189 ARG B C 1
ATOM 3227 O O . ARG B 1 189 ? 11.062 -9.469 13.234 1 88 189 ARG B O 1
ATOM 3234 N N . LEU B 1 190 ? 10.32 -9.352 11.172 1 84.94 190 LEU B N 1
ATOM 3235 C CA . LEU B 1 190 ? 9.141 -10.156 11.461 1 84.94 190 LEU B CA 1
ATOM 3236 C C . LEU B 1 190 ? 9.547 -11.555 11.938 1 84.94 190 LEU B C 1
ATOM 3238 O O . LEU B 1 190 ? 8.953 -12.086 12.883 1 84.94 190 LEU B O 1
ATOM 3242 N N . LEU B 1 191 ? 10.523 -12.086 11.305 1 82.56 191 LEU B N 1
ATOM 3243 C CA . LEU B 1 191 ? 10.945 -13.453 11.578 1 82.56 191 LEU B CA 1
ATOM 3244 C C . LEU B 1 191 ? 11.797 -13.523 12.844 1 82.56 191 LEU B C 1
ATOM 3246 O O . LEU B 1 191 ? 11.875 -14.562 13.492 1 82.56 191 LEU B O 1
ATOM 3250 N N . ALA B 1 192 ? 12.555 -12.469 13.117 1 78.94 192 ALA B N 1
ATOM 3251 C CA . ALA B 1 192 ? 13.383 -12.359 14.32 1 78.94 192 ALA B CA 1
ATOM 3252 C C . ALA B 1 192 ? 13.133 -11.039 15.039 1 78.94 192 ALA B C 1
ATOM 3254 O O . ALA B 1 192 ? 13.93 -10.102 14.922 1 78.94 192 ALA B O 1
ATOM 3255 N N . PRO B 1 193 ? 11.945 -11 15.688 1 64.62 193 PRO B N 1
ATOM 3256 C CA . PRO B 1 193 ? 11.625 -9.727 16.344 1 64.62 193 PRO B CA 1
ATOM 3257 C C . PRO B 1 193 ? 12.641 -9.344 17.422 1 64.62 193 PRO B C 1
ATOM 3259 O O . PRO B 1 193 ? 13.188 -10.227 18.094 1 64.62 193 PRO B O 1
ATOM 3262 N N . ASN B 1 194 ? 13.438 -8.312 17.281 1 61.53 194 ASN B N 1
ATOM 3263 C CA . ASN B 1 194 ? 14.367 -7.879 18.312 1 61.53 194 ASN B CA 1
ATOM 3264 C C . ASN B 1 194 ? 13.641 -7.594 19.625 1 61.53 194 ASN B C 1
ATOM 3266 O O . ASN B 1 194 ? 12.477 -7.191 19.625 1 61.53 194 ASN B O 1
ATOM 3270 N N . ARG B 1 195 ? 14.062 -8.32 20.688 1 51 195 ARG B N 1
ATOM 3271 C CA . ARG B 1 195 ? 13.586 -8.234 22.062 1 51 195 ARG B CA 1
ATOM 3272 C C . ARG B 1 195 ? 13.273 -6.789 22.438 1 51 195 ARG B C 1
ATOM 3274 O O . ARG B 1 195 ? 12.562 -6.535 23.406 1 51 195 ARG B O 1
ATOM 3281 N N . THR B 1 196 ? 13.922 -5.891 21.953 1 47.47 196 THR B N 1
ATOM 3282 C CA . THR B 1 196 ? 13.711 -4.559 22.516 1 47.47 196 THR B CA 1
ATOM 3283 C C . THR B 1 196 ? 12.352 -4.008 22.094 1 47.47 196 THR B C 1
ATOM 3285 O O . THR B 1 196 ? 12.016 -2.861 22.391 1 47.47 196 THR B O 1
ATOM 3288 N N . SER B 1 197 ? 11.75 -4.516 21.141 1 48.75 197 SER B N 1
ATOM 3289 C CA . SER B 1 197 ? 10.477 -3.936 20.719 1 48.75 197 SER B CA 1
ATOM 3290 C C . SER B 1 197 ? 9.414 -4.066 21.797 1 48.75 197 SER B C 1
ATOM 3292 O O . SER B 1 197 ? 8.773 -5.109 21.922 1 48.75 197 SER B O 1
ATOM 3294 N N . GLU B 1 198 ? 9.672 -3.689 22.953 1 45.03 198 GLU B N 1
ATOM 3295 C CA . GLU B 1 198 ? 8.695 -3.539 24.016 1 45.03 198 GLU B CA 1
ATOM 3296 C C . GLU B 1 198 ? 7.367 -3.016 23.484 1 45.03 198 GLU B C 1
ATOM 3298 O O . GLU B 1 198 ? 7.324 -2.346 22.453 1 45.03 198 GLU B O 1
ATOM 3303 N N . THR B 1 199 ? 6.27 -3.416 24.156 1 47.12 199 THR B N 1
ATOM 3304 C CA . THR B 1 199 ? 4.832 -3.234 24.016 1 47.12 199 THR B CA 1
ATOM 3305 C C . THR B 1 199 ? 4.496 -1.777 23.719 1 47.12 199 THR B C 1
ATOM 3307 O O . THR B 1 199 ? 4.645 -0.908 24.578 1 47.12 199 THR B O 1
ATOM 3310 N N . ILE B 1 200 ? 4.883 -1.263 22.703 1 46.19 200 ILE B N 1
ATOM 3311 C CA . ILE B 1 200 ? 4.406 0.084 22.406 1 46.19 200 ILE B CA 1
ATOM 3312 C C . ILE B 1 200 ? 2.889 0.069 22.234 1 46.19 200 ILE B C 1
ATOM 3314 O O . ILE B 1 200 ? 2.359 -0.639 21.375 1 46.19 200 ILE B O 1
ATOM 3318 N N . SER B 1 201 ? 2.178 0.251 23.328 1 48.78 201 SER B N 1
ATOM 3319 C CA . SER B 1 201 ? 0.735 0.443 23.219 1 48.78 201 SER B CA 1
ATOM 3320 C C . SER B 1 201 ? 0.405 1.692 22.406 1 48.78 201 SER B C 1
ATOM 3322 O O . SER B 1 201 ? 0.79 2.803 22.781 1 48.78 201 SER B O 1
ATOM 3324 N N . VAL B 1 202 ? 0.191 1.66 21.188 1 51.75 202 VAL B N 1
ATOM 3325 C CA . VAL B 1 202 ? -0.334 2.768 20.406 1 51.75 202 VAL B CA 1
ATOM 3326 C C . VAL B 1 202 ? -1.563 3.357 21.094 1 51.75 202 VAL B C 1
ATOM 3328 O O . VAL B 1 202 ? -1.92 4.516 20.859 1 51.75 202 VAL B O 1
ATOM 3331 N N . ALA B 1 203 ? -2.525 2.65 21.859 1 45.88 203 ALA B N 1
ATOM 3332 C CA . ALA B 1 203 ? -3.816 3.086 22.391 1 45.88 203 ALA B CA 1
ATOM 3333 C C . ALA B 1 203 ? -3.641 4.176 23.438 1 45.88 203 ALA B C 1
ATOM 3335 O O . ALA B 1 203 ? -4.516 5.031 23.609 1 45.88 203 ALA B O 1
ATOM 3336 N N . SER B 1 204 ? -2.789 3.92 24.469 1 42.22 204 SER B N 1
ATOM 3337 C CA . SER B 1 204 ? -3.229 4.395 25.781 1 42.22 204 SER B CA 1
ATOM 3338 C C . SER B 1 204 ? -3.102 5.91 25.891 1 42.22 204 SER B C 1
ATOM 3340 O O . SER B 1 204 ? -3.264 6.473 26.984 1 42.22 204 SER B O 1
ATOM 3342 N N . GLN B 1 205 ? -2.373 6.566 24.969 1 40.38 205 GLN B N 1
ATOM 3343 C CA . GLN B 1 205 ? -2.213 7.918 25.5 1 40.38 205 GLN B CA 1
ATOM 3344 C C . GLN B 1 205 ? -3.48 8.742 25.297 1 40.38 205 GLN B C 1
ATOM 3346 O O . GLN B 1 205 ? -3.486 9.703 24.531 1 40.38 205 GLN B O 1
ATOM 3351 N N . ARG B 1 206 ? -4.66 8.117 25.422 1 39.88 206 ARG B N 1
ATOM 3352 C CA . ARG B 1 206 ? -5.84 8.969 25.547 1 39.88 206 ARG B CA 1
ATOM 3353 C C . ARG B 1 206 ? -5.738 9.859 26.766 1 39.88 206 ARG B C 1
ATOM 3355 O O . ARG B 1 206 ? -5.434 9.391 27.875 1 39.88 206 ARG B O 1
ATOM 3362 N N . PRO B 1 207 ? -5.609 11.078 26.625 1 34.38 207 PRO B N 1
ATOM 3363 C CA . PRO B 1 207 ? -5.707 11.867 27.859 1 34.38 207 PRO B CA 1
ATOM 3364 C C . PRO B 1 207 ? -6.91 11.469 28.703 1 34.38 207 PRO B C 1
ATOM 3366 O O . PRO B 1 207 ? -7.965 11.117 28.172 1 34.38 207 PRO B O 1
ATOM 3369 N N . ARG B 1 208 ? -6.879 11.07 30.016 1 35.91 208 ARG B N 1
ATOM 3370 C CA . ARG B 1 208 ? -7.887 10.969 31.062 1 35.91 208 ARG B CA 1
ATOM 3371 C C . ARG B 1 208 ? -8.773 12.211 31.094 1 35.91 208 ARG B C 1
ATOM 3373 O O . ARG B 1 208 ? -8.273 13.328 31.234 1 35.91 208 ARG B O 1
ATOM 3380 N N . GLN B 1 209 ? -9.883 12.234 30.297 1 32.09 209 GLN B N 1
ATOM 3381 C CA . GLN B 1 209 ? -10.914 13.219 30.594 1 32.09 209 GLN B CA 1
ATOM 3382 C C . GLN B 1 209 ? -11.102 13.367 32.094 1 32.09 209 GLN B C 1
ATOM 3384 O O . GLN B 1 209 ? -11.391 12.391 32.812 1 32.09 209 GLN B O 1
ATOM 3389 N N . SER B 1 210 ? -10.344 14.195 32.781 1 29.98 210 SER B N 1
ATOM 3390 C CA . SER B 1 210 ? -10.742 14.641 34.094 1 29.98 210 SER B CA 1
ATOM 3391 C C . SER B 1 210 ? -12.227 14.969 34.156 1 29.98 210 SER B C 1
ATOM 3393 O O . SER B 1 210 ? -12.727 15.727 33.344 1 29.98 210 SER B O 1
ATOM 3395 N N . THR B 1 211 ? -13.062 14.039 34.594 1 33.97 211 THR B N 1
ATOM 3396 C CA . THR B 1 211 ? -14.391 14.289 35.156 1 33.97 211 THR B CA 1
ATOM 3397 C C . THR B 1 211 ? -14.375 15.539 36.031 1 33.97 211 THR B C 1
ATOM 3399 O O . THR B 1 211 ? -13.766 15.547 37.094 1 33.97 211 THR B O 1
ATOM 3402 N N . LYS B 1 212 ? -13.922 16.828 35.531 1 25.27 212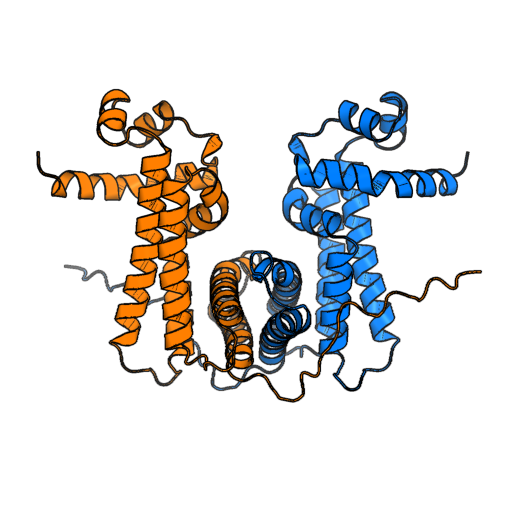 LYS B N 1
ATOM 3403 C CA . LYS B 1 212 ? -14.57 17.875 36.312 1 25.27 212 LYS B CA 1
ATOM 3404 C C . LYS B 1 212 ? -16.016 18.094 35.844 1 25.27 212 LYS B C 1
ATOM 3406 O O . LYS B 1 212 ? -16.297 18.062 34.656 1 25.27 212 LYS B O 1
#

InterPro domains:
  IPR001647 DNA-binding HTH domain, TetR-type [PF00440] (18-58)
  IPR001647 DNA-binding HTH domain, TetR-type [PR00455] (13-26)
  IPR001647 DNA-binding HTH domain, TetR-type [PR00455] (34-57)
  IPR001647 DNA-binding HTH domain, TetR-type [PS50977] (7-67)
  IPR009057 Homedomain-like superfamily [SSF46689] (15-83)
  IPR050109 HTH-type, TetR-like transcriptional regulator [PTHR30055] (18-176)

Nearest PDB structures (foldseek):
  6yj2-assembly1_A  TM=7.866E-01  e=2.725E-07  Mycobacterium tuberculosis H37Rv
  6yj2-assembly2_C  TM=7.761E-01  e=4.379E-07  Mycobacterium tuberculosis H37Rv
  3ccy-assembly1_A-2  TM=7.367E-01  e=2.244E-05  Bordetella parapertussis 12822
  6o6n-assembly1_A  TM=7.017E-01  e=1.645E-04  Mycobacterium tuberculosis
  9b7y-assembly1_D  TM=7.084E-01  e=2.403E-04  Mycobacterium tuberculosis H37Rv